Protein AF-0000000078403295 (afdb_homodimer)

Solvent-accessible surface area (backbone atoms only — not comparable to full-atom values): 26834 Å² total; per-residue (Å²): 134,80,77,74,78,78,75,82,49,78,35,58,46,46,57,64,69,58,49,62,59,52,50,34,56,75,55,90,71,89,70,39,40,31,40,36,36,38,28,72,83,64,79,53,44,60,36,21,29,46,53,52,99,84,43,49,20,70,55,54,50,60,72,67,59,75,88,63,92,61,57,33,44,36,38,38,41,23,25,40,36,65,45,35,67,52,29,50,51,50,46,52,48,48,69,74,36,77,48,48,34,40,39,37,29,19,43,32,70,43,63,67,81,38,68,60,26,34,51,22,54,38,53,43,55,67,37,89,52,35,46,77,47,59,43,30,45,58,49,53,38,48,46,55,71,68,29,35,70,69,80,71,69,85,72,70,83,82,69,69,90,64,71,68,75,72,74,83,62,87,69,64,85,65,76,79,66,64,67,60,51,48,37,63,48,35,27,50,51,24,40,34,50,46,24,41,66,70,71,46,72,73,35,61,46,78,46,74,53,90,97,44,60,41,34,42,32,42,39,66,79,50,68,70,58,44,67,68,41,68,54,55,58,31,79,43,86,131,135,81,77,74,76,76,75,82,50,79,35,57,46,46,55,65,69,56,47,61,60,51,50,34,57,75,55,90,70,89,70,39,41,31,40,36,37,38,27,72,85,62,80,52,43,60,35,20,28,46,53,52,98,83,43,48,21,70,55,53,48,61,73,68,59,74,88,64,91,63,58,34,44,36,40,37,42,22,26,41,35,65,46,35,67,51,28,51,53,51,47,51,52,48,70,74,36,77,50,48,34,40,38,37,29,19,42,33,70,42,62,68,80,37,69,59,28,32,49,23,55,38,55,43,54,68,37,88,51,33,46,76,43,59,43,29,46,58,49,52,36,48,46,54,70,68,31,34,69,69,79,71,69,84,73,68,84,84,68,71,89,63,68,70,76,72,74,83,62,86,69,65,86,66,78,80,66,64,66,60,51,45,37,65,47,35,28,51,51,24,40,35,48,46,23,40,66,68,70,45,73,72,34,61,47,78,45,73,51,92,98,44,60,40,33,41,32,42,39,65,78,49,67,70,57,45,68,66,40,66,52,55,59,31,77,42,86,131

Nearest PDB structures (foldseek):
  5jj4-assembly3_B  TM=8.427E-01  e=8.245E-15  Escherichia coli O157:H7
  8cx1-assembly1_F  TM=7.764E-01  e=7.277E-15  Homo sapiens
  5w1c-assembly1_A  TM=8.415E-01  e=2.719E-13  Escherichia coli O157:H7
  5w0r-assembly2_A  TM=7.797E-01  e=1.066E-13  Escherichia coli O157:H7
  5hx4-assembly2_B  TM=7.877E-01  e=4.770E-13  Homo sapiens

InterPro domains:
  IPR002125 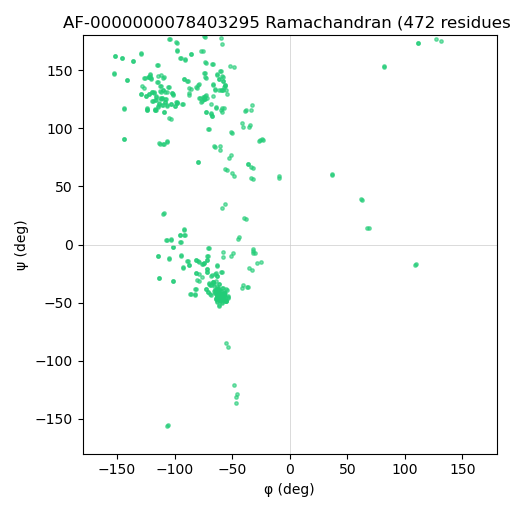Cytidine and deoxycytidylate deaminase domain [PS51747] (17-124)
  IPR016192 APOBEC/CMP deaminase, zinc-binding [PS00903] (56-90)
  IPR016193 Cytidine deaminase-like [SSF53927] (42-93)
  IPR041547 C->U-editing enzyme APOBEC-1 [PF18774] (22-149)
  IPR050610 APOBEC Cytidine Deaminase [PTHR13857] (12-154)

Organism: Alligator mississippiensis (NCBI:txid8496)

Secondary structure (DSSP, 8-state):
--------SSBSSB-HHHHHHHT-TTS--S--EEEEEEESSSSPEEEEEE--SSS-HHHHHHHH--PPSS-EEEEEEEEE---HHHHHHHHHHHHH-TTEEEEEEEEE-TTTT-HHHHHHHHHHHHSTTEEEEEPPHHHHHHHHHHHB------------S------S---TT------GGGHHHHHHHHHHHHHHHTTPPP-EEEE--TTSPPEEEE----HHHHHH-----TT---/--------SSBSSB-HHHHHHHT-TTS--S--EEEEEEESSSSPEEEEEE--SSS-HHHHHHHH--PPSS-EEEEEEEEE---HHHHHHHHHHHHH-TTEEEEEEEEE-TTTT-HHHHHHHHHHHHSTTEEEEE--HHHHHHHHHHHB---S--------S------S---TT------GGGHHHHHHHHHHHHHHHTTPPP-EEEE--TTSPPEEEE----HHHHHH-----TT---

Sequence (476 aa):
MGEHWQYAGSGEYIPQDQFEENFDPSVLLSETHLLSELTWGGRPYKHWYENTEHCHAEIHFLENFSSKNGSCIITWYLSWSPCAECSARIADFMKENTNVKLNIHVARLYLHDDKHTRQGLRYLMKMKRVTIQIMTIPDYKYCWNTFLEDDGEDESDDYGGYAGVHEDEDESDDDDYLPTHFAPWIMLYSLELSCILQDFAPCLKIIQGNHMSPTFQLHVQDQEQKRLLEPANPWGADMGEHWQYAGSGEYIPQDQFEENFDPSVLLSETHLLSELTWGGRPYKHWYENTEHCHAEIHFLENFSSKNGSCIITWYLSWSPCAECSARIADFMKENTNVKLNIHVARLYLHDDKHTRQGLRYLMKMKRVTIQIMTIPDYKYCWNTFLEDDGEDESDDYGGYAGVHEDEDESDDDDYLPTHFAPWIMLYSLELSCILQDFAPCLKIIQGNHMSPTFQLHVQDQEQKRLLEPANPWGAD

Foldseek 3Di:
DPDDLVQPAPFQADAPVCLVPLLQLQFDDDKKKKWKWKDQPDATFIGIHIDDPVGGRLVSDLVSDDDDPHAMEMEIEMSEDDFLVSLVVVVVSCVVPVSYAYEYEYSYYDPLQDPSRLVSLLVQCVDPRYYYAYAAQVNSLCCCVRRHDPPPPPPDDPDDSRPPPPDPPDPPPSPPDGPPVSQVSSQQRQQSNQCSNVVHHGQWDWDDDDVDRIDIGGHDDDPVVVVVGDGDGSNDDD/DPDPLVQPAPFQADAPVCLVPLLQLQFDDDKKKKWKWKDQPDATFIGIHIDDPVGGRLVSPLVSDDDDPHAMEMEIEMSEDDFLVSLVVVVVSCVVPVRYAYEYEYSYYDPLQDPSRLVSLLVQCVDPRYYYAYAAQVNSLCCCVRRHDDPPPPPDDPDDSRPPPPDPPDPPPSPPDGPPVSQVSSQQRQQSNQCSNVVHHGQWDWDDDDVDRIDIGGHDDDPVVVVVGDGDGSNDDD

pLDDT: mean 82.79, std 20.68, range [21.83, 98.44]

Structure (mmCIF, N/CA/C/O backbone):
data_AF-0000000078403295-model_v1
#
loop_
_entity.id
_entity.type
_entity.pdbx_description
1 polymer 'C->U-editing enzyme APOBEC-1'
#
loop_
_atom_site.group_PDB
_atom_site.id
_atom_site.type_symbol
_atom_site.label_atom_id
_atom_site.label_alt_id
_atom_site.label_comp_id
_atom_site.label_asym_id
_atom_site.label_entity_id
_atom_site.label_seq_id
_atom_site.pdbx_PDB_ins_code
_atom_site.Cartn_x
_atom_site.Cartn_y
_atom_site.Cartn_z
_atom_site.occupancy
_atom_site.B_iso_or_equiv
_atom_site.auth_seq_id
_atom_site.auth_comp_id
_atom_site.auth_asym_id
_atom_site.auth_atom_id
_atom_site.pdbx_PDB_model_num
ATOM 1 N N . MET A 1 1 ? -10.875 -37.438 -35.969 1 21.83 1 MET A N 1
ATOM 2 C CA . MET A 1 1 ? -10.812 -38.062 -34.656 1 21.83 1 MET A CA 1
ATOM 3 C C . MET A 1 1 ? -10.383 -37.031 -33.594 1 21.83 1 MET A C 1
ATOM 5 O O . MET A 1 1 ? -9.219 -36.625 -33.594 1 21.83 1 MET A O 1
ATOM 9 N N . GLY A 1 2 ? -11.047 -35.938 -33.438 1 25.58 2 GLY A N 1
ATOM 10 C CA . GLY A 1 2 ? -10.891 -34.688 -32.719 1 25.58 2 GLY A CA 1
ATOM 11 C C . GLY A 1 2 ? -10.648 -34.844 -31.234 1 25.58 2 GLY A C 1
ATOM 12 O O . GLY A 1 2 ? -11.531 -35.281 -30.5 1 25.58 2 GLY A O 1
ATOM 13 N N . GLU A 1 3 ? -9.484 -35.469 -30.828 1 29.03 3 GLU A N 1
ATOM 14 C CA . GLU A 1 3 ? -9.086 -36.031 -29.547 1 29.03 3 GLU A CA 1
ATOM 15 C C . GLU A 1 3 ? -9.539 -35.156 -28.375 1 29.03 3 GLU A C 1
ATOM 17 O O . GLU A 1 3 ? -9.492 -33.938 -28.453 1 29.03 3 GLU A O 1
ATOM 22 N N . HIS A 1 4 ? -10.625 -35.531 -27.688 1 28.77 4 HIS A N 1
ATOM 23 C CA . HIS A 1 4 ? -11.234 -35.156 -26.422 1 28.77 4 HIS A CA 1
ATOM 24 C C . HIS A 1 4 ? -10.172 -34.844 -25.359 1 28.77 4 HIS A C 1
ATOM 26 O O . HIS A 1 4 ? -9.391 -35.719 -25 1 28.77 4 HIS A O 1
ATOM 32 N N . TRP A 1 5 ? -9.391 -33.812 -25.391 1 35.28 5 TRP A N 1
ATOM 33 C CA . TRP A 1 5 ? -8.625 -33.344 -24.234 1 35.28 5 TRP A CA 1
ATOM 34 C C . TRP A 1 5 ? -9.383 -33.594 -22.938 1 35.28 5 TRP A C 1
ATOM 36 O O . TRP A 1 5 ? -10.461 -33.031 -22.719 1 35.28 5 TRP A O 1
ATOM 46 N N . GLN A 1 6 ? -9.82 -34.875 -22.547 1 35.12 6 GLN A N 1
ATOM 47 C CA . GLN A 1 6 ? -10.281 -35.25 -21.234 1 35.12 6 GLN A CA 1
ATOM 48 C C . GLN A 1 6 ? -9.672 -34.375 -20.141 1 35.12 6 GLN A C 1
ATOM 50 O O . GLN A 1 6 ? -8.445 -34.25 -20.062 1 35.12 6 GLN A O 1
ATOM 55 N N . TYR A 1 7 ? -10.234 -33.219 -19.734 1 41.84 7 TYR A N 1
ATOM 56 C CA . TYR A 1 7 ? -10.055 -32.062 -18.891 1 41.84 7 TYR A CA 1
ATOM 57 C C . TYR A 1 7 ? -9.672 -32.438 -17.469 1 41.84 7 TYR A C 1
ATOM 59 O O . TYR A 1 7 ? -10.508 -32.938 -16.703 1 41.84 7 TYR A O 1
ATOM 67 N N . ALA A 1 8 ? -8.539 -33.094 -17.266 1 44.28 8 ALA A N 1
ATOM 68 C CA . ALA A 1 8 ? -7.953 -33.469 -15.984 1 44.28 8 ALA A CA 1
ATOM 69 C C . ALA A 1 8 ? -7.898 -32.312 -15.016 1 44.28 8 ALA A C 1
ATOM 71 O O . ALA A 1 8 ? -7.309 -32.406 -13.938 1 44.28 8 ALA A O 1
ATOM 72 N N . GLY A 1 9 ? -8.203 -31.094 -15.336 1 54.25 9 GLY A N 1
ATOM 73 C CA . GLY A 1 9 ? -8.234 -30.062 -14.312 1 54.25 9 GLY A CA 1
ATOM 74 C C . GLY A 1 9 ? -9.477 -30.125 -13.445 1 54.25 9 GLY A C 1
ATOM 75 O O . GLY A 1 9 ? -10.211 -31.125 -13.469 1 54.25 9 GLY A O 1
ATOM 76 N N . SER A 1 10 ? -9.531 -29.406 -12.273 1 61.94 10 SER A N 1
ATOM 77 C CA . SER A 1 10 ? -10.688 -29.312 -11.391 1 61.94 10 SER A CA 1
ATOM 78 C C . SER A 1 10 ? -11.906 -28.766 -12.133 1 61.94 10 SER A C 1
ATOM 80 O O . SER A 1 10 ? -13.031 -28.875 -11.648 1 61.94 10 SER A O 1
ATOM 82 N N . GLY A 1 11 ? -11.742 -28.344 -13.352 1 68.19 11 GLY A N 1
ATOM 83 C CA . GLY A 1 11 ? -12.805 -27.781 -14.164 1 68.19 11 GLY A CA 1
ATOM 84 C C . GLY A 1 11 ? -12.453 -26.422 -14.758 1 68.19 11 GLY A C 1
ATOM 85 O O . GLY A 1 11 ? -11.328 -25.938 -14.586 1 68.19 11 GLY A O 1
ATOM 86 N N . GLU A 1 12 ? -13.266 -25.859 -15.523 1 73.12 12 GLU A N 1
ATOM 87 C CA . GLU A 1 12 ? -13.062 -24.594 -16.203 1 73.12 12 GLU A CA 1
ATOM 88 C C . GLU A 1 12 ? -13.297 -23.422 -15.258 1 73.12 12 GLU A C 1
ATOM 90 O O . GLU A 1 12 ? -12.672 -22.359 -15.398 1 73.12 12 GLU A O 1
ATOM 95 N N . TYR A 1 13 ? -14.102 -23.781 -14.305 1 84.88 13 TYR A N 1
ATOM 96 C CA . TYR A 1 13 ? -14.547 -22.672 -13.461 1 84.88 13 TYR A CA 1
ATOM 97 C C . TYR A 1 13 ? -14.312 -22.984 -11.984 1 84.88 13 TYR A C 1
ATOM 99 O O . TYR A 1 13 ? -14.578 -24.094 -11.531 1 84.88 13 TYR A O 1
ATOM 107 N N . ILE A 1 14 ? -13.828 -22.047 -11.312 1 89 14 ILE A N 1
ATOM 108 C CA . ILE A 1 14 ? -13.656 -22.156 -9.867 1 89 14 ILE A CA 1
ATOM 109 C C . ILE A 1 14 ? -14.938 -21.719 -9.164 1 89 14 ILE A C 1
ATOM 111 O O . ILE A 1 14 ? -15.562 -20.719 -9.555 1 89 14 ILE A O 1
ATOM 115 N N . PRO A 1 15 ? -15.367 -22.484 -8.188 1 88.44 15 PRO A N 1
ATOM 116 C CA . PRO A 1 15 ? -16.5 -22 -7.391 1 88.44 15 PRO A CA 1
ATOM 117 C C . PRO A 1 15 ? -16.219 -20.656 -6.723 1 88.44 15 PRO A C 1
ATOM 119 O O . PRO A 1 15 ? -15.094 -20.391 -6.305 1 88.44 15 PRO A O 1
ATOM 122 N N . GLN A 1 16 ? -17.281 -19.891 -6.648 1 90 16 GLN A N 1
ATOM 123 C CA . GLN A 1 16 ? -17.172 -18.531 -6.133 1 90 16 GLN A CA 1
ATOM 124 C C . GLN A 1 16 ? -16.562 -18.516 -4.727 1 90 16 GLN A C 1
ATOM 126 O O . GLN A 1 16 ? -15.695 -17.703 -4.426 1 90 16 GLN A O 1
ATOM 131 N N . ASP A 1 17 ? -17.047 -19.328 -3.85 1 89.38 17 ASP A N 1
ATOM 132 C CA . ASP A 1 17 ? -16.578 -19.359 -2.469 1 89.38 17 ASP A CA 1
ATOM 133 C C . ASP A 1 17 ? -15.102 -19.719 -2.398 1 89.38 17 ASP A C 1
ATOM 135 O O . ASP A 1 17 ? -14.359 -19.188 -1.575 1 89.38 17 ASP A O 1
ATOM 139 N N . GLN A 1 18 ? -14.703 -20.656 -3.266 1 89.31 18 GLN A N 1
ATOM 140 C CA . GLN A 1 18 ? -13.305 -21.047 -3.309 1 89.31 18 GLN A CA 1
ATOM 141 C C . GLN A 1 18 ? -12.422 -19.891 -3.768 1 89.31 18 GLN A C 1
ATOM 143 O O . GLN A 1 18 ? -11.336 -19.688 -3.227 1 89.31 18 GLN A O 1
ATOM 148 N N . PHE A 1 19 ? -12.898 -19.188 -4.746 1 94.06 19 PHE A N 1
ATOM 149 C CA . PHE A 1 19 ? -12.141 -18.047 -5.223 1 94.06 19 PHE A CA 1
ATOM 150 C C . PHE A 1 19 ? -12 -16.984 -4.129 1 94.06 19 PHE A C 1
ATOM 152 O O . PHE A 1 19 ? -10.891 -16.531 -3.834 1 94.06 19 PHE A O 1
ATOM 159 N N . GLU A 1 20 ? -13.031 -16.641 -3.514 1 90.25 20 GLU A N 1
ATOM 160 C CA . GLU A 1 20 ? -13.062 -15.594 -2.5 1 90.25 20 GLU A CA 1
ATOM 161 C C . GLU A 1 20 ? -12.188 -15.961 -1.304 1 90.25 20 GLU A C 1
ATOM 163 O O . GLU A 1 20 ? -11.516 -15.094 -0.734 1 90.25 20 GLU A O 1
ATOM 168 N N . GLU A 1 21 ? -12.188 -17.125 -1.001 1 89.62 21 GLU A N 1
ATOM 169 C CA . GLU A 1 21 ? -11.438 -17.562 0.18 1 89.62 21 GLU A CA 1
ATOM 170 C C . GLU A 1 21 ? -9.961 -17.75 -0.14 1 89.62 21 GLU A C 1
ATOM 172 O O . GLU A 1 21 ? -9.094 -17.266 0.595 1 89.62 21 GLU A O 1
ATOM 177 N N . ASN A 1 22 ? -9.672 -18.344 -1.243 1 92.44 22 ASN A N 1
ATOM 178 C CA . ASN A 1 22 ? -8.312 -18.797 -1.511 1 92.44 22 ASN A CA 1
ATOM 179 C C . ASN A 1 22 ? -7.477 -17.688 -2.15 1 92.44 22 ASN A C 1
ATOM 181 O O . ASN A 1 22 ? -6.246 -17.734 -2.121 1 92.44 22 ASN A O 1
ATOM 185 N N . PHE A 1 23 ? -8.086 -16.703 -2.668 1 95.94 23 PHE A N 1
ATOM 186 C CA . PHE A 1 23 ? -7.301 -15.672 -3.346 1 95.94 23 PHE A CA 1
ATOM 187 C C . PHE A 1 23 ? -7.258 -14.398 -2.52 1 95.94 23 PHE A C 1
ATOM 189 O O . PHE A 1 23 ? -6.699 -13.383 -2.957 1 95.94 23 PHE A O 1
ATOM 196 N N . ASP A 1 24 ? -7.84 -14.445 -1.322 1 93.19 24 ASP A N 1
ATOM 197 C CA . ASP A 1 24 ? -7.672 -13.352 -0.375 1 93.19 24 ASP A CA 1
ATOM 198 C C . ASP A 1 24 ? -6.238 -13.281 0.14 1 93.19 24 ASP A C 1
ATOM 200 O O . ASP A 1 24 ? -5.789 -14.164 0.866 1 93.19 24 ASP A O 1
ATOM 204 N N . PRO A 1 25 ? -5.535 -12.219 -0.234 1 94.56 25 PRO A N 1
ATOM 205 C CA . PRO A 1 25 ? -4.117 -12.164 0.118 1 94.56 25 PRO A CA 1
ATOM 206 C C . PRO A 1 25 ? -3.887 -11.938 1.611 1 94.56 25 PRO A C 1
ATOM 208 O O . PRO A 1 25 ? -2.762 -12.078 2.096 1 94.56 25 PRO A O 1
ATOM 211 N N . SER A 1 26 ? -4.867 -11.633 2.381 1 91.38 26 SER A N 1
ATOM 212 C CA . SER A 1 26 ? -4.723 -11.344 3.807 1 91.38 26 SER A CA 1
ATOM 213 C C . SER A 1 26 ? -4.844 -12.617 4.637 1 91.38 26 SER A C 1
ATOM 215 O O . SER A 1 26 ? -4.555 -12.609 5.836 1 91.38 26 SER A O 1
ATOM 217 N N . VAL A 1 27 ? -5.32 -13.648 4.012 1 89.56 27 VAL A N 1
ATOM 218 C CA . VAL A 1 27 ? -5.52 -14.906 4.723 1 89.56 27 VAL A CA 1
ATOM 219 C C . VAL A 1 27 ? -4.504 -15.945 4.242 1 89.56 27 VAL A C 1
ATOM 221 O O . VAL A 1 27 ? -4.176 -15.992 3.053 1 89.56 27 VAL A O 1
ATOM 224 N N . LEU A 1 28 ? -4.074 -16.734 5.184 1 89.62 28 LEU A N 1
ATOM 225 C CA . LEU A 1 28 ? -3.061 -17.719 4.852 1 89.62 28 LEU A CA 1
ATOM 226 C C . LEU A 1 28 ? -3.666 -19.125 4.809 1 89.62 28 LEU A C 1
ATOM 228 O O . LEU A 1 28 ? -3.59 -19.875 5.789 1 89.62 28 LEU A O 1
ATOM 232 N N . LEU A 1 29 ? -4.133 -19.469 3.678 1 86.06 29 LEU A N 1
ATOM 233 C CA . LEU A 1 29 ? -4.672 -20.812 3.52 1 86.06 29 LEU A CA 1
ATOM 234 C C . LEU A 1 29 ? -3.619 -21.75 2.949 1 86.06 29 LEU A C 1
ATOM 236 O O . LEU A 1 29 ? -2.686 -21.312 2.273 1 86.06 29 LEU A O 1
ATOM 240 N N . SER A 1 30 ? -3.773 -23.016 3.092 1 82.5 30 SER A N 1
ATOM 241 C CA . SER A 1 30 ? -2.713 -23.969 2.775 1 82.5 30 SER A CA 1
ATOM 242 C C . SER A 1 30 ? -2.828 -24.469 1.339 1 82.5 30 SER A C 1
ATOM 244 O O . SER A 1 30 ? -1.84 -24.906 0.748 1 82.5 30 SER A O 1
ATOM 246 N N . GLU A 1 31 ? -3.912 -24.344 0.772 1 87.19 31 GLU A N 1
ATOM 247 C CA . GLU A 1 31 ? -4.102 -24.922 -0.553 1 87.19 31 GLU A CA 1
ATOM 248 C C . GLU A 1 31 ? -3.77 -23.922 -1.651 1 87.19 31 GLU A C 1
ATOM 250 O O . GLU A 1 31 ? -4.066 -22.734 -1.521 1 87.19 31 GLU A O 1
ATOM 255 N N . THR A 1 32 ? -3.168 -24.469 -2.695 1 93.06 32 THR A N 1
ATOM 256 C CA . THR A 1 32 ? -2.879 -23.641 -3.854 1 93.06 32 THR A CA 1
ATOM 257 C C . THR A 1 32 ? -3.9 -23.875 -4.961 1 93.06 32 THR A C 1
ATOM 259 O O . THR A 1 32 ? -4.219 -25.016 -5.281 1 93.06 32 THR A O 1
ATOM 262 N N . HIS A 1 33 ? -4.43 -22.844 -5.434 1 94.75 33 HIS A N 1
ATOM 263 C CA . HIS A 1 33 ? -5.309 -22.844 -6.598 1 94.75 33 HIS A CA 1
ATOM 264 C C . HIS A 1 33 ? -4.66 -22.141 -7.781 1 94.75 33 HIS A C 1
ATOM 266 O O . HIS A 1 33 ? -4.023 -21.094 -7.613 1 94.75 33 HIS A O 1
ATOM 272 N N . LEU A 1 34 ? -4.789 -22.734 -8.953 1 97 34 LEU A N 1
ATOM 273 C CA . LEU A 1 34 ? -4.211 -22.172 -10.172 1 97 34 LEU A CA 1
ATOM 274 C C . LEU A 1 34 ? -5.281 -21.984 -11.234 1 97 34 LEU A C 1
ATOM 276 O O . LEU A 1 34 ? -5.973 -22.922 -11.609 1 97 34 LEU A O 1
ATOM 280 N N . LEU A 1 35 ? -5.484 -20.734 -11.609 1 97 35 LEU A N 1
ATOM 281 C CA . LEU A 1 35 ? -6.305 -20.391 -12.773 1 97 35 LEU A CA 1
ATOM 282 C C . LEU A 1 35 ? -5.43 -20.125 -13.992 1 97 35 LEU A C 1
ATOM 284 O O . LEU A 1 35 ? -4.562 -19.25 -13.969 1 97 35 LEU A O 1
ATOM 288 N N . SER A 1 36 ? -5.66 -20.875 -15.047 1 96.12 36 SER A N 1
ATOM 289 C CA . SER A 1 36 ? -4.773 -20.766 -16.203 1 96.12 36 SER A CA 1
ATOM 290 C C . SER A 1 36 ? -5.539 -20.344 -17.453 1 96.12 36 SER A C 1
ATOM 292 O O . SER A 1 36 ? -6.699 -20.734 -17.641 1 96.12 36 SER A O 1
ATOM 294 N N . GLU A 1 37 ? -4.867 -19.547 -18.203 1 94.62 37 GLU A N 1
ATOM 295 C CA . GLU A 1 37 ? -5.305 -19.188 -19.547 1 94.62 37 GLU A CA 1
ATOM 296 C C . GLU A 1 37 ? -4.223 -19.5 -20.578 1 94.62 37 GLU A C 1
ATOM 298 O O . GLU A 1 37 ? -3.076 -19.078 -20.438 1 94.62 37 GLU A O 1
ATOM 303 N N . LEU A 1 38 ? -4.637 -20.281 -21.672 1 93.06 38 LEU A N 1
ATOM 304 C CA . LEU A 1 38 ? -3.74 -20.625 -22.766 1 93.06 38 LEU A CA 1
ATOM 305 C C . LEU A 1 38 ? -4.266 -20.078 -24.078 1 93.06 38 LEU A C 1
ATOM 307 O O . LEU A 1 38 ? -5.453 -20.203 -24.391 1 93.06 38 LEU A O 1
ATOM 311 N N . THR A 1 39 ? -3.344 -19.422 -24.797 1 92.31 39 THR A N 1
ATOM 312 C CA . THR A 1 39 ? -3.789 -18.938 -26.094 1 92.31 39 THR A CA 1
ATOM 313 C C . THR A 1 39 ? -2.688 -19.109 -27.141 1 92.31 39 THR A C 1
ATOM 315 O O . THR A 1 39 ? -1.508 -18.922 -26.844 1 92.31 39 THR A O 1
ATOM 318 N N . TRP A 1 40 ? -3.031 -19.484 -28.406 1 88.81 40 TRP A N 1
ATOM 319 C CA . TRP A 1 40 ? -2.18 -19.562 -29.594 1 88.81 40 TRP A CA 1
ATOM 320 C C . TRP A 1 40 ? -2.559 -18.469 -30.594 1 88.81 40 TRP A C 1
ATOM 322 O O . TRP A 1 40 ? -2.322 -18.625 -31.797 1 88.81 40 TRP A O 1
ATOM 332 N N . GLY A 1 41 ? -3.109 -17.391 -30.062 1 85.12 41 GLY A N 1
ATOM 333 C CA . GLY A 1 41 ? -3.547 -16.297 -30.906 1 85.12 41 GLY A CA 1
ATOM 334 C C . GLY A 1 41 ? -5.059 -16.172 -30.984 1 85.12 41 GLY A C 1
ATOM 335 O O . GLY A 1 41 ? -5.578 -15.141 -31.406 1 85.12 41 GLY A O 1
ATOM 336 N N . GLY A 1 42 ? -5.859 -17.141 -30.625 1 84.19 42 GLY A N 1
ATOM 337 C CA . GLY A 1 42 ? -7.312 -17.125 -30.609 1 84.19 42 GLY A CA 1
ATOM 338 C C . GLY A 1 42 ? -7.895 -17.016 -29.203 1 84.19 42 GLY A C 1
ATOM 339 O O . GLY A 1 42 ? -7.305 -16.375 -28.328 1 84.19 42 GLY A O 1
ATOM 340 N N . ARG A 1 43 ? -9.016 -17.453 -29.078 1 85.06 43 ARG A N 1
ATOM 341 C CA . ARG A 1 43 ? -9.695 -17.453 -27.781 1 85.06 43 ARG A CA 1
ATOM 342 C C . ARG A 1 43 ? -8.922 -18.297 -26.766 1 85.06 43 ARG A C 1
ATOM 344 O O . ARG A 1 43 ? -8.516 -19.422 -27.062 1 85.06 43 ARG A O 1
ATOM 351 N N . PRO A 1 44 ? -8.773 -17.75 -25.688 1 89.44 44 PRO A N 1
ATOM 352 C CA . PRO A 1 44 ? -7.984 -18.469 -24.688 1 89.44 44 PRO A CA 1
ATOM 353 C C . PRO A 1 44 ? -8.734 -19.672 -24.109 1 89.44 44 PRO A C 1
ATOM 355 O O . PRO A 1 44 ? -9.961 -19.641 -23.984 1 89.44 44 PRO A O 1
ATOM 358 N N . TYR A 1 45 ? -7.977 -20.719 -23.859 1 88.38 45 TYR A N 1
ATOM 359 C CA . TYR A 1 45 ? -8.453 -21.859 -23.078 1 88.38 45 TYR A CA 1
ATOM 360 C C . TYR A 1 45 ? -8.227 -21.641 -21.594 1 88.38 45 TYR A C 1
ATOM 362 O O . TYR A 1 45 ? -7.141 -21.234 -21.172 1 88.38 45 TYR A O 1
ATOM 370 N N . LYS A 1 46 ? -9.266 -21.859 -20.828 1 91.56 46 LYS A N 1
ATOM 371 C CA . LYS A 1 46 ? -9.188 -21.609 -19.391 1 91.56 46 LYS A CA 1
ATOM 372 C C . LYS A 1 46 ? -9.312 -22.906 -18.594 1 91.56 46 LYS A C 1
ATOM 374 O O . LYS A 1 46 ? -10.047 -23.812 -19 1 91.56 46 LYS A O 1
ATOM 379 N N . HIS A 1 47 ? -8.609 -22.938 -17.516 1 91.44 47 HIS A N 1
ATOM 380 C CA . HIS A 1 47 ? -8.68 -24.125 -16.656 1 91.44 47 HIS A CA 1
ATOM 381 C C . HIS A 1 47 ? -8.383 -23.75 -15.203 1 91.44 47 HIS A C 1
ATOM 383 O O . HIS A 1 47 ? -7.645 -22.797 -14.938 1 91.44 47 HIS A O 1
ATOM 389 N N . TRP A 1 48 ? -8.992 -24.438 -14.352 1 93.25 48 TRP A N 1
ATOM 390 C CA . TRP A 1 48 ? -8.773 -24.328 -12.914 1 93.25 48 TRP A CA 1
ATOM 391 C C . TRP A 1 48 ? -8.133 -25.609 -12.367 1 93.25 48 TRP A C 1
ATOM 393 O O . TRP A 1 48 ? -8.602 -26.703 -12.656 1 93.25 48 TRP A O 1
ATOM 403 N N . TYR A 1 49 ? -6.98 -25.469 -11.664 1 92.44 49 TYR A N 1
ATOM 404 C CA . TYR A 1 49 ? -6.273 -26.578 -11.031 1 92.44 49 TYR A CA 1
ATOM 405 C C . TYR A 1 49 ? -6.141 -26.344 -9.531 1 92.44 49 TYR A C 1
ATOM 407 O O . TYR A 1 49 ? -6.051 -25.203 -9.07 1 92.44 49 TYR A O 1
ATOM 415 N N . GLU A 1 50 ? -6.172 -27.344 -8.758 1 91.38 50 GLU A N 1
ATOM 416 C CA . GLU A 1 50 ? -5.887 -27.328 -7.328 1 91.38 50 GLU A CA 1
ATOM 417 C C . GLU A 1 50 ? -4.875 -28.406 -6.957 1 91.38 50 GLU A C 1
ATOM 419 O O . GLU A 1 50 ? -4.582 -29.297 -7.762 1 91.38 50 GLU A O 1
ATOM 424 N N . ASN A 1 51 ? -4.316 -28.25 -5.781 1 88.75 51 ASN A N 1
ATOM 425 C CA . ASN A 1 51 ? -3.441 -29.312 -5.293 1 88.75 51 ASN A CA 1
ATOM 426 C C . ASN A 1 51 ? -4.156 -30.656 -5.25 1 88.75 51 ASN A C 1
ATOM 428 O O . ASN A 1 51 ? -5.336 -30.719 -4.902 1 88.75 51 ASN A O 1
ATOM 432 N N . THR A 1 52 ? -3.463 -31.578 -5.684 1 83.06 52 THR A N 1
ATOM 433 C CA . THR A 1 52 ? -3.943 -32.938 -5.512 1 83.06 52 THR A CA 1
ATOM 434 C C . THR A 1 52 ? -3.162 -33.656 -4.41 1 83.06 52 THR A C 1
ATOM 436 O O . THR A 1 52 ? -2.295 -33.062 -3.77 1 83.06 52 THR A O 1
ATOM 439 N N . GLU A 1 53 ? -3.57 -34.812 -4.172 1 82.25 53 GLU A N 1
ATOM 440 C CA . GLU A 1 53 ? -2.854 -35.625 -3.178 1 82.25 53 GLU A CA 1
ATOM 441 C C . GLU A 1 53 ? -1.418 -35.906 -3.621 1 82.25 53 GLU A C 1
ATOM 443 O O . GLU A 1 53 ? -0.534 -36.094 -2.787 1 82.25 53 GLU A O 1
ATOM 448 N N . HIS A 1 54 ? -1.184 -35.719 -4.898 1 82.75 54 HIS A N 1
ATOM 449 C CA . HIS A 1 54 ? 0.085 -36.219 -5.422 1 82.75 54 HIS A CA 1
ATOM 450 C C . HIS A 1 54 ? 0.982 -35.062 -5.875 1 82.75 54 HIS A C 1
ATOM 452 O O . HIS A 1 54 ? 2.203 -35.219 -5.949 1 82.75 54 HIS A O 1
ATOM 458 N N . CYS A 1 55 ? 0.323 -34.031 -6.266 1 89.19 55 CYS A N 1
ATOM 459 C CA . CYS A 1 55 ? 1.193 -33 -6.797 1 89.19 55 CYS A CA 1
ATOM 460 C C . CYS A 1 55 ? 0.574 -31.625 -6.605 1 89.19 55 CYS A C 1
ATOM 462 O O . CYS A 1 55 ? -0.631 -31.5 -6.371 1 89.19 55 CYS A O 1
ATOM 464 N N . HIS A 1 56 ? 1.388 -30.609 -6.699 1 93.88 56 HIS A N 1
ATOM 465 C CA . HIS A 1 56 ? 0.949 -29.234 -6.617 1 93.88 56 HIS A CA 1
ATOM 466 C C . HIS A 1 56 ? 0.214 -28.812 -7.887 1 93.88 56 HIS A C 1
ATOM 468 O O . HIS A 1 56 ? 0.389 -29.422 -8.945 1 93.88 56 HIS A O 1
ATOM 474 N N . ALA A 1 57 ? -0.61 -27.812 -7.766 1 94.25 57 ALA A N 1
ATOM 475 C CA . ALA A 1 57 ? -1.442 -27.328 -8.867 1 94.25 57 ALA A CA 1
ATOM 476 C C . ALA A 1 57 ? -0.593 -26.984 -10.086 1 94.25 57 ALA A C 1
ATOM 478 O O . ALA A 1 57 ? -0.994 -27.25 -11.227 1 94.25 57 ALA A O 1
ATOM 479 N N . GLU A 1 58 ? 0.605 -26.391 -9.867 1 95.75 58 GLU A N 1
ATOM 480 C CA . GLU A 1 58 ? 1.507 -26.016 -10.953 1 95.75 58 GLU A CA 1
ATOM 481 C C . GLU A 1 58 ? 1.933 -27.234 -11.758 1 95.75 58 GLU A C 1
ATOM 483 O O . GLU A 1 58 ? 1.886 -27.219 -12.992 1 95.75 58 GLU A O 1
ATOM 488 N N . ILE A 1 59 ? 2.275 -28.297 -11.039 1 94.56 59 ILE A N 1
ATOM 489 C CA . ILE A 1 59 ? 2.754 -29.531 -11.68 1 94.56 59 ILE A CA 1
ATOM 490 C C . ILE A 1 59 ? 1.598 -30.219 -12.391 1 94.56 59 ILE A C 1
ATOM 492 O O . ILE A 1 59 ? 1.774 -30.781 -13.477 1 94.56 59 ILE A O 1
ATOM 496 N N . HIS A 1 60 ? 0.494 -30.172 -11.672 1 92.56 60 HIS A N 1
ATOM 497 C CA . HIS A 1 60 ? -0.701 -30.734 -12.297 1 92.56 60 HIS A CA 1
ATOM 498 C C . HIS A 1 60 ? -0.947 -30.109 -13.672 1 92.56 60 HIS A C 1
ATOM 500 O O . HIS A 1 60 ? -1.254 -30.812 -14.633 1 92.56 60 HIS A O 1
ATOM 506 N N . PHE A 1 61 ? -0.846 -28.875 -13.836 1 93.69 61 PHE A N 1
ATOM 507 C CA . PHE A 1 61 ? -0.989 -28.172 -15.117 1 93.69 61 PHE A CA 1
ATOM 508 C C . PHE A 1 61 ? 0.078 -28.641 -16.094 1 93.69 61 PHE A C 1
ATOM 510 O O . PHE A 1 61 ? -0.231 -28.969 -17.25 1 93.69 61 PHE A O 1
ATOM 517 N N . LEU A 1 62 ? 1.31 -28.594 -15.703 1 94 62 LEU A N 1
ATOM 518 C CA . LEU A 1 62 ? 2.428 -28.891 -16.594 1 94 62 LEU A CA 1
ATOM 519 C C . LEU A 1 62 ? 2.303 -30.297 -17.172 1 94 62 LEU A C 1
ATOM 521 O O . LEU A 1 62 ? 2.619 -30.516 -18.344 1 94 62 LEU A O 1
ATOM 525 N N . GLU A 1 63 ? 1.832 -31.172 -16.359 1 88.88 63 GLU A N 1
ATOM 526 C CA . GLU A 1 63 ? 1.715 -32.562 -16.781 1 88.88 63 GLU A CA 1
ATOM 527 C C . GLU A 1 63 ? 0.582 -32.75 -17.797 1 88.88 63 GLU A C 1
ATOM 529 O O . GLU A 1 63 ? 0.571 -33.688 -18.562 1 88.88 63 GLU A O 1
ATOM 534 N N . ASN A 1 64 ? -0.314 -31.828 -17.797 1 87.31 64 ASN A N 1
ATOM 535 C CA . ASN A 1 64 ? -1.459 -31.922 -18.688 1 87.31 64 ASN A CA 1
ATOM 536 C C . ASN A 1 64 ? -1.313 -30.984 -19.891 1 87.31 64 ASN A C 1
ATOM 538 O O . ASN A 1 64 ? -2.207 -30.922 -20.734 1 87.31 64 ASN A O 1
ATOM 542 N N . PHE A 1 65 ? -0.25 -30.359 -19.969 1 88.44 65 PHE A N 1
ATOM 543 C CA . PHE A 1 65 ? -0.01 -29.438 -21.062 1 88.44 65 PHE A CA 1
ATOM 544 C C . PHE A 1 65 ? 0.397 -30.188 -22.328 1 88.44 65 PHE A C 1
ATOM 546 O O . PHE A 1 65 ? 1.224 -31.109 -22.266 1 88.44 65 PHE A O 1
ATOM 553 N N . SER A 1 66 ? -0.255 -29.969 -23.375 1 80.75 66 SER A N 1
ATOM 554 C CA . SER A 1 66 ? 0.118 -30.484 -24.672 1 80.75 66 SER A CA 1
ATOM 555 C C . SER A 1 66 ? 0.451 -29.359 -25.641 1 80.75 66 SER A C 1
ATOM 557 O O . SER A 1 66 ? -0.378 -28.469 -25.891 1 80.75 66 SER A O 1
ATOM 559 N N . SER A 1 67 ? 1.66 -29.359 -26.031 1 74.25 67 SER A N 1
ATOM 560 C CA . SER A 1 67 ? 2.139 -28.312 -26.922 1 74.25 67 SER A CA 1
ATOM 561 C C . SER A 1 67 ? 1.595 -28.469 -28.328 1 74.25 67 SER A C 1
ATOM 563 O O . SER A 1 67 ? 1.461 -29.594 -28.828 1 74.25 67 SER A O 1
ATOM 565 N N . LYS A 1 68 ? 1.005 -27.5 -28.844 1 75.38 68 LYS A N 1
ATOM 566 C CA . LYS A 1 68 ? 0.662 -27.406 -30.25 1 75.38 68 LYS A CA 1
ATOM 567 C C . LYS A 1 68 ? 1.689 -26.578 -31.016 1 75.38 68 LYS A C 1
ATOM 569 O O . LYS A 1 68 ? 2.551 -25.938 -30.406 1 75.38 68 LYS A O 1
ATOM 574 N N . ASN A 1 69 ? 1.616 -26.672 -32.281 1 77.62 69 ASN A N 1
ATOM 575 C CA . ASN A 1 69 ? 2.494 -25.875 -33.125 1 77.62 69 ASN A CA 1
ATOM 576 C C . ASN A 1 69 ? 2.209 -24.375 -32.969 1 77.62 69 ASN A C 1
ATOM 578 O O . ASN A 1 69 ? 1.059 -23.984 -32.75 1 77.62 69 ASN A O 1
ATOM 582 N N . GLY A 1 70 ? 3.301 -23.641 -32.812 1 87.25 70 GLY A N 1
ATOM 583 C CA . GLY A 1 70 ? 3.16 -22.203 -32.781 1 87.25 70 GLY A CA 1
ATOM 584 C C . GLY A 1 70 ? 3.453 -21.609 -31.406 1 87.25 70 GLY A C 1
ATOM 585 O O . GLY A 1 70 ? 3.639 -22.344 -30.438 1 87.25 70 GLY A O 1
ATOM 586 N N . SER A 1 71 ? 3.455 -20.375 -31.422 1 92.56 71 SER A N 1
ATOM 587 C CA . SER A 1 71 ? 3.729 -19.625 -30.203 1 92.56 71 SER A CA 1
ATOM 588 C C . SER A 1 71 ? 2.533 -19.672 -29.25 1 92.56 71 SER A C 1
ATOM 590 O O . SER A 1 71 ? 1.391 -19.484 -29.672 1 92.56 71 SER A O 1
ATOM 592 N N . CYS A 1 72 ? 2.756 -20.062 -28.047 1 95 72 CYS A N 1
ATOM 593 C CA . CYS A 1 72 ? 1.719 -20.188 -27.031 1 95 72 CYS A CA 1
ATOM 594 C C . CYS A 1 72 ? 1.989 -19.25 -25.844 1 95 72 CYS A C 1
ATOM 596 O O . CYS A 1 72 ? 3.123 -19.156 -25.375 1 95 72 CYS A O 1
ATOM 598 N N . ILE A 1 73 ? 0.974 -18.516 -25.453 1 96.5 73 ILE A N 1
ATOM 599 C CA . ILE A 1 73 ? 1.067 -17.672 -24.266 1 96.5 73 ILE A CA 1
ATOM 600 C C . ILE A 1 73 ? 0.224 -18.281 -23.141 1 96.5 73 ILE A C 1
ATOM 602 O O . ILE A 1 73 ? -0.967 -18.547 -23.328 1 96.5 73 ILE A O 1
ATOM 606 N N . ILE A 1 74 ? 0.869 -18.484 -22.047 1 96.81 74 ILE A N 1
ATOM 607 C CA . ILE A 1 74 ? 0.203 -19.016 -20.859 1 96.81 74 ILE A CA 1
ATOM 608 C C . ILE A 1 74 ? 0.168 -17.938 -19.781 1 96.81 74 ILE A C 1
ATOM 610 O O . ILE A 1 74 ? 1.182 -17.297 -19.5 1 96.81 74 ILE A O 1
ATOM 614 N N . THR A 1 75 ? -0.949 -17.688 -19.156 1 97.75 75 THR A N 1
ATOM 615 C CA . THR A 1 75 ? -1.086 -16.828 -17.984 1 97.75 75 THR A CA 1
ATOM 616 C C . THR A 1 75 ? -1.628 -17.609 -16.797 1 97.75 75 THR A C 1
ATOM 618 O O . THR A 1 75 ? -2.668 -18.266 -16.891 1 97.75 75 THR A O 1
ATOM 621 N N . TRP A 1 76 ? -0.891 -17.578 -15.727 1 98.19 76 TRP A N 1
ATOM 622 C CA . TRP A 1 76 ? -1.276 -18.234 -14.484 1 98.19 76 TRP A CA 1
ATOM 623 C C . TRP A 1 76 ? -1.679 -17.203 -13.43 1 98.19 76 TRP A C 1
ATOM 625 O O . TRP A 1 76 ? -0.972 -16.219 -13.211 1 98.19 76 TRP A O 1
ATOM 635 N N . TYR A 1 77 ? -2.779 -17.422 -12.828 1 98.12 77 TYR A N 1
ATOM 636 C CA . TYR A 1 77 ? -3.141 -16.797 -11.562 1 98.12 77 TYR A CA 1
ATOM 637 C C . TYR A 1 77 ? -3.113 -17.812 -10.43 1 98.12 77 TYR A C 1
ATOM 639 O O . TYR A 1 77 ? -3.945 -18.719 -10.375 1 98.12 77 TYR A O 1
ATOM 647 N N . LEU A 1 78 ? -2.197 -17.594 -9.539 1 98.12 78 LEU A N 1
ATOM 648 C CA . LEU A 1 78 ? -1.959 -18.562 -8.469 1 98.12 78 LEU A CA 1
ATOM 649 C C . LEU A 1 78 ? -2.301 -17.953 -7.109 1 98.12 78 LEU A C 1
ATOM 651 O O . LEU A 1 78 ? -1.996 -16.781 -6.855 1 98.12 78 LEU A O 1
ATOM 655 N N . SER A 1 79 ? -2.92 -18.75 -6.234 1 97.38 79 SER A N 1
ATOM 656 C CA . SER A 1 79 ? -3.154 -18.281 -4.875 1 97.38 79 SER A CA 1
ATOM 657 C C . SER A 1 79 ? -1.85 -18.188 -4.094 1 97.38 79 SER A C 1
ATOM 659 O O . SER A 1 79 ? -1.719 -17.344 -3.195 1 97.38 79 SER A O 1
ATOM 661 N N . TRP A 1 80 ? -0.908 -19.078 -4.367 1 97.19 80 TRP A N 1
ATOM 662 C CA . TRP A 1 80 ? 0.434 -19.062 -3.793 1 97.19 80 TRP A CA 1
ATOM 663 C C . TRP A 1 80 ? 1.494 -19.109 -4.887 1 97.19 80 TRP A C 1
ATOM 665 O O . TRP A 1 80 ? 1.309 -19.75 -5.922 1 97.19 80 TRP A O 1
ATOM 675 N N . SER A 1 81 ? 2.6 -18.375 -4.633 1 98.06 81 SER A N 1
ATOM 676 C CA . SER A 1 81 ? 3.717 -18.484 -5.566 1 98.06 81 SER A CA 1
ATOM 677 C C . SER A 1 81 ? 4.336 -19.875 -5.527 1 98.06 81 SER A C 1
ATOM 679 O O . SER A 1 81 ? 4.172 -20.609 -4.551 1 98.06 81 SER A O 1
ATOM 681 N N . PRO A 1 82 ? 4.969 -20.266 -6.59 1 97.75 82 PRO A N 1
ATOM 682 C CA . PRO A 1 82 ? 5.57 -21.609 -6.648 1 97.75 82 PRO A CA 1
ATOM 683 C C . PRO A 1 82 ? 6.641 -21.812 -5.582 1 97.75 82 PRO A C 1
ATOM 685 O O . PRO A 1 82 ? 7.383 -20.891 -5.25 1 97.75 82 PRO A O 1
ATOM 688 N N . CYS A 1 83 ? 6.695 -23.016 -5.031 1 96.88 83 CYS A N 1
ATOM 689 C CA . CYS A 1 83 ? 7.785 -23.391 -4.141 1 96.88 83 CYS A CA 1
ATOM 690 C C . CYS A 1 83 ? 9.07 -23.641 -4.926 1 96.88 83 CYS A C 1
ATOM 692 O O . CYS A 1 83 ? 9.094 -23.5 -6.148 1 96.88 83 CYS A O 1
ATOM 694 N N . ALA A 1 84 ? 10.133 -23.984 -4.215 1 97.5 84 ALA A N 1
ATOM 695 C CA . ALA A 1 84 ? 11.43 -24.172 -4.859 1 97.5 84 ALA A CA 1
ATOM 696 C C . ALA A 1 84 ? 11.375 -25.297 -5.883 1 97.5 84 ALA A C 1
ATOM 698 O O . ALA A 1 84 ? 11.898 -25.172 -6.992 1 97.5 84 ALA A O 1
ATOM 699 N N . GLU A 1 85 ? 10.766 -26.359 -5.516 1 96.69 85 GLU A N 1
ATOM 700 C CA . GLU A 1 85 ? 10.656 -27.516 -6.395 1 96.69 85 GLU A CA 1
ATOM 701 C C . GLU A 1 85 ? 9.844 -27.203 -7.641 1 96.69 85 GLU A C 1
ATOM 703 O O . GLU A 1 85 ? 10.227 -27.547 -8.758 1 96.69 85 GLU A O 1
ATOM 708 N N . CYS A 1 86 ? 8.719 -26.578 -7.469 1 97.75 86 CYS A N 1
ATOM 709 C CA . CYS A 1 86 ? 7.875 -26.203 -8.602 1 97.75 86 CYS A CA 1
ATOM 710 C C . CYS A 1 86 ? 8.594 -25.219 -9.516 1 97.75 86 CYS A C 1
ATOM 712 O O . CYS A 1 86 ? 8.469 -25.297 -10.742 1 97.75 86 CYS A O 1
ATOM 714 N N . SER A 1 87 ? 9.305 -24.281 -8.922 1 98.12 87 SER A N 1
ATOM 715 C CA . SER A 1 87 ? 10.078 -23.344 -9.734 1 98.12 87 SER A CA 1
ATOM 716 C C . SER A 1 87 ? 11.055 -24.078 -10.641 1 98.12 87 SER A C 1
ATOM 718 O O . SER A 1 87 ? 11.195 -23.75 -11.82 1 98.12 87 SER A O 1
ATOM 720 N N . ALA A 1 88 ? 11.68 -25.078 -10.117 1 97.94 88 ALA A N 1
ATOM 721 C CA . ALA A 1 88 ? 12.617 -25.859 -10.906 1 97.94 88 ALA A CA 1
ATOM 722 C C . ALA A 1 88 ? 11.898 -26.578 -12.047 1 97.94 88 ALA A C 1
ATOM 724 O O . ALA A 1 88 ? 12.391 -26.609 -13.18 1 97.94 88 ALA A O 1
ATOM 725 N N . ARG A 1 89 ? 10.797 -27.188 -11.727 1 97.62 89 ARG A N 1
ATOM 726 C CA . ARG A 1 89 ? 10.023 -27.906 -12.727 1 97.62 89 ARG A CA 1
ATOM 727 C C . ARG A 1 89 ? 9.508 -26.969 -13.812 1 97.62 89 ARG A C 1
ATOM 729 O O . ARG A 1 89 ? 9.461 -27.344 -14.984 1 97.62 89 ARG A O 1
ATOM 736 N N . ILE A 1 90 ? 9.055 -25.781 -13.438 1 98.25 90 ILE A N 1
ATOM 737 C CA . ILE A 1 90 ? 8.594 -24.781 -14.398 1 98.25 90 ILE A CA 1
ATOM 738 C C . ILE A 1 90 ? 9.742 -24.391 -15.328 1 98.25 90 ILE A C 1
ATOM 740 O O . ILE A 1 90 ? 9.562 -24.297 -16.547 1 98.25 90 ILE A O 1
ATOM 744 N N . ALA A 1 91 ? 10.914 -24.234 -14.719 1 98.06 91 ALA A N 1
ATOM 745 C CA . ALA A 1 91 ? 12.086 -23.875 -15.523 1 98.06 91 ALA A CA 1
ATOM 746 C C . ALA A 1 91 ? 12.375 -24.953 -16.562 1 98.06 91 ALA A C 1
ATOM 748 O O . ALA A 1 91 ? 12.633 -24.656 -17.734 1 98.06 91 ALA A O 1
ATOM 749 N N . ASP A 1 92 ? 12.352 -26.172 -16.125 1 97.38 92 ASP A N 1
ATOM 750 C CA . ASP A 1 92 ? 12.562 -27.297 -17.031 1 97.38 92 ASP A CA 1
ATOM 751 C C . ASP A 1 92 ? 11.531 -27.297 -18.156 1 97.38 92 ASP A C 1
ATOM 753 O O . ASP A 1 92 ? 11.867 -27.484 -19.328 1 97.38 92 ASP A O 1
ATOM 757 N N . PHE A 1 93 ? 10.391 -27.141 -17.797 1 96.94 93 PHE A N 1
ATOM 758 C CA . PHE A 1 93 ? 9.305 -27.062 -18.766 1 96.94 93 PHE A CA 1
ATOM 759 C C . PHE A 1 93 ? 9.57 -25.969 -19.797 1 96.94 93 PHE A C 1
ATOM 761 O O . PHE A 1 93 ? 9.391 -26.203 -21 1 96.94 93 PHE A O 1
ATOM 768 N N . MET A 1 94 ? 9.945 -24.781 -19.375 1 96.62 94 MET A N 1
ATOM 769 C CA . MET A 1 94 ? 10.188 -23.656 -20.266 1 96.62 94 MET A CA 1
ATOM 770 C C . MET A 1 94 ? 11.367 -23.938 -21.188 1 96.62 94 MET A C 1
ATOM 772 O O . MET A 1 94 ? 11.375 -23.5 -22.344 1 96.62 94 MET A O 1
ATOM 776 N N . LYS A 1 95 ? 12.352 -24.703 -20.734 1 95.75 95 LYS A N 1
ATOM 777 C CA . LYS A 1 95 ? 13.484 -25.078 -21.562 1 95.75 95 LYS A CA 1
ATOM 778 C C . LYS A 1 95 ? 13.055 -26.047 -22.672 1 95.75 95 LYS A C 1
ATOM 780 O O . LYS A 1 95 ? 13.562 -25.984 -23.797 1 95.75 95 LYS A O 1
ATOM 785 N N . GLU A 1 96 ? 12.141 -26.875 -22.359 1 94.44 96 GLU A N 1
ATOM 786 C CA . GLU A 1 96 ? 11.656 -27.891 -23.281 1 94.44 96 GLU A CA 1
ATOM 787 C C . GLU A 1 96 ? 10.672 -27.297 -24.297 1 94.44 96 GLU A C 1
ATOM 789 O O . GLU A 1 96 ? 10.5 -27.828 -25.391 1 94.44 96 GLU A O 1
ATOM 794 N N . ASN A 1 97 ? 9.969 -26.297 -23.859 1 94.75 97 ASN A N 1
ATOM 795 C CA . ASN A 1 97 ? 8.977 -25.641 -24.703 1 94.75 97 ASN A CA 1
ATOM 796 C C . ASN A 1 97 ? 9.383 -24.203 -25.047 1 94.75 97 ASN A C 1
ATOM 798 O O . ASN A 1 97 ? 8.844 -23.25 -24.484 1 94.75 97 ASN A O 1
ATOM 802 N N . THR A 1 98 ? 10.133 -24.031 -26.062 1 93.75 98 THR A N 1
ATOM 803 C CA . THR A 1 98 ? 10.766 -22.766 -26.391 1 93.75 98 THR A CA 1
ATOM 804 C C . THR A 1 98 ? 9.766 -21.812 -27.047 1 93.75 98 THR A C 1
ATOM 806 O O . THR A 1 98 ? 10.023 -20.609 -27.172 1 93.75 98 THR A O 1
ATOM 809 N N . ASN A 1 99 ? 8.695 -22.328 -27.469 1 94.19 99 ASN A N 1
ATOM 810 C CA . ASN A 1 99 ? 7.684 -21.516 -28.125 1 94.19 99 ASN A CA 1
ATOM 811 C C . ASN A 1 99 ? 6.66 -20.984 -27.109 1 94.19 99 ASN A C 1
ATOM 813 O O . ASN A 1 99 ? 5.66 -20.375 -27.5 1 94.19 99 ASN A O 1
ATOM 817 N N . VAL A 1 100 ? 6.871 -21.156 -25.844 1 96 100 VAL A N 1
ATOM 818 C CA . VAL A 1 100 ? 5.895 -20.828 -24.812 1 96 100 VAL A CA 1
ATOM 819 C C . VAL A 1 100 ? 6.375 -19.609 -24.016 1 96 100 VAL A C 1
ATOM 821 O O . VAL A 1 100 ? 7.555 -19.516 -23.672 1 96 100 VAL A O 1
ATOM 824 N N . LYS A 1 101 ? 5.52 -18.625 -23.781 1 97.31 101 LYS A N 1
ATOM 825 C CA . LYS A 1 101 ? 5.68 -17.547 -22.812 1 97.31 101 LYS A CA 1
ATOM 826 C C . LYS A 1 101 ? 4.781 -17.766 -21.594 1 97.31 101 LYS A C 1
ATOM 828 O O . LYS A 1 101 ? 3.611 -18.125 -21.734 1 97.31 101 LYS A O 1
ATOM 833 N N . LEU A 1 102 ? 5.328 -17.562 -20.406 1 98.06 102 LEU A N 1
ATOM 834 C CA . LEU A 1 102 ? 4.586 -17.828 -19.172 1 98.06 102 LEU A CA 1
ATOM 835 C C . LEU A 1 102 ? 4.531 -16.578 -18.297 1 98.06 102 LEU A C 1
ATOM 837 O O . LEU A 1 102 ? 5.57 -16.062 -17.875 1 98.06 102 LEU A O 1
ATOM 841 N N . ASN A 1 103 ? 3.361 -16.062 -18.094 1 98.19 103 ASN A N 1
ATOM 842 C CA . ASN A 1 103 ? 3.107 -14.961 -17.172 1 98.19 103 ASN A CA 1
ATOM 843 C C . ASN A 1 103 ? 2.463 -15.445 -15.875 1 98.19 103 ASN A C 1
ATOM 845 O O . ASN A 1 103 ? 1.34 -15.953 -15.891 1 98.19 103 ASN A O 1
ATOM 849 N N . ILE A 1 104 ? 3.121 -15.18 -14.781 1 98.44 104 ILE A N 1
ATOM 850 C CA . ILE A 1 104 ? 2.65 -15.695 -13.5 1 98.44 104 ILE A CA 1
ATOM 851 C C . ILE A 1 104 ? 2.209 -14.531 -12.609 1 98.44 104 ILE A C 1
ATOM 853 O O . ILE A 1 104 ? 2.994 -13.625 -12.328 1 98.44 104 ILE A O 1
ATOM 857 N N . HIS A 1 105 ? 0.98 -14.555 -12.203 1 98.12 105 HIS A N 1
ATOM 858 C CA . HIS A 1 105 ? 0.419 -13.648 -11.211 1 98.12 105 HIS A CA 1
ATOM 859 C C . HIS A 1 105 ? 0.079 -14.383 -9.922 1 98.12 105 HIS A C 1
ATOM 861 O O . HIS A 1 105 ? -0.696 -15.344 -9.938 1 98.12 105 HIS A O 1
ATOM 867 N N . VAL A 1 106 ? 0.624 -13.883 -8.805 1 98.19 106 VAL A N 1
ATOM 868 C CA . VAL A 1 106 ? 0.418 -14.633 -7.566 1 98.19 106 VAL A CA 1
ATOM 869 C C . VAL A 1 106 ? -0.279 -13.75 -6.535 1 98.19 106 VAL A C 1
ATOM 871 O O . VAL A 1 106 ? -0.004 -12.547 -6.453 1 98.19 106 VAL A O 1
ATOM 874 N N . ALA A 1 107 ? -1.15 -14.344 -5.734 1 97.62 107 ALA A N 1
ATOM 875 C CA . ALA A 1 107 ? -1.847 -13.625 -4.672 1 97.62 107 ALA A CA 1
ATOM 876 C C . ALA A 1 107 ? -0.967 -13.5 -3.43 1 97.62 107 ALA A C 1
ATOM 878 O O . ALA A 1 107 ? -0.982 -12.469 -2.756 1 97.62 107 ALA A O 1
ATOM 879 N N . ARG A 1 108 ? -0.21 -14.586 -3.16 1 96.88 108 ARG A N 1
ATOM 880 C CA . ARG A 1 108 ? 0.659 -14.664 -1.99 1 96.88 108 ARG A CA 1
ATOM 881 C C . ARG A 1 108 ? 2.016 -15.258 -2.357 1 96.88 108 ARG A C 1
ATOM 883 O O . ARG A 1 108 ? 2.143 -15.953 -3.371 1 96.88 108 ARG A O 1
ATOM 890 N N . LEU A 1 109 ? 2.926 -14.922 -1.498 1 97.5 109 LEU A N 1
ATOM 891 C CA . LEU A 1 109 ? 4.25 -15.508 -1.667 1 97.5 109 LEU A CA 1
ATOM 892 C C . LEU A 1 109 ? 4.445 -16.688 -0.722 1 97.5 109 LEU A C 1
ATOM 894 O O . LEU A 1 109 ? 4.324 -16.547 0.496 1 97.5 109 LEU A O 1
ATOM 898 N N . TYR A 1 110 ? 4.672 -17.844 -1.263 1 97 110 TYR A N 1
ATOM 899 C CA . TYR A 1 110 ? 4.902 -19.062 -0.489 1 97 110 TYR A CA 1
ATOM 900 C C . TYR A 1 110 ? 6.285 -19.047 0.154 1 97 110 TYR A C 1
ATOM 902 O O . TYR A 1 110 ? 7.293 -18.844 -0.528 1 97 110 TYR A O 1
ATOM 910 N N . LEU A 1 111 ? 6.355 -19.281 1.456 1 95.69 111 LEU A N 1
ATOM 911 C CA . LEU A 1 111 ? 7.605 -19.312 2.207 1 95.69 111 LEU A CA 1
ATOM 912 C C . LEU A 1 111 ? 8.578 -18.266 1.693 1 95.69 111 LEU A C 1
ATOM 914 O O . LEU A 1 111 ? 9.727 -18.578 1.357 1 95.69 111 LEU A O 1
ATOM 918 N N . HIS A 1 112 ? 8.211 -17 1.744 1 95.12 112 HIS A N 1
ATOM 919 C CA . HIS A 1 112 ? 8.891 -15.883 1.085 1 95.12 112 HIS A CA 1
ATOM 920 C C . HIS A 1 112 ? 10.211 -15.562 1.774 1 95.12 112 HIS A C 1
ATOM 922 O O . HIS A 1 112 ? 11.055 -14.867 1.208 1 95.12 112 HIS A O 1
ATOM 928 N N . ASP A 1 113 ? 10.469 -16.078 2.982 1 94.5 113 ASP A N 1
ATOM 929 C CA . ASP A 1 113 ? 11.719 -15.812 3.68 1 94.5 113 ASP A CA 1
ATOM 930 C C . ASP A 1 113 ? 12.688 -16.984 3.561 1 94.5 113 ASP A C 1
ATOM 932 O O . ASP A 1 113 ? 13.82 -16.922 4.035 1 94.5 113 ASP A O 1
ATOM 936 N N . ASP A 1 114 ? 12.273 -18.016 2.932 1 96.62 114 ASP A N 1
ATOM 937 C CA . ASP A 1 114 ? 13.109 -19.203 2.768 1 96.62 114 ASP A CA 1
ATOM 938 C C . ASP A 1 114 ? 14.094 -19.031 1.613 1 96.62 114 ASP A C 1
ATOM 940 O O . ASP A 1 114 ? 13.703 -18.641 0.51 1 96.62 114 ASP A O 1
ATOM 944 N N . LYS A 1 115 ? 15.289 -19.406 1.865 1 96.81 115 LYS A N 1
ATOM 945 C CA . LYS A 1 115 ? 16.359 -19.172 0.909 1 96.81 115 LYS A CA 1
ATOM 946 C C . LYS A 1 115 ? 16.125 -19.922 -0.397 1 96.81 115 LYS A C 1
ATOM 948 O O . LYS A 1 115 ? 16.328 -19.375 -1.482 1 96.81 115 LYS A O 1
ATOM 953 N N . HIS A 1 116 ? 15.734 -21.109 -0.328 1 97.38 116 HIS A N 1
ATOM 954 C CA . HIS A 1 116 ? 15.547 -21.938 -1.516 1 97.38 116 HIS A CA 1
ATOM 955 C C . HIS A 1 116 ? 14.367 -21.453 -2.348 1 97.38 116 HIS A C 1
ATOM 957 O O . HIS A 1 116 ? 14.438 -21.422 -3.58 1 97.38 116 HIS A O 1
ATOM 963 N N . THR A 1 117 ? 13.305 -21.125 -1.675 1 97.62 117 THR A N 1
ATOM 964 C CA . THR A 1 117 ? 12.133 -20.609 -2.367 1 97.62 117 THR A CA 1
ATOM 965 C C . THR A 1 117 ? 12.461 -19.297 -3.076 1 97.62 117 THR A C 1
ATOM 967 O O . THR A 1 117 ? 12.094 -19.094 -4.234 1 97.62 117 THR A O 1
ATOM 970 N N . ARG A 1 118 ? 13.172 -18.453 -2.42 1 97.94 118 ARG A N 1
ATOM 971 C CA . ARG A 1 118 ? 13.586 -17.172 -2.994 1 97.94 118 ARG A CA 1
ATOM 972 C C . ARG A 1 118 ? 14.453 -17.391 -4.227 1 97.94 118 ARG A C 1
ATOM 974 O O . ARG A 1 118 ? 14.25 -16.734 -5.254 1 97.94 118 ARG A O 1
ATOM 981 N N . GLN A 1 119 ? 15.383 -18.266 -4.109 1 97.69 119 GLN A N 1
ATOM 982 C CA . GLN A 1 119 ? 16.281 -18.562 -5.227 1 97.69 119 GLN A CA 1
ATOM 983 C C . GLN A 1 119 ? 15.508 -19.109 -6.422 1 97.69 119 GLN A C 1
ATOM 985 O O . GLN A 1 119 ? 15.812 -18.797 -7.57 1 97.69 119 GLN A O 1
ATOM 990 N N . GLY A 1 120 ? 14.578 -19.984 -6.141 1 98.12 120 GLY A N 1
ATOM 991 C CA . GLY A 1 120 ? 13.742 -20.531 -7.199 1 98.12 120 GLY A CA 1
ATOM 992 C C . GLY A 1 120 ? 13.008 -19.469 -7.988 1 98.12 120 GLY A C 1
ATOM 993 O O . GLY A 1 120 ? 13 -19.5 -9.219 1 98.12 120 GLY A O 1
ATOM 994 N N . LEU A 1 121 ? 12.398 -18.547 -7.301 1 98 121 LEU A N 1
ATOM 995 C CA . LEU A 1 121 ? 11.672 -17.453 -7.949 1 98 121 LEU A CA 1
ATOM 996 C C . LEU A 1 121 ? 12.625 -16.578 -8.758 1 98 121 LEU A C 1
ATOM 998 O O . LEU A 1 121 ? 12.297 -16.172 -9.875 1 98 121 LEU A O 1
ATOM 1002 N N . ARG A 1 122 ? 13.797 -16.297 -8.227 1 97.06 122 ARG A N 1
ATOM 1003 C CA . ARG A 1 122 ? 14.789 -15.508 -8.938 1 97.06 122 ARG A CA 1
ATOM 1004 C C . ARG A 1 122 ? 15.234 -16.203 -10.227 1 97.06 122 ARG A C 1
ATOM 1006 O O . ARG A 1 122 ? 15.414 -15.555 -11.258 1 97.06 122 ARG A O 1
ATOM 1013 N N . TYR A 1 123 ? 15.414 -17.469 -10.055 1 97.12 123 TYR A N 1
ATOM 1014 C CA . TYR A 1 123 ? 15.836 -18.25 -11.211 1 97.12 123 TYR A CA 1
ATOM 1015 C C . TYR A 1 123 ? 14.805 -18.172 -12.328 1 97.12 123 TYR A C 1
ATOM 1017 O O . TYR A 1 123 ? 15.156 -17.984 -13.5 1 97.12 123 TYR A O 1
ATOM 1025 N N . LEU A 1 124 ? 13.539 -18.281 -12.023 1 97.38 124 LEU A N 1
ATOM 1026 C CA . LEU A 1 124 ? 12.461 -18.188 -13.008 1 97.38 124 LEU A CA 1
ATOM 1027 C C . LEU A 1 124 ? 12.484 -16.828 -13.695 1 97.38 124 LEU A C 1
ATOM 1029 O O . LEU A 1 124 ? 12.305 -16.734 -14.914 1 97.38 124 LEU A O 1
ATOM 1033 N N . MET A 1 125 ? 12.742 -15.852 -12.922 1 94.88 125 MET A N 1
ATOM 1034 C CA . MET A 1 125 ? 12.672 -14.5 -13.453 1 94.88 125 MET A CA 1
ATOM 1035 C C . MET A 1 125 ? 13.867 -14.203 -14.352 1 94.88 125 MET A C 1
ATOM 1037 O O . MET A 1 125 ? 13.859 -13.219 -15.102 1 94.88 125 MET A O 1
ATOM 1041 N N . LYS A 1 126 ? 14.859 -14.953 -14.289 1 94.75 126 LYS A N 1
ATOM 1042 C CA . LYS A 1 126 ? 15.992 -14.805 -15.195 1 94.75 126 LYS A CA 1
ATOM 1043 C C . LYS A 1 126 ? 15.625 -15.266 -16.609 1 94.75 126 LYS A C 1
ATOM 1045 O O . LYS A 1 126 ? 16.297 -14.914 -17.578 1 94.75 126 LYS A O 1
ATOM 1050 N N . MET A 1 127 ? 14.672 -16.078 -16.672 1 95.94 127 MET A N 1
ATOM 1051 C CA . MET A 1 127 ? 14.203 -16.516 -17.984 1 95.94 127 MET A CA 1
ATOM 1052 C C . MET A 1 127 ? 13.398 -15.414 -18.672 1 95.94 127 MET A C 1
ATOM 1054 O O . MET A 1 127 ? 12.406 -14.93 -18.125 1 95.94 127 MET A O 1
ATOM 1058 N N . LYS A 1 128 ? 13.75 -15.023 -19.844 1 95.25 128 LYS A N 1
ATOM 1059 C CA . LYS A 1 128 ? 13.156 -13.883 -20.547 1 95.25 128 LYS A CA 1
ATOM 1060 C C . LYS A 1 128 ? 11.672 -14.125 -20.828 1 95.25 128 LYS A C 1
ATOM 1062 O O . LYS A 1 128 ? 10.883 -13.18 -20.875 1 95.25 128 LYS A O 1
ATOM 1067 N N . ARG A 1 129 ? 11.266 -15.359 -20.953 1 97.25 129 ARG A N 1
ATOM 1068 C CA . ARG A 1 129 ? 9.906 -15.688 -21.359 1 97.25 129 ARG A CA 1
ATOM 1069 C C . ARG A 1 129 ? 9.016 -15.945 -20.141 1 97.25 129 ARG A C 1
ATOM 1071 O O . ARG A 1 129 ? 7.867 -16.375 -20.297 1 97.25 129 ARG A O 1
ATOM 1078 N N . VAL A 1 130 ? 9.539 -15.68 -18.938 1 98.19 130 VAL A N 1
ATOM 1079 C CA . VAL A 1 130 ? 8.766 -15.883 -17.719 1 98.19 130 VAL A CA 1
ATOM 1080 C C . VAL A 1 130 ? 8.672 -14.57 -16.938 1 98.19 130 VAL A C 1
ATOM 1082 O O . VAL A 1 130 ? 9.664 -13.867 -16.766 1 98.19 130 VAL A O 1
ATOM 1085 N N . THR A 1 131 ? 7.516 -14.211 -16.578 1 97.44 131 THR A N 1
ATOM 1086 C CA . THR A 1 131 ? 7.309 -13.07 -15.688 1 97.44 131 THR A CA 1
ATOM 1087 C C . THR A 1 131 ? 6.547 -13.484 -14.438 1 97.44 131 THR A C 1
ATOM 1089 O O . THR A 1 131 ? 5.707 -14.391 -14.484 1 97.44 131 THR A O 1
ATOM 1092 N N . ILE A 1 132 ? 6.898 -12.883 -13.336 1 97.44 132 ILE A N 1
ATOM 1093 C CA . ILE A 1 132 ? 6.199 -13.094 -12.07 1 97.44 132 ILE A CA 1
ATOM 1094 C C . ILE A 1 132 ? 5.82 -11.75 -11.453 1 97.44 132 ILE A C 1
ATOM 1096 O O . ILE A 1 132 ? 6.656 -10.844 -11.359 1 97.44 132 ILE A O 1
ATOM 1100 N N . GLN A 1 133 ? 4.598 -11.656 -11.102 1 96.19 133 GLN A N 1
ATOM 1101 C CA . GLN A 1 133 ? 4.121 -10.445 -10.445 1 96.19 133 GLN A CA 1
ATOM 1102 C C . GLN A 1 133 ? 3.039 -10.758 -9.422 1 96.19 133 GLN A C 1
ATOM 1104 O O . GLN A 1 133 ? 2.459 -11.844 -9.438 1 96.19 133 GLN A O 1
ATOM 1109 N N . ILE A 1 134 ? 2.84 -9.812 -8.523 1 97.25 134 ILE A N 1
ATOM 1110 C CA . ILE A 1 134 ? 1.735 -9.93 -7.578 1 97.25 134 ILE A CA 1
ATOM 1111 C C . ILE A 1 134 ? 0.427 -9.531 -8.258 1 97.25 134 ILE A C 1
ATOM 1113 O O . ILE A 1 134 ? 0.384 -8.562 -9.016 1 97.25 134 ILE A O 1
ATOM 1117 N N . MET A 1 135 ? -0.625 -10.258 -8.008 1 97.38 135 MET A N 1
ATOM 1118 C CA . MET A 1 135 ? -1.938 -9.906 -8.547 1 97.38 135 MET A CA 1
ATOM 1119 C C . MET A 1 135 ? -2.361 -8.516 -8.086 1 97.38 135 MET A C 1
ATOM 1121 O O . MET A 1 135 ? -2.24 -8.188 -6.906 1 97.38 135 MET A O 1
ATOM 1125 N N . THR A 1 136 ? -2.805 -7.754 -8.984 1 95.62 136 THR A N 1
ATOM 1126 C CA . THR A 1 136 ? -3.355 -6.438 -8.688 1 95.62 136 THR A CA 1
ATOM 1127 C C . THR A 1 136 ? -4.879 -6.488 -8.625 1 95.62 136 THR A C 1
ATOM 1129 O O . THR A 1 136 ? -5.484 -7.516 -8.938 1 95.62 136 THR A O 1
ATOM 1132 N N . ILE A 1 137 ? -5.5 -5.383 -8.234 1 93.81 137 ILE A N 1
ATOM 1133 C CA . ILE A 1 137 ? -6.953 -5.32 -8.102 1 93.81 137 ILE A CA 1
ATOM 1134 C C . ILE A 1 137 ? -7.609 -5.625 -9.453 1 93.81 137 ILE A C 1
ATOM 1136 O O . ILE A 1 137 ? -8.539 -6.43 -9.531 1 93.81 137 ILE A O 1
ATOM 1140 N N . PRO A 1 138 ? -7.086 -5.074 -10.539 1 94.56 138 PRO A N 1
ATOM 1141 C CA . PRO A 1 138 ? -7.668 -5.445 -11.836 1 94.56 138 PRO A CA 1
ATOM 1142 C C . PRO A 1 138 ? -7.539 -6.938 -12.133 1 94.56 138 PRO A C 1
ATOM 1144 O O . PRO A 1 138 ? -8.406 -7.516 -12.789 1 94.56 138 PRO A O 1
ATOM 1147 N N . ASP A 1 139 ? -6.465 -7.547 -11.695 1 96.5 139 ASP A N 1
ATOM 1148 C CA . ASP A 1 139 ? -6.32 -8.984 -11.883 1 96.5 139 ASP A CA 1
ATOM 1149 C C . ASP A 1 139 ? -7.441 -9.75 -11.18 1 96.5 139 ASP A C 1
ATOM 1151 O O . ASP A 1 139 ? -8.008 -10.688 -11.75 1 96.5 139 ASP A O 1
ATOM 1155 N N . TYR A 1 140 ? -7.73 -9.359 -9.938 1 96.12 140 TYR A N 1
ATOM 1156 C CA . TYR A 1 140 ? -8.797 -10.016 -9.188 1 96.12 140 TYR A CA 1
ATOM 1157 C C . TYR A 1 140 ? -10.141 -9.859 -9.898 1 96.12 140 TYR A C 1
ATOM 1159 O O . TYR A 1 140 ? -10.914 -10.82 -9.992 1 96.12 140 TYR A O 1
ATOM 1167 N N . LYS A 1 141 ? -10.383 -8.688 -10.32 1 94.56 141 LYS A N 1
ATOM 1168 C CA . LYS A 1 141 ? -11.617 -8.438 -11.062 1 94.56 141 LYS A CA 1
ATOM 1169 C C . LYS A 1 141 ? -11.672 -9.281 -12.328 1 94.56 141 LYS A C 1
ATOM 1171 O O . LYS A 1 141 ? -12.711 -9.867 -12.641 1 94.56 141 LYS A O 1
ATOM 1176 N N . TYR A 1 142 ? -10.633 -9.305 -13.086 1 95 142 TYR A N 1
ATOM 1177 C CA . TYR A 1 142 ? -10.562 -10.102 -14.305 1 95 142 TYR A CA 1
ATOM 1178 C C . TYR A 1 142 ? -10.852 -11.57 -14.008 1 95 142 TYR A C 1
ATOM 1180 O O . TYR A 1 142 ? -11.664 -12.195 -14.695 1 95 142 TYR A O 1
ATOM 1188 N N . CYS A 1 143 ? -10.18 -12.094 -12.984 1 95.69 143 CYS A N 1
ATOM 1189 C CA . CYS A 1 143 ? -10.359 -13.5 -12.633 1 95.69 143 CYS A CA 1
ATOM 1190 C C . CYS A 1 143 ? -11.805 -13.773 -12.219 1 95.69 143 CYS A C 1
ATOM 1192 O O . CYS A 1 143 ? -12.375 -14.797 -12.594 1 95.69 143 CYS A O 1
ATOM 1194 N N . TRP A 1 144 ? -12.344 -12.844 -11.43 1 93.75 144 TRP A N 1
ATOM 1195 C CA . TRP A 1 144 ? -13.734 -12.953 -11.008 1 93.75 144 TRP A CA 1
ATOM 1196 C C . TRP A 1 144 ? -14.664 -13.055 -12.211 1 93.75 144 TRP A C 1
ATOM 1198 O O . TRP A 1 144 ? -15.547 -13.914 -12.25 1 93.75 144 TRP A O 1
ATOM 1208 N N . ASN A 1 145 ? -14.445 -12.305 -13.234 1 91.75 145 ASN A N 1
ATOM 1209 C CA . ASN A 1 145 ? -15.312 -12.234 -14.406 1 91.75 145 ASN A CA 1
ATOM 1210 C C . ASN A 1 145 ? -15.039 -13.391 -15.375 1 91.75 145 ASN A C 1
ATOM 1212 O O . ASN A 1 145 ? -15.922 -13.781 -16.141 1 91.75 145 ASN A O 1
ATOM 1216 N N . THR A 1 146 ? -13.852 -13.914 -15.297 1 91.88 146 THR A N 1
ATOM 1217 C CA . THR A 1 146 ? -13.414 -14.844 -16.344 1 91.88 146 THR A CA 1
ATOM 1218 C C . THR A 1 146 ? -13.523 -16.281 -15.852 1 91.88 146 THR A C 1
ATOM 1220 O O . THR A 1 146 ? -13.859 -17.188 -16.625 1 91.88 146 THR A O 1
ATOM 1223 N N . PHE A 1 147 ? -13.352 -16.531 -14.555 1 94 147 PHE A N 1
ATOM 1224 C CA . PHE A 1 147 ? -13.172 -17.906 -14.125 1 94 147 PHE A CA 1
ATOM 1225 C C . PHE A 1 147 ? -14.336 -18.375 -13.258 1 94 147 PHE A C 1
ATOM 1227 O O . PHE A 1 147 ? -14.398 -19.531 -12.852 1 94 147 PHE A O 1
ATOM 1234 N N . LEU A 1 148 ? -15.156 -17.438 -12.898 1 89.19 148 LEU A N 1
ATOM 1235 C CA . LEU A 1 148 ? -16.328 -17.844 -12.141 1 89.19 148 LEU A CA 1
ATOM 1236 C C . LEU A 1 148 ? -17.484 -18.188 -13.07 1 89.19 148 LEU A C 1
ATOM 1238 O O . LEU A 1 148 ? -17.594 -17.625 -14.164 1 89.19 148 LEU A O 1
ATOM 1242 N N . GLU A 1 149 ? -18.234 -19.25 -12.711 1 76.75 149 GLU A N 1
ATOM 1243 C CA . GLU A 1 149 ? -19.375 -19.672 -13.523 1 76.75 149 GLU A CA 1
ATOM 1244 C C . GLU A 1 149 ? -20.453 -18.594 -13.539 1 76.75 149 GLU A C 1
ATOM 1246 O O . GLU A 1 149 ? -20.672 -17.891 -12.547 1 76.75 149 GLU A O 1
ATOM 1251 N N . ASP A 1 150 ? -20.844 -17.984 -14.664 1 61.06 150 ASP A N 1
ATOM 1252 C CA . ASP A 1 150 ? -21.969 -17.062 -14.812 1 61.06 150 ASP A CA 1
ATOM 1253 C C . ASP A 1 150 ? -23.234 -17.672 -14.234 1 61.06 150 ASP A C 1
ATOM 1255 O O . ASP A 1 150 ? -23.562 -18.828 -14.5 1 61.06 150 ASP A O 1
ATOM 1259 N N . ASP A 1 151 ? -23.562 -17.312 -12.953 1 50.91 151 ASP A N 1
ATOM 1260 C CA . ASP A 1 151 ? -24.891 -17.781 -12.531 1 50.91 151 ASP A CA 1
ATOM 1261 C C . ASP A 1 151 ? -25.891 -17.703 -13.688 1 50.91 151 ASP A C 1
ATOM 1263 O O . ASP A 1 151 ? -27.062 -18.016 -13.516 1 50.91 151 ASP A O 1
ATOM 1267 N N . GLY A 1 152 ? -25.875 -16.672 -14.617 1 44.66 152 GLY A N 1
ATOM 1268 C CA . GLY A 1 152 ? -27.031 -16.766 -15.5 1 44.66 152 GLY A CA 1
ATOM 1269 C C . GLY A 1 152 ? -27.156 -18.109 -16.172 1 44.66 152 GLY A C 1
ATOM 1270 O O . GLY A 1 152 ? -26.172 -18.812 -16.359 1 44.66 152 GLY A O 1
ATOM 1271 N N . GLU A 1 153 ? -28.422 -18.703 -16.062 1 36.97 153 GLU A N 1
ATOM 1272 C CA . GLU A 1 153 ? -29.094 -19.953 -16.422 1 36.97 153 GLU A CA 1
ATOM 1273 C C . GLU A 1 153 ? -28.656 -20.422 -17.812 1 36.97 153 GLU A C 1
ATOM 1275 O O . GLU A 1 153 ? -29.234 -21.375 -18.359 1 36.97 153 GLU A O 1
ATOM 1280 N N . ASP A 1 154 ? -28.375 -19.5 -18.828 1 37.59 154 ASP A N 1
ATOM 1281 C CA . ASP A 1 154 ? -28.719 -20.297 -20.016 1 37.59 154 ASP A CA 1
ATOM 1282 C C . ASP A 1 154 ? -27.859 -21.547 -20.094 1 37.59 154 ASP A C 1
ATOM 1284 O O . ASP A 1 154 ? -26.641 -21.469 -20.234 1 37.59 154 ASP A O 1
ATOM 1288 N N . GLU A 1 155 ? -28.266 -22.594 -19.406 1 34.91 155 GLU A N 1
ATOM 1289 C CA . GLU A 1 155 ? -27.906 -24 -19.5 1 34.91 155 GLU A CA 1
ATOM 1290 C C . GLU A 1 155 ? -27.594 -24.406 -20.938 1 34.91 155 GLU A C 1
ATOM 1292 O O . GLU A 1 155 ? -27.562 -25.594 -21.266 1 34.91 155 GLU A O 1
ATOM 1297 N N . SER A 1 156 ? -28.156 -23.562 -22.031 1 34.25 156 SER A N 1
ATOM 1298 C CA . SER A 1 156 ? -28.266 -24.5 -23.156 1 34.25 156 SER A CA 1
ATOM 1299 C C . SER A 1 156 ? -26.984 -25.312 -23.312 1 34.25 156 SER A C 1
ATOM 1301 O O . SER A 1 156 ? -27.031 -26.547 -23.312 1 34.25 156 SER A O 1
ATOM 1303 N N . ASP A 1 157 ? -26.578 -25.422 -24.75 1 33.81 157 ASP A N 1
ATOM 1304 C CA . ASP A 1 157 ? -26.031 -26.562 -25.5 1 33.81 157 ASP A CA 1
ATOM 1305 C C . ASP A 1 157 ? -24.625 -26.922 -24.984 1 33.81 157 ASP A C 1
ATOM 1307 O O . ASP A 1 157 ? -23.859 -26.031 -24.594 1 33.81 157 ASP A O 1
ATOM 1311 N N . ASP A 1 158 ? -24.359 -28.156 -24.641 1 32.62 158 ASP A N 1
ATOM 1312 C CA . ASP A 1 158 ? -23.375 -29.188 -24.312 1 32.62 158 ASP A CA 1
ATOM 1313 C C . ASP A 1 158 ? -22.047 -28.922 -25.016 1 32.62 158 ASP A C 1
ATOM 1315 O O . ASP A 1 158 ? -21.234 -29.828 -25.156 1 32.62 158 ASP A O 1
ATOM 1319 N N . TYR A 1 159 ? -22.125 -27.969 -26.109 1 30.7 159 TYR A N 1
ATOM 1320 C CA . TYR A 1 159 ? -20.984 -28.234 -26.969 1 30.7 159 TYR A CA 1
ATOM 1321 C C . TYR A 1 159 ? -19.672 -28.078 -26.203 1 30.7 159 TYR A C 1
ATOM 1323 O O . TYR A 1 159 ? -19.641 -27.391 -25.172 1 30.7 159 TYR A O 1
ATOM 1331 N N . GLY A 1 160 ? -18.562 -28.438 -26.828 1 32.44 160 GLY A N 1
ATOM 1332 C CA . GLY A 1 160 ? -17.141 -28.594 -26.516 1 32.44 160 GLY A CA 1
ATOM 1333 C C . GLY A 1 160 ? -16.547 -27.406 -25.781 1 32.44 160 GLY A C 1
ATOM 1334 O O . GLY A 1 160 ? -17.156 -26.344 -25.734 1 32.44 160 GLY A O 1
ATOM 1335 N N . GLY A 1 161 ? -15.5 -27.641 -24.984 1 35.56 161 GLY A N 1
ATOM 1336 C CA . GLY A 1 161 ? -14.594 -26.922 -24.109 1 35.56 161 GLY A CA 1
ATOM 1337 C C . GLY A 1 161 ? -14.359 -25.484 -24.531 1 35.56 161 GLY A C 1
ATOM 1338 O O . GLY A 1 161 ? -13.359 -24.875 -24.141 1 35.56 161 GLY A O 1
ATOM 1339 N N . TYR A 1 162 ? -14.891 -25.078 -25.766 1 34.94 162 TYR A N 1
ATOM 1340 C CA . TYR A 1 162 ? -14.508 -23.734 -26.172 1 34.94 162 TYR A CA 1
ATOM 1341 C C . TYR A 1 162 ? -15.172 -22.688 -25.297 1 34.94 162 TYR A C 1
ATOM 1343 O O . TYR A 1 162 ? -16.375 -22.781 -25 1 34.94 162 TYR A O 1
ATOM 1351 N N . ALA A 1 163 ? -14.539 -22.203 -24.406 1 38.5 163 ALA A N 1
ATOM 1352 C CA . ALA A 1 163 ? -15.016 -21 -23.719 1 38.5 163 ALA A CA 1
ATOM 1353 C C . ALA A 1 163 ? -15.812 -20.094 -24.656 1 38.5 163 ALA A C 1
ATOM 1355 O O . ALA A 1 163 ? -15.258 -19.531 -25.609 1 38.5 163 ALA A O 1
ATOM 1356 N N . GLY A 1 164 ? -17 -20.391 -25.219 1 29.77 164 GLY A N 1
ATOM 1357 C CA . GLY A 1 164 ? -17.875 -19.422 -25.875 1 29.77 164 GLY A CA 1
ATOM 1358 C C . GLY A 1 164 ? -17.828 -18.047 -25.234 1 29.77 164 GLY A C 1
ATOM 1359 O O . GLY A 1 164 ? -17.781 -17.938 -24.016 1 29.77 164 GLY A O 1
ATOM 1360 N N . VAL A 1 165 ? -17.344 -17.188 -26.094 1 34.78 165 VAL A N 1
ATOM 1361 C CA . VAL A 1 165 ? -17.359 -15.773 -25.766 1 34.78 165 VAL A CA 1
ATOM 1362 C C . VAL A 1 165 ? -18.766 -15.359 -25.328 1 34.78 165 VAL A C 1
ATOM 1364 O O . VAL A 1 165 ? -19.719 -15.484 -26.078 1 34.78 165 VAL A O 1
ATOM 1367 N N . HIS A 1 166 ? -19.234 -15.648 -24.141 1 32.59 166 HIS A N 1
ATOM 1368 C CA . HIS A 1 166 ? -20.422 -14.906 -23.75 1 32.59 166 HIS A CA 1
ATOM 1369 C C . HIS A 1 166 ? -20.375 -13.477 -24.281 1 32.59 166 HIS A C 1
ATOM 1371 O O . HIS A 1 166 ? -19.344 -12.82 -24.219 1 32.59 166 HIS A O 1
ATOM 1377 N N . GLU A 1 167 ? -21.062 -13.195 -25.328 1 31.89 167 GLU A N 1
ATOM 1378 C CA . GLU A 1 167 ? -21.312 -11.812 -25.719 1 31.89 167 GLU A CA 1
ATOM 1379 C C . GLU A 1 167 ? -21.547 -10.922 -24.5 1 31.89 167 GLU A C 1
ATOM 1381 O O . GLU A 1 167 ? -22.25 -11.312 -23.578 1 31.89 167 GLU A O 1
ATOM 1386 N N . ASP A 1 168 ? -20.625 -9.992 -24.344 1 36 168 ASP A N 1
ATOM 1387 C CA . ASP A 1 168 ? -20.578 -8.914 -23.359 1 36 168 ASP A CA 1
ATOM 1388 C C . ASP A 1 168 ? -21.938 -8.227 -23.219 1 36 168 ASP A C 1
ATOM 1390 O O . ASP A 1 168 ? -22 -7.055 -22.859 1 36 168 ASP A O 1
ATOM 1394 N N . GLU A 1 169 ? -23.031 -8.789 -23.906 1 33.12 169 GLU A N 1
ATOM 1395 C CA . GLU A 1 169 ? -24.156 -7.859 -23.953 1 33.12 169 GLU A CA 1
ATOM 1396 C C . GLU A 1 169 ? -24.516 -7.371 -22.562 1 33.12 169 GLU A C 1
ATOM 1398 O O . GLU A 1 169 ? -24.734 -6.176 -22.344 1 33.12 169 GLU A O 1
ATOM 1403 N N . ASP A 1 170 ? -25.438 -8.211 -21.922 1 35.69 170 ASP A N 1
ATOM 1404 C CA . ASP A 1 170 ? -26.25 -7.547 -20.906 1 35.69 170 ASP A CA 1
ATOM 1405 C C . ASP A 1 170 ? -25.391 -7.074 -19.734 1 35.69 170 ASP A C 1
ATOM 1407 O O . ASP A 1 170 ? -24.766 -7.883 -19.062 1 35.69 170 ASP A O 1
ATOM 1411 N N . GLU A 1 171 ? -24.797 -5.949 -19.797 1 37.03 171 GLU A N 1
ATOM 1412 C CA . GLU A 1 171 ? -24.234 -5 -18.844 1 37.03 171 GLU A CA 1
ATOM 1413 C C . GLU A 1 171 ? -25.016 -5.027 -17.531 1 37.03 171 GLU A C 1
ATOM 1415 O O . GLU A 1 171 ? -25 -4.055 -16.766 1 37.03 171 GLU A O 1
ATOM 1420 N N . SER A 1 172 ? -26.109 -5.766 -17.453 1 35.94 172 SER A N 1
ATOM 1421 C CA . SER A 1 172 ? -26.938 -5.559 -16.266 1 35.94 172 SER A CA 1
ATOM 1422 C C . SER A 1 172 ? -26.094 -5.578 -14.992 1 35.94 172 SER A C 1
ATOM 1424 O O . SER A 1 172 ? -26.062 -4.594 -14.25 1 35.94 172 SER A O 1
ATOM 1426 N N . ASP A 1 173 ? -26.531 -6.656 -14.008 1 37.59 173 ASP A N 1
ATOM 1427 C CA . ASP A 1 173 ? -26.031 -6.66 -12.641 1 37.59 173 ASP A CA 1
ATOM 1428 C C . ASP A 1 173 ? -24.5 -6.75 -12.617 1 37.59 173 ASP A C 1
ATOM 1430 O O . ASP A 1 173 ? -23.938 -7.848 -12.641 1 37.59 173 ASP A O 1
ATOM 1434 N N . ASP A 1 174 ? -23.688 -6.27 -13.516 1 43.72 174 ASP A N 1
ATOM 1435 C CA . ASP A 1 174 ? -22.25 -6.047 -13.461 1 43.72 174 ASP A CA 1
ATOM 1436 C C . ASP A 1 174 ? -21.719 -6.254 -12.039 1 43.72 174 ASP A C 1
ATOM 1438 O O . ASP A 1 174 ? -21.891 -5.395 -11.18 1 43.72 174 ASP A O 1
ATOM 1442 N N . ASP A 1 175 ? -21.875 -7.316 -11.43 1 52.47 175 ASP A N 1
ATOM 1443 C CA . ASP A 1 175 ? -21.297 -7.738 -10.156 1 52.47 175 ASP A CA 1
ATOM 1444 C C . ASP A 1 175 ? -20 -6.992 -9.859 1 52.47 175 ASP A C 1
ATOM 1446 O O . ASP A 1 175 ? -19.078 -6.996 -10.672 1 52.47 175 ASP A O 1
ATOM 1450 N N . ASP A 1 176 ? -20.078 -5.84 -9.164 1 71.94 176 ASP A N 1
ATOM 1451 C CA . ASP A 1 176 ? -19.328 -4.777 -8.492 1 71.94 176 ASP A CA 1
ATOM 1452 C C . ASP A 1 176 ? -18.141 -5.344 -7.727 1 71.94 176 ASP A C 1
ATOM 1454 O O . ASP A 1 176 ? -17.688 -4.742 -6.754 1 71.94 176 ASP A O 1
ATOM 1458 N N . TYR A 1 177 ? -17.75 -6.562 -8.219 1 85.44 177 TYR A N 1
ATOM 1459 C CA . TYR A 1 177 ? -16.625 -7.066 -7.434 1 85.44 177 TYR A CA 1
ATOM 1460 C C . TYR A 1 177 ? -15.383 -6.211 -7.645 1 85.44 177 TYR A C 1
ATOM 1462 O O . TYR A 1 177 ? -14.844 -6.148 -8.75 1 85.44 177 TYR A O 1
ATOM 1470 N N . LEU A 1 178 ? -15 -5.531 -6.742 1 87 178 LEU A N 1
ATOM 1471 C CA . LEU A 1 178 ? -13.789 -4.727 -6.684 1 87 178 LEU A CA 1
ATOM 1472 C C . LEU A 1 178 ? -13.188 -4.742 -5.277 1 87 178 LEU A C 1
ATOM 1474 O O . LEU A 1 178 ? -13.555 -3.918 -4.438 1 87 178 LEU A O 1
ATOM 1478 N N . PRO A 1 179 ? -12.289 -5.742 -5.109 1 90.5 179 PRO A N 1
ATOM 1479 C CA . PRO A 1 179 ? -11.758 -5.887 -3.752 1 90.5 179 PRO A CA 1
ATOM 1480 C C . PRO A 1 179 ? -10.656 -4.879 -3.438 1 90.5 179 PRO A C 1
ATOM 1482 O O . PRO A 1 179 ? -9.516 -5.27 -3.182 1 90.5 179 PRO A O 1
ATOM 1485 N N . THR A 1 180 ? -11.055 -3.666 -3.299 1 88.69 180 THR A N 1
ATOM 1486 C CA . THR A 1 180 ? -10.109 -2.574 -3.064 1 88.69 180 THR A CA 1
ATOM 1487 C C . THR A 1 180 ? -9.406 -2.744 -1.72 1 88.69 180 THR A C 1
ATOM 1489 O O . THR A 1 180 ? -8.281 -2.277 -1.538 1 88.69 180 THR A O 1
ATOM 1492 N N . HIS A 1 181 ? -10.07 -3.451 -0.819 1 89.44 181 HIS A N 1
ATOM 1493 C CA . HIS A 1 181 ? -9.5 -3.635 0.513 1 89.44 181 HIS A CA 1
ATOM 1494 C C . HIS A 1 181 ? -8.289 -4.559 0.474 1 89.44 181 HIS A C 1
ATOM 1496 O O . HIS A 1 181 ? -7.547 -4.656 1.455 1 89.44 181 HIS A O 1
ATOM 1502 N N . PHE A 1 182 ? -7.934 -5.133 -0.698 1 92.81 182 PHE A N 1
ATOM 1503 C CA . PHE A 1 182 ? -6.762 -5.984 -0.856 1 92.81 182 PHE A CA 1
ATOM 1504 C C . PHE A 1 182 ? -5.504 -5.148 -1.028 1 92.81 182 PHE A C 1
ATOM 1506 O O . PHE A 1 182 ? -4.387 -5.66 -0.9 1 92.81 182 PHE A O 1
ATOM 1513 N N . ALA A 1 183 ? -5.637 -3.934 -1.267 1 92.88 183 ALA A N 1
ATOM 1514 C CA . ALA A 1 183 ? -4.562 -3.068 -1.747 1 92.88 183 ALA A CA 1
ATOM 1515 C C . ALA A 1 183 ? -3.373 -3.092 -0.793 1 92.88 183 ALA A C 1
ATOM 1517 O O . ALA A 1 183 ? -2.227 -3.24 -1.225 1 92.88 183 ALA A O 1
ATOM 1518 N N . PRO A 1 184 ? -3.623 -3.023 0.484 1 92.81 184 PRO A N 1
ATOM 1519 C CA . PRO A 1 184 ? -2.465 -3.004 1.38 1 92.81 184 PRO A CA 1
ATOM 1520 C C . PRO A 1 184 ? -1.64 -4.285 1.305 1 92.81 184 PRO A C 1
ATOM 1522 O O . PRO A 1 184 ? -0.407 -4.234 1.301 1 92.81 184 PRO A O 1
ATOM 1525 N N . TRP A 1 185 ? -2.277 -5.383 1.212 1 94.5 185 TRP A N 1
ATOM 1526 C CA . TRP A 1 185 ? -1.563 -6.656 1.164 1 94.5 185 TRP A CA 1
ATOM 1527 C C . TRP A 1 185 ? -0.881 -6.844 -0.187 1 94.5 185 TRP A C 1
ATOM 1529 O O . TRP A 1 185 ? 0.229 -7.379 -0.26 1 94.5 185 TRP A O 1
ATOM 1539 N N . ILE A 1 186 ? -1.555 -6.426 -1.194 1 95.25 186 ILE A N 1
ATOM 1540 C CA . ILE A 1 186 ? -0.94 -6.465 -2.518 1 95.25 186 ILE A CA 1
ATOM 1541 C C . ILE A 1 186 ? 0.366 -5.676 -2.5 1 95.25 186 ILE A C 1
ATOM 1543 O O . ILE A 1 186 ? 1.384 -6.137 -3.023 1 95.25 186 ILE A O 1
ATOM 1547 N N . MET A 1 187 ? 0.309 -4.555 -1.908 1 93.38 187 MET A N 1
ATOM 1548 C CA . MET A 1 187 ? 1.486 -3.695 -1.828 1 93.38 187 MET A CA 1
ATOM 1549 C C . MET A 1 187 ? 2.602 -4.371 -1.038 1 93.38 187 MET A C 1
ATOM 1551 O O . MET A 1 187 ? 3.76 -4.363 -1.46 1 93.38 187 MET A O 1
ATOM 1555 N N . LEU A 1 188 ? 2.271 -4.922 0.053 1 94.06 188 LEU A N 1
ATOM 1556 C CA . LEU A 1 188 ? 3.268 -5.566 0.901 1 94.06 188 LEU A CA 1
ATOM 1557 C C . LEU A 1 188 ? 3.92 -6.742 0.179 1 94.06 188 LEU A C 1
ATOM 1559 O O . LEU A 1 188 ? 5.145 -6.883 0.193 1 94.06 188 LEU A O 1
ATOM 1563 N N . TYR A 1 189 ? 3.107 -7.547 -0.438 1 96.06 189 TYR A N 1
ATOM 1564 C CA . TYR A 1 189 ? 3.65 -8.68 -1.18 1 96.06 189 TYR A CA 1
ATOM 1565 C C . TYR A 1 189 ? 4.5 -8.203 -2.354 1 96.06 189 TYR A C 1
ATOM 1567 O O . TYR A 1 189 ? 5.512 -8.828 -2.684 1 96.06 189 TYR A O 1
ATOM 1575 N N . SER A 1 190 ? 4.047 -7.16 -3.023 1 94.38 190 SER A N 1
ATOM 1576 C CA . SER A 1 190 ? 4.812 -6.609 -4.137 1 94.38 190 SER A CA 1
ATOM 1577 C C . SER A 1 190 ? 6.195 -6.152 -3.684 1 94.38 190 SER A C 1
ATOM 1579 O O . SER A 1 190 ? 7.188 -6.371 -4.383 1 94.38 190 SER A O 1
ATOM 1581 N N . LEU A 1 191 ? 6.219 -5.523 -2.561 1 93.06 191 LEU A N 1
ATOM 1582 C CA . LEU A 1 191 ? 7.496 -5.082 -2.008 1 93.06 191 LEU A CA 1
ATOM 1583 C C . LEU A 1 191 ? 8.398 -6.273 -1.712 1 93.06 191 LEU A C 1
ATOM 1585 O O . LEU A 1 191 ? 9.586 -6.258 -2.047 1 93.06 191 LEU A O 1
ATOM 1589 N N . GLU A 1 192 ? 7.871 -7.246 -1.109 1 95.12 192 GLU A N 1
ATOM 1590 C CA . GLU A 1 192 ? 8.656 -8.43 -0.784 1 95.12 192 GLU A CA 1
ATOM 1591 C C . GLU A 1 192 ? 9.156 -9.125 -2.047 1 95.12 192 GLU A C 1
ATOM 1593 O O . GLU A 1 192 ? 10.289 -9.602 -2.096 1 95.12 192 GLU A O 1
ATOM 1598 N N . LEU A 1 193 ? 8.258 -9.234 -3 1 95.69 193 LEU A N 1
ATOM 1599 C CA . LEU A 1 193 ? 8.703 -9.828 -4.258 1 95.69 193 LEU A CA 1
ATOM 1600 C C . LEU A 1 193 ? 9.867 -9.047 -4.848 1 95.69 193 LEU A C 1
ATOM 1602 O O . LEU A 1 193 ? 10.828 -9.641 -5.352 1 95.69 193 LEU A O 1
ATOM 1606 N N . SER A 1 194 ? 9.781 -7.734 -4.832 1 92.56 194 SER A N 1
ATOM 1607 C CA . SER A 1 194 ? 10.883 -6.902 -5.301 1 92.56 194 SER A CA 1
ATOM 1608 C C . SER A 1 194 ? 12.172 -7.207 -4.539 1 92.56 194 SER A C 1
ATOM 1610 O O . SER A 1 194 ? 13.25 -7.277 -5.137 1 92.56 194 SER A O 1
ATOM 1612 N N . CYS A 1 195 ? 12.055 -7.352 -3.291 1 93.19 195 CYS A N 1
ATOM 1613 C CA . CYS A 1 195 ? 13.211 -7.715 -2.48 1 93.19 195 CYS A CA 1
ATOM 1614 C C . CYS A 1 195 ? 13.812 -9.039 -2.945 1 93.19 195 CYS A C 1
ATOM 1616 O O . CYS A 1 195 ? 15.031 -9.164 -3.061 1 93.19 195 CYS A O 1
ATOM 1618 N N . ILE A 1 196 ? 12.922 -10 -3.15 1 94.94 196 ILE A N 1
ATOM 1619 C CA . ILE A 1 196 ? 13.367 -11.32 -3.59 1 94.94 196 ILE A CA 1
ATOM 1620 C C . ILE A 1 196 ? 14.117 -11.195 -4.914 1 94.94 196 ILE A C 1
ATOM 1622 O O . ILE A 1 196 ? 15.227 -11.711 -5.055 1 94.94 196 ILE A O 1
ATOM 1626 N N . LEU A 1 197 ? 13.531 -10.523 -5.824 1 93 197 LEU A N 1
ATOM 1627 C CA . LEU A 1 197 ? 14.07 -10.461 -7.176 1 93 197 LEU A CA 1
ATOM 1628 C C . LEU A 1 197 ? 15.383 -9.68 -7.199 1 93 197 LEU A C 1
ATOM 1630 O O . LEU A 1 197 ? 16.234 -9.93 -8.047 1 93 197 LEU A O 1
ATOM 1634 N N . GLN A 1 198 ? 15.602 -8.773 -6.305 1 91.62 198 GLN A N 1
ATOM 1635 C CA . GLN A 1 198 ? 16.828 -7.992 -6.23 1 91.62 198 GLN A CA 1
ATOM 1636 C C . GLN A 1 198 ? 17.828 -8.617 -5.258 1 91.62 198 GLN A C 1
ATOM 1638 O O . GLN A 1 198 ? 18.891 -8.047 -5.004 1 91.62 198 GLN A O 1
ATOM 1643 N N . ASP A 1 199 ? 17.469 -9.719 -4.699 1 93 199 ASP A N 1
ATOM 1644 C CA . ASP A 1 199 ? 18.312 -10.453 -3.756 1 93 199 ASP A CA 1
ATOM 1645 C C . ASP A 1 199 ? 18.594 -9.617 -2.508 1 93 199 ASP A C 1
ATOM 1647 O O . ASP A 1 199 ? 19.734 -9.555 -2.047 1 93 199 ASP A O 1
ATOM 1651 N N . PHE A 1 200 ? 17.594 -8.875 -2.057 1 92.62 200 PHE A N 1
ATOM 1652 C CA . PHE A 1 200 ? 17.641 -8.148 -0.797 1 92.62 200 PHE A CA 1
ATOM 1653 C C . PHE A 1 200 ? 17.109 -9 0.348 1 92.62 200 PHE A C 1
ATOM 1655 O O . PHE A 1 200 ? 16.438 -10.008 0.119 1 92.62 200 PHE A O 1
ATOM 1662 N N . ALA A 1 201 ? 17.5 -8.633 1.585 1 92.56 201 ALA A N 1
ATOM 1663 C CA . ALA A 1 201 ? 16.906 -9.273 2.756 1 92.56 201 ALA A CA 1
ATOM 1664 C C . ALA A 1 201 ? 15.398 -9.055 2.789 1 92.56 201 ALA A C 1
ATOM 1666 O O . ALA A 1 201 ? 14.891 -8.078 2.227 1 92.56 201 ALA A O 1
ATOM 1667 N N . PRO A 1 202 ? 14.68 -10.016 3.359 1 93.12 202 PRO A N 1
ATOM 1668 C CA . PRO A 1 202 ? 13.227 -9.852 3.455 1 93.12 202 PRO A CA 1
ATOM 1669 C C . PRO A 1 202 ? 12.828 -8.562 4.172 1 93.12 202 PRO A C 1
ATOM 1671 O O . PRO A 1 202 ? 13.469 -8.172 5.148 1 93.12 202 PRO A O 1
ATOM 1674 N N . CYS A 1 203 ? 11.867 -7.91 3.645 1 93 203 CYS A N 1
ATOM 1675 C CA . CYS A 1 203 ? 11.336 -6.711 4.281 1 93 203 CYS A CA 1
ATOM 1676 C C . CYS A 1 203 ? 9.992 -6.992 4.949 1 93 203 CYS A C 1
ATOM 1678 O O . CYS A 1 203 ? 9.477 -6.16 5.691 1 93 203 CYS A O 1
ATOM 1680 N N . LEU A 1 204 ? 9.445 -8.141 4.633 1 94.31 204 LEU A N 1
ATOM 1681 C CA . LEU A 1 204 ? 8.133 -8.523 5.141 1 94.31 204 LEU A CA 1
ATOM 1682 C C . LEU A 1 204 ? 8.234 -9.75 6.043 1 94.31 204 LEU A C 1
ATOM 1684 O O . LEU A 1 204 ? 8.914 -10.719 5.703 1 94.31 204 LEU A O 1
ATOM 1688 N N . LYS A 1 205 ? 7.707 -9.648 7.23 1 94.5 205 LYS A N 1
ATOM 1689 C CA . LYS A 1 205 ? 7.543 -10.781 8.141 1 94.5 205 LYS A CA 1
ATOM 1690 C C . LYS A 1 205 ? 6.066 -11.047 8.422 1 94.5 205 LYS A C 1
ATOM 1692 O O . LYS A 1 205 ? 5.328 -10.133 8.797 1 94.5 205 LYS A O 1
ATOM 1697 N N . ILE A 1 206 ? 5.637 -12.242 8.172 1 93.94 206 ILE A N 1
ATOM 1698 C CA . ILE A 1 206 ? 4.246 -12.617 8.406 1 93.94 206 ILE A CA 1
ATOM 1699 C C . ILE A 1 206 ? 4.164 -13.555 9.609 1 93.94 206 ILE A C 1
ATOM 1701 O O . ILE A 1 206 ? 4.824 -14.594 9.641 1 93.94 206 ILE A O 1
ATOM 1705 N N . ILE A 1 207 ? 3.412 -13.18 10.57 1 90.69 207 ILE A N 1
ATOM 1706 C CA . ILE A 1 207 ? 3.26 -13.961 11.789 1 90.69 207 ILE A CA 1
ATOM 1707 C C . ILE A 1 207 ? 1.824 -14.469 11.906 1 90.69 207 ILE A C 1
ATOM 1709 O O . ILE A 1 207 ? 0.877 -13.68 11.867 1 90.69 207 ILE A O 1
ATOM 1713 N N . GLN A 1 208 ? 1.723 -15.742 11.922 1 84.19 208 GLN A N 1
ATOM 1714 C CA . GLN A 1 208 ? 0.411 -16.359 12.102 1 84.19 208 GLN A CA 1
ATOM 1715 C C . GLN A 1 208 ? 0.254 -16.922 13.516 1 84.19 208 GLN A C 1
ATOM 1717 O O . GLN A 1 208 ? 1.051 -17.75 13.953 1 84.19 208 GLN A O 1
ATOM 1722 N N . GLY A 1 209 ? -0.599 -16.219 14.289 1 73.69 209 GLY A N 1
ATOM 1723 C CA . GLY A 1 209 ? -0.905 -16.75 15.602 1 73.69 209 GLY A CA 1
ATOM 1724 C C . GLY A 1 209 ? -2.047 -17.75 15.586 1 73.69 209 GLY A C 1
ATOM 1725 O O . GLY A 1 209 ? -2.75 -17.875 14.578 1 73.69 209 GLY A O 1
ATOM 1726 N N . ASN A 1 210 ? -2.158 -18.516 16.672 1 70.75 210 ASN A N 1
ATOM 1727 C CA . ASN A 1 210 ? -3.229 -19.484 16.812 1 70.75 210 ASN A CA 1
ATOM 1728 C C . ASN A 1 210 ? -4.605 -18.828 16.75 1 70.75 210 ASN A C 1
ATOM 1730 O O . ASN A 1 210 ? -4.953 -18.031 17.609 1 70.75 210 ASN A O 1
ATOM 1734 N N . HIS A 1 211 ? -5.387 -19.156 15.727 1 65.75 211 HIS A N 1
ATOM 1735 C CA . HIS A 1 211 ? -6.785 -18.781 15.531 1 65.75 211 HIS A CA 1
ATOM 1736 C C . HIS A 1 211 ? -6.93 -17.281 15.297 1 65.75 211 HIS A C 1
ATOM 1738 O O . HIS A 1 211 ? -7.965 -16.688 15.617 1 65.75 211 HIS A O 1
ATOM 1744 N N . MET A 1 212 ? -5.75 -16.688 15.023 1 71.94 212 MET A N 1
ATOM 1745 C CA . MET A 1 212 ? -5.852 -15.25 14.797 1 71.94 212 MET A CA 1
ATOM 1746 C C . MET A 1 212 ? -5.488 -14.906 13.352 1 71.94 212 MET A C 1
ATOM 1748 O O . MET A 1 212 ? -4.902 -15.719 12.641 1 71.94 212 MET A O 1
ATOM 1752 N N . SER A 1 213 ? -6.047 -13.789 12.93 1 83.25 213 SER A N 1
ATOM 1753 C CA . SER A 1 213 ? -5.645 -13.227 11.641 1 83.25 213 SER A CA 1
ATOM 1754 C C . SER A 1 213 ? -4.148 -12.938 11.609 1 83.25 213 SER A C 1
ATOM 1756 O O . SER A 1 213 ? -3.557 -12.586 12.633 1 83.25 213 SER A O 1
ATOM 1758 N N . PRO A 1 214 ? -3.578 -13.203 10.508 1 90.25 214 PRO A N 1
ATOM 1759 C CA . PRO A 1 214 ? -2.131 -13 10.398 1 90.25 214 PRO A CA 1
ATOM 1760 C C . PRO A 1 214 ? -1.727 -11.539 10.578 1 90.25 214 PRO A C 1
ATOM 1762 O O . PRO A 1 214 ? -2.51 -10.633 10.273 1 90.25 214 PRO A O 1
ATOM 1765 N N . THR A 1 215 ? -0.564 -11.359 11.172 1 92.06 215 THR A N 1
ATOM 1766 C CA . THR A 1 215 ? 0.044 -10.039 11.289 1 92.06 215 THR A CA 1
ATOM 1767 C C . THR A 1 215 ? 1.161 -9.867 10.266 1 92.06 215 THR A C 1
ATOM 1769 O O . THR A 1 215 ? 2.01 -10.75 10.109 1 92.06 215 THR A O 1
ATOM 1772 N N . PHE A 1 216 ? 1.116 -8.766 9.555 1 94.19 216 PHE A N 1
ATOM 1773 C CA . PHE A 1 216 ? 2.127 -8.445 8.555 1 94.19 216 PHE A CA 1
ATOM 1774 C C . PHE A 1 216 ? 3.041 -7.328 9.047 1 94.19 216 PHE A C 1
ATOM 1776 O O . PHE A 1 216 ? 2.584 -6.219 9.32 1 94.19 216 PHE A O 1
ATOM 1783 N N . GLN A 1 217 ? 4.285 -7.633 9.125 1 93.88 217 GLN A N 1
ATOM 1784 C CA . GLN A 1 217 ? 5.254 -6.672 9.648 1 93.88 217 GLN A CA 1
ATOM 1785 C C . GLN A 1 217 ? 6.188 -6.184 8.539 1 93.88 217 GLN A C 1
ATOM 1787 O O . GLN A 1 217 ? 6.852 -6.984 7.883 1 93.88 217 GLN A O 1
ATOM 1792 N N . LEU A 1 218 ? 6.164 -4.918 8.312 1 93.38 218 LEU A N 1
ATOM 1793 C CA . LEU A 1 218 ? 7.066 -4.285 7.359 1 93.38 218 LEU A CA 1
ATOM 1794 C C . LEU A 1 218 ? 8.266 -3.666 8.07 1 93.38 218 LEU A C 1
ATOM 1796 O O . LEU A 1 218 ? 8.102 -2.859 8.984 1 93.38 218 LEU A O 1
ATOM 1800 N N . HIS A 1 219 ? 9.414 -4.105 7.676 1 90.19 219 HIS A N 1
ATOM 1801 C CA . HIS A 1 219 ? 10.648 -3.568 8.242 1 90.19 219 HIS A CA 1
ATOM 1802 C C . HIS A 1 219 ? 11.742 -3.477 7.184 1 90.19 219 HIS A C 1
ATOM 1804 O O . HIS A 1 219 ? 12.133 -4.488 6.602 1 90.19 219 HIS A O 1
ATOM 1810 N N . VAL A 1 220 ? 12.117 -2.227 6.965 1 85 220 VAL A N 1
ATOM 1811 C CA . VAL A 1 220 ? 13.227 -2.014 6.035 1 85 220 VAL A CA 1
ATOM 1812 C C . VAL A 1 220 ? 14.398 -1.369 6.77 1 85 220 VAL A C 1
ATOM 1814 O O . VAL A 1 220 ? 14.305 -0.227 7.227 1 85 220 VAL A O 1
ATOM 1817 N N . GLN A 1 221 ? 15.492 -2.031 6.855 1 78.25 221 GLN A N 1
ATOM 1818 C CA . GLN A 1 221 ? 16.625 -1.556 7.648 1 78.25 221 GLN A CA 1
ATOM 1819 C C . GLN A 1 221 ? 17.516 -0.628 6.832 1 78.25 221 GLN A C 1
ATOM 1821 O O . GLN A 1 221 ? 17.922 0.435 7.309 1 78.25 221 GLN A O 1
ATOM 1826 N N . ASP A 1 222 ? 17.75 -1.004 5.613 1 80.38 222 ASP A N 1
ATOM 1827 C CA . ASP A 1 222 ? 18.703 -0.281 4.777 1 80.38 222 ASP A CA 1
ATOM 1828 C C . ASP A 1 222 ? 18 0.797 3.955 1 80.38 222 ASP A C 1
ATOM 1830 O O . ASP A 1 222 ? 17.156 0.489 3.098 1 80.38 222 ASP A O 1
ATOM 1834 N N . GLN A 1 223 ? 18.438 1.98 4.172 1 76.5 223 GLN A N 1
ATOM 1835 C CA . GLN A 1 223 ? 17.828 3.104 3.473 1 76.5 223 GLN A CA 1
ATOM 1836 C C . GLN A 1 223 ? 18.078 3.027 1.972 1 76.5 223 GLN A C 1
ATOM 1838 O O . GLN A 1 223 ? 17.234 3.422 1.17 1 76.5 223 GLN A O 1
ATOM 1843 N N . GLU A 1 224 ? 19.203 2.561 1.646 1 77.06 224 GLU A N 1
ATOM 1844 C CA . GLU A 1 224 ? 19.516 2.424 0.228 1 77.06 224 GLU A CA 1
ATOM 1845 C C . GLU A 1 224 ? 18.609 1.402 -0.444 1 77.06 224 GLU A C 1
ATOM 1847 O O . GLU A 1 224 ? 18.125 1.627 -1.558 1 77.06 224 GLU A O 1
ATOM 1852 N N . GLN A 1 225 ? 18.391 0.38 0.307 1 79.88 225 GLN A N 1
ATOM 1853 C CA . GLN A 1 225 ? 17.5 -0.643 -0.218 1 79.88 225 GLN A CA 1
ATOM 1854 C C . GLN A 1 225 ? 16.062 -0.11 -0.347 1 79.88 225 GLN A C 1
ATOM 1856 O O . GLN A 1 225 ? 15.375 -0.414 -1.318 1 79.88 225 GLN A O 1
ATOM 1861 N N . LYS A 1 226 ? 15.758 0.741 0.541 1 82.12 226 LYS A N 1
ATOM 1862 C CA . LYS A 1 226 ? 14.414 1.315 0.553 1 82.12 226 LYS A CA 1
ATOM 1863 C C . LYS A 1 226 ? 14.148 2.121 -0.715 1 82.12 226 LYS A C 1
ATOM 1865 O O . LYS A 1 226 ? 13.07 2.029 -1.303 1 82.12 226 LYS A O 1
ATOM 1870 N N . ARG A 1 227 ? 15.094 2.799 -1.169 1 81.5 227 ARG A N 1
ATOM 1871 C CA . ARG A 1 227 ? 14.953 3.672 -2.328 1 81.5 227 ARG A CA 1
ATOM 1872 C C . ARG A 1 227 ? 14.914 2.865 -3.621 1 81.5 227 ARG A C 1
ATOM 1874 O O . ARG A 1 227 ? 14.438 3.352 -4.648 1 81.5 227 ARG A O 1
ATOM 1881 N N . LEU A 1 228 ? 15.352 1.664 -3.469 1 77.44 228 LEU A N 1
ATOM 1882 C CA . LEU A 1 228 ? 15.414 0.812 -4.652 1 77.44 228 LEU A CA 1
ATOM 1883 C C . LEU A 1 228 ? 14.148 -0.039 -4.77 1 77.44 228 LEU A C 1
ATOM 1885 O O . LEU A 1 228 ? 13.906 -0.652 -5.812 1 77.44 228 LEU A O 1
ATOM 1889 N N . LEU A 1 229 ? 13.391 0.037 -3.67 1 80.38 229 LEU A N 1
ATOM 1890 C CA . LEU A 1 229 ? 12.164 -0.747 -3.711 1 80.38 229 LEU A CA 1
ATOM 1891 C C . LEU A 1 229 ? 11.109 -0.064 -4.578 1 80.38 229 LEU A C 1
ATOM 1893 O O . LEU A 1 229 ? 10.914 1.148 -4.48 1 80.38 229 LEU A O 1
ATOM 1897 N N . GLU A 1 230 ? 10.602 -0.774 -5.609 1 76.19 230 GLU A N 1
ATOM 1898 C CA . GLU A 1 230 ? 9.547 -0.293 -6.5 1 76.19 230 GLU A CA 1
ATOM 1899 C C . GLU A 1 230 ? 8.242 -1.052 -6.27 1 76.19 230 GLU A C 1
ATOM 1901 O O . GLU A 1 230 ? 7.98 -2.059 -6.93 1 76.19 230 GLU A O 1
ATOM 1906 N N . PRO A 1 231 ? 7.535 -0.503 -5.301 1 78.75 231 PRO A N 1
ATOM 1907 C CA . PRO A 1 231 ? 6.25 -1.178 -5.102 1 78.75 231 PRO A CA 1
ATOM 1908 C C . PRO A 1 231 ? 5.301 -1 -6.289 1 78.75 231 PRO A C 1
ATOM 1910 O O . PRO A 1 231 ? 5.316 0.046 -6.941 1 78.75 231 PRO A O 1
ATOM 1913 N N . ALA A 1 232 ? 4.664 -2.057 -6.633 1 81.44 232 ALA A N 1
ATOM 1914 C CA . ALA A 1 232 ? 3.678 -1.971 -7.707 1 81.44 232 ALA A CA 1
ATOM 1915 C C . A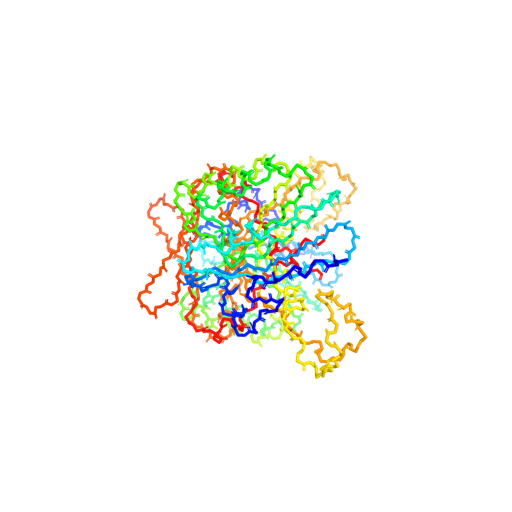LA A 1 232 ? 2.41 -1.27 -7.227 1 81.44 232 ALA A C 1
ATOM 1917 O O . ALA A 1 232 ? 2.076 -1.317 -6.039 1 81.44 232 ALA A O 1
ATOM 1918 N N . ASN A 1 233 ? 1.797 -0.579 -8.125 1 85.81 233 ASN A N 1
ATOM 1919 C CA . ASN A 1 233 ? 0.495 0.02 -7.848 1 85.81 233 ASN A CA 1
ATOM 1920 C C . ASN A 1 233 ? -0.607 -1.034 -7.797 1 85.81 233 ASN A C 1
ATOM 1922 O O . ASN A 1 233 ? -0.914 -1.667 -8.805 1 85.81 233 ASN A O 1
ATOM 1926 N N . PRO A 1 234 ? -1.194 -1.223 -6.629 1 89.88 234 PRO A N 1
ATOM 1927 C CA . PRO A 1 234 ? -2.244 -2.24 -6.523 1 89.88 234 PRO A CA 1
ATOM 1928 C C . PRO A 1 234 ? -3.414 -1.979 -7.469 1 89.88 234 PRO A C 1
ATOM 1930 O O . PRO A 1 234 ? -4.176 -2.896 -7.781 1 89.88 234 PRO A O 1
ATOM 1933 N N . TRP A 1 235 ? -3.588 -0.751 -7.859 1 84.94 235 TRP A N 1
ATOM 1934 C CA . TRP A 1 235 ? -4.715 -0.398 -8.711 1 84.94 235 TRP A CA 1
ATOM 1935 C C . TRP A 1 235 ? -4.332 -0.483 -10.188 1 84.94 235 TRP A C 1
ATOM 1937 O O . TRP A 1 235 ? -5.137 -0.166 -11.062 1 84.94 235 TRP A O 1
ATOM 1947 N N . GLY A 1 236 ? -3.301 -1.032 -10.469 1 72.44 236 GLY A N 1
ATOM 1948 C CA . GLY A 1 236 ? -2.861 -1.231 -11.836 1 72.44 236 GLY A CA 1
ATOM 1949 C C . GLY A 1 236 ? -2.182 -0.011 -12.43 1 72.44 236 GLY A C 1
ATOM 1950 O O . GLY A 1 236 ? -2.258 1.083 -11.867 1 72.44 236 GLY A O 1
ATOM 1951 N N . ALA A 1 237 ? -1.278 -0.234 -13.414 1 57.38 237 ALA A N 1
ATOM 1952 C CA . ALA A 1 237 ? -0.545 0.824 -14.102 1 57.38 237 ALA A CA 1
ATOM 1953 C C . ALA A 1 237 ? -1.502 1.801 -14.781 1 57.38 237 ALA A C 1
ATOM 1955 O O . ALA A 1 237 ? -2.586 1.412 -15.227 1 57.38 237 ALA A O 1
ATOM 1956 N N . ASP A 1 238 ? -1.558 3.271 -14.367 1 44 238 ASP A N 1
ATOM 1957 C CA . ASP A 1 238 ? -2.225 4.203 -15.273 1 44 238 ASP A CA 1
ATOM 1958 C C . ASP A 1 238 ? -1.709 4.051 -16.703 1 44 238 ASP A C 1
ATOM 1960 O O . ASP A 1 238 ? -0.545 3.701 -16.906 1 44 238 ASP A O 1
ATOM 1964 N N . MET B 1 1 ? 0.613 52.781 4.621 1 22.86 1 MET B N 1
ATOM 1965 C CA . MET B 1 1 ? 1.339 52.156 5.727 1 22.86 1 MET B CA 1
ATOM 1966 C C . MET B 1 1 ? 1.196 50.656 5.691 1 22.86 1 MET B C 1
ATOM 1968 O O . MET B 1 1 ? 0.146 50.094 6.047 1 22.86 1 MET B O 1
ATOM 1972 N N . GLY B 1 2 ? 1.472 49.969 4.641 1 26.25 2 GLY B N 1
ATOM 1973 C CA . GLY B 1 2 ? 1.327 48.625 4.113 1 26.25 2 GLY B CA 1
ATOM 1974 C C . GLY B 1 2 ? 1.948 47.562 5.008 1 26.25 2 GLY B C 1
ATOM 1975 O O . GLY B 1 2 ? 3.17 47.531 5.172 1 26.25 2 GLY B O 1
ATOM 1976 N N . GLU B 1 3 ? 1.39 47.375 6.262 1 28.56 3 GLU B N 1
ATOM 1977 C CA . GLU B 1 3 ? 1.882 46.719 7.465 1 28.56 3 GLU B CA 1
ATOM 1978 C C . GLU B 1 3 ? 2.611 45.406 7.117 1 28.56 3 GLU B C 1
ATOM 1980 O O . GLU B 1 3 ? 2.221 44.719 6.188 1 28.56 3 GLU B O 1
ATOM 1985 N N . HIS B 1 4 ? 3.943 45.375 7.168 1 28.48 4 HIS B N 1
ATOM 1986 C CA . HIS B 1 4 ? 4.977 44.344 7.168 1 28.48 4 HIS B CA 1
ATOM 1987 C C . HIS B 1 4 ? 4.527 43.125 7.941 1 28.48 4 HIS B C 1
ATOM 1989 O O . HIS B 1 4 ? 4.27 43.188 9.148 1 28.48 4 HIS B O 1
ATOM 1995 N N . TRP B 1 5 ? 3.588 42.312 7.562 1 34.81 5 TRP B N 1
ATOM 1996 C CA . TRP B 1 5 ? 3.42 40.969 8.109 1 34.81 5 TRP B CA 1
ATOM 1997 C C . TRP B 1 5 ? 4.766 40.375 8.492 1 34.81 5 TRP B C 1
ATOM 1999 O O . TRP B 1 5 ? 5.617 40.125 7.637 1 34.81 5 TRP B O 1
ATOM 2009 N N . GLN B 1 6 ? 5.645 41 9.383 1 35.03 6 GLN B N 1
ATOM 2010 C CA . GLN B 1 6 ? 6.801 40.406 10.031 1 35.03 6 GLN B CA 1
ATOM 2011 C C . GLN B 1 6 ? 6.633 38.875 10.148 1 35.03 6 GLN B C 1
ATOM 2013 O O . GLN B 1 6 ? 5.625 38.406 10.68 1 35.03 6 GLN B O 1
ATOM 2018 N N . TYR B 1 7 ? 7.055 38.031 9.203 1 41.84 7 TYR B N 1
ATOM 2019 C CA . TYR B 1 7 ? 7.098 36.625 8.781 1 41.84 7 TYR B CA 1
ATOM 2020 C C . TYR B 1 7 ? 7.547 35.719 9.93 1 41.84 7 TYR B C 1
ATOM 2022 O O . TYR B 1 7 ? 8.734 35.656 10.25 1 41.84 7 TYR B O 1
ATOM 2030 N N . ALA B 1 8 ? 6.863 35.688 11.039 1 44.78 8 ALA B N 1
ATOM 2031 C CA . ALA B 1 8 ? 7.105 34.844 12.203 1 44.78 8 ALA B CA 1
ATOM 2032 C C . ALA B 1 8 ? 7.25 33.375 11.789 1 44.78 8 ALA B C 1
ATOM 2034 O O . ALA B 1 8 ? 7.324 32.5 12.648 1 44.78 8 ALA B O 1
ATOM 2035 N N . GLY B 1 9 ? 6.984 33 10.617 1 55.06 9 GLY B N 1
ATOM 2036 C CA . GLY B 1 9 ? 7.273 31.594 10.312 1 55.06 9 GLY B CA 1
ATOM 2037 C C . GLY B 1 9 ? 8.758 31.312 10.125 1 55.06 9 GLY B C 1
ATOM 2038 O O . GLY B 1 9 ? 9.594 32.156 10.477 1 55.06 9 GLY B O 1
ATOM 2039 N N . SER B 1 10 ? 9.211 30.031 10.109 1 62.31 10 SER B N 1
ATOM 2040 C CA . SER B 1 10 ? 10.594 29.625 9.867 1 62.31 10 SER B CA 1
ATOM 2041 C C . SER B 1 10 ? 11.086 30.125 8.516 1 62.31 10 SER B C 1
ATOM 2043 O O . SER B 1 10 ? 12.297 30.188 8.273 1 62.31 10 SER B O 1
ATOM 2045 N N . GLY B 1 11 ? 10.195 30.641 7.684 1 68.25 11 GLY B N 1
ATOM 2046 C CA . GLY B 1 11 ? 10.516 31.125 6.352 1 68.25 11 GLY B CA 1
ATOM 2047 C C . GLY B 1 11 ? 9.586 30.594 5.281 1 68.25 11 GLY B C 1
ATOM 2048 O O . GLY B 1 11 ? 8.633 29.859 5.582 1 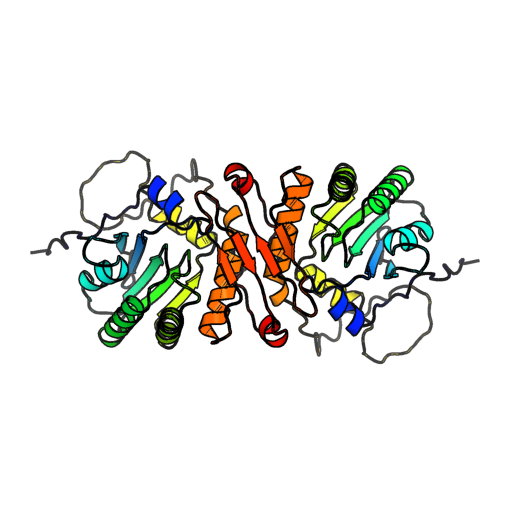68.25 11 GLY B O 1
ATOM 2049 N N . GLU B 1 12 ? 9.695 31 4.113 1 73.25 12 GLU B N 1
ATOM 2050 C CA . GLU B 1 12 ? 8.875 30.625 2.975 1 73.25 12 GLU B CA 1
ATOM 2051 C C . GLU B 1 12 ? 9.25 29.234 2.457 1 73.25 12 GLU B C 1
ATOM 2053 O O . GLU B 1 12 ? 8.398 28.5 1.963 1 73.25 12 GLU B O 1
ATOM 2058 N N . TYR B 1 13 ? 10.492 28.984 2.723 1 84.56 13 TYR B N 1
ATOM 2059 C CA . TYR B 1 13 ? 11.008 27.766 2.104 1 84.56 13 TYR B CA 1
ATOM 2060 C C . TYR B 1 13 ? 11.648 26.859 3.145 1 84.56 13 TYR B C 1
ATOM 2062 O O . TYR B 1 13 ? 12.391 27.328 4.012 1 84.56 13 TYR B O 1
ATOM 2070 N N . ILE B 1 14 ? 11.344 25.656 3.061 1 88.94 14 ILE B N 1
ATOM 2071 C CA . ILE B 1 14 ? 11.977 24.641 3.904 1 88.94 14 ILE B CA 1
ATOM 2072 C C . ILE B 1 14 ? 13.281 24.172 3.262 1 88.94 14 ILE B C 1
ATOM 2074 O O . ILE B 1 14 ? 13.344 23.969 2.049 1 88.94 14 ILE B O 1
ATOM 2078 N N . PRO B 1 15 ? 14.336 24.094 4.047 1 88.06 15 PRO B N 1
ATOM 2079 C CA . PRO B 1 15 ? 15.555 23.5 3.498 1 88.06 15 PRO B CA 1
ATOM 2080 C C . PRO B 1 15 ? 15.336 22.062 2.99 1 88.06 15 PRO B C 1
ATOM 2082 O O . PRO B 1 15 ? 14.555 21.312 3.578 1 88.06 15 PRO B O 1
ATOM 2085 N N . GLN B 1 16 ? 16.031 21.781 1.929 1 89.81 16 GLN B N 1
ATOM 2086 C CA . GLN B 1 16 ? 15.875 20.5 1.256 1 89.81 16 GLN B CA 1
ATOM 2087 C C . GLN B 1 16 ? 16.109 19.328 2.221 1 89.81 16 GLN B C 1
ATOM 2089 O O . GLN B 1 16 ? 15.336 18.359 2.23 1 89.81 16 GLN B O 1
ATOM 2094 N N . ASP B 1 17 ? 17.156 19.344 2.971 1 89.19 17 ASP B N 1
ATOM 2095 C CA . ASP B 1 17 ? 17.484 18.266 3.891 1 89.19 17 ASP B CA 1
ATOM 2096 C C . ASP B 1 17 ? 16.406 18.078 4.949 1 89.19 17 ASP B C 1
ATOM 2098 O O . ASP B 1 17 ? 16.094 16.953 5.336 1 89.19 17 ASP B O 1
ATOM 2102 N N . GLN B 1 18 ? 15.867 19.219 5.406 1 89.06 18 GLN B N 1
ATOM 2103 C CA . GLN B 1 18 ? 14.789 19.156 6.395 1 89.06 18 GLN B CA 1
ATOM 2104 C C . GLN B 1 18 ? 13.539 18.5 5.805 1 89.06 18 GLN B C 1
ATOM 2106 O O . GLN B 1 18 ? 12.883 17.703 6.473 1 89.06 18 GLN B O 1
ATOM 2111 N N . PHE B 1 19 ? 13.258 18.859 4.598 1 94.06 19 PHE B N 1
ATOM 2112 C CA . PHE B 1 19 ? 12.102 18.25 3.947 1 94.06 19 PHE B CA 1
ATOM 2113 C C . PHE B 1 19 ? 12.289 16.75 3.781 1 94.06 19 PHE B C 1
ATOM 2115 O O . PHE B 1 19 ? 11.422 15.969 4.168 1 94.06 19 PHE B O 1
ATOM 2122 N N . GLU B 1 20 ? 13.359 16.344 3.285 1 90.06 20 GLU B N 1
ATOM 2123 C CA . GLU B 1 20 ? 13.648 14.945 2.996 1 90.06 20 GLU B CA 1
ATOM 2124 C C . GLU B 1 20 ? 13.633 14.109 4.273 1 90.06 20 GLU B C 1
ATOM 2126 O O . GLU B 1 20 ? 13.164 12.969 4.27 1 90.06 20 GLU B O 1
ATOM 2131 N N . GLU B 1 21 ? 14.086 14.656 5.254 1 89.56 21 GLU B N 1
ATOM 2132 C CA . GLU B 1 21 ? 14.188 13.906 6.504 1 89.56 21 GLU B CA 1
ATOM 2133 C C . GLU B 1 21 ? 12.859 13.891 7.254 1 89.56 21 GLU B C 1
ATOM 2135 O O . GLU B 1 21 ? 12.406 12.836 7.699 1 89.56 21 GLU B O 1
ATOM 2140 N N . ASN B 1 22 ? 12.211 14.992 7.297 1 92.38 22 ASN B N 1
ATOM 2141 C CA . ASN B 1 22 ? 11.07 15.133 8.195 1 92.38 22 ASN B CA 1
ATOM 2142 C C . ASN B 1 22 ? 9.781 14.664 7.531 1 92.38 22 ASN B C 1
ATOM 2144 O O . ASN B 1 22 ? 8.797 14.367 8.219 1 92.38 22 ASN B O 1
ATOM 2148 N N . PHE B 1 23 ? 9.758 14.547 6.273 1 96 23 PHE B N 1
ATOM 2149 C CA . PHE B 1 23 ? 8.516 14.164 5.617 1 96 23 PHE B CA 1
ATOM 2150 C C . PHE B 1 23 ? 8.586 12.727 5.117 1 96 23 PHE B C 1
ATOM 2152 O O . PHE B 1 23 ? 7.648 12.242 4.477 1 96 23 PHE B O 1
ATOM 2159 N N . ASP B 1 24 ? 9.688 12.055 5.418 1 93.19 24 ASP B N 1
ATOM 2160 C CA . ASP B 1 24 ? 9.766 10.617 5.164 1 93.19 24 ASP B CA 1
ATOM 2161 C C . ASP B 1 24 ? 8.836 9.844 6.098 1 93.19 24 ASP B C 1
ATOM 2163 O O . ASP B 1 24 ? 9.07 9.789 7.305 1 93.19 24 ASP B O 1
ATOM 2167 N N . PRO B 1 25 ? 7.812 9.234 5.527 1 94.62 25 PRO B N 1
ATOM 2168 C CA . PRO B 1 25 ? 6.812 8.594 6.383 1 94.62 25 PRO B CA 1
ATOM 2169 C C . PRO B 1 25 ? 7.34 7.32 7.043 1 94.62 25 PRO B C 1
ATOM 2171 O O . PRO B 1 25 ? 6.699 6.785 7.957 1 94.62 25 PRO B O 1
ATOM 2174 N N . SER B 1 26 ? 8.461 6.82 6.684 1 91.44 26 SER B N 1
ATOM 2175 C CA . SER B 1 26 ? 9.008 5.582 7.23 1 91.44 26 SER B CA 1
ATOM 2176 C C . SER B 1 26 ? 9.844 5.852 8.477 1 91.44 26 SER B C 1
ATOM 2178 O O . SER B 1 26 ? 10.219 4.918 9.188 1 91.44 26 SER B O 1
ATOM 2180 N N . VAL B 1 27 ? 10.18 7.082 8.68 1 89.62 27 VAL B N 1
ATOM 2181 C CA . VAL B 1 27 ? 11.016 7.445 9.812 1 89.62 27 VAL B CA 1
ATOM 2182 C C . VAL B 1 27 ? 10.195 8.203 10.844 1 89.62 27 VAL B C 1
ATOM 2184 O O . VAL B 1 27 ? 9.32 9 10.492 1 89.62 27 VAL B O 1
ATOM 2187 N N . LEU B 1 28 ? 10.523 7.945 12.07 1 89.81 28 LEU B N 1
ATOM 2188 C CA . LEU B 1 28 ? 9.773 8.578 13.148 1 89.81 28 LEU B CA 1
ATOM 2189 C C . LEU B 1 28 ? 10.594 9.672 13.82 1 89.81 28 LEU B C 1
ATOM 2191 O O . LEU B 1 28 ? 11.227 9.438 14.852 1 89.81 28 LEU B O 1
ATOM 2195 N N . LEU B 1 29 ? 10.484 10.82 13.281 1 86.06 29 LEU B N 1
ATOM 2196 C CA . LEU B 1 29 ? 11.18 11.953 13.891 1 86.06 29 LEU B CA 1
ATOM 2197 C C . LEU B 1 29 ? 10.258 12.711 14.836 1 86.06 29 LEU B C 1
ATOM 2199 O O . LEU B 1 29 ? 9.039 12.664 14.688 1 86.06 29 LEU B O 1
ATOM 2203 N N . SER B 1 30 ? 10.773 13.477 15.719 1 82.56 30 SER B N 1
ATOM 2204 C CA . SER B 1 30 ? 9.984 14.055 16.797 1 82.56 30 SER B CA 1
ATOM 2205 C C . SER B 1 30 ? 9.453 15.438 16.406 1 82.56 30 SER B C 1
ATOM 2207 O O . SER B 1 30 ? 8.445 15.891 16.953 1 82.56 30 SER B O 1
ATOM 2209 N N . GLU B 1 31 ? 10.016 16.047 15.492 1 87 31 GLU B N 1
ATOM 2210 C CA . GLU B 1 31 ? 9.633 17.422 15.188 1 87 31 GLU B CA 1
ATOM 2211 C C . GLU B 1 31 ? 8.539 17.453 14.125 1 87 31 GLU B C 1
ATOM 2213 O O . GLU B 1 31 ? 8.555 16.656 13.188 1 87 31 GLU B O 1
ATOM 2218 N N . THR B 1 32 ? 7.648 18.406 14.344 1 92.88 32 THR B N 1
ATOM 2219 C CA . THR B 1 32 ? 6.602 18.625 13.344 1 92.88 32 THR B CA 1
ATOM 2220 C C . THR B 1 32 ? 6.926 19.828 12.469 1 92.88 32 THR B C 1
ATOM 2222 O O . THR B 1 32 ? 7.301 20.891 12.969 1 92.88 32 THR B O 1
ATOM 2225 N N . HIS B 1 33 ? 6.863 19.625 11.227 1 94.56 33 HIS B N 1
ATOM 2226 C CA . HIS B 1 33 ? 6.984 20.688 10.234 1 94.56 33 HIS B CA 1
ATOM 2227 C C . HIS B 1 33 ? 5.668 20.891 9.492 1 94.56 33 HIS B C 1
ATOM 2229 O O . HIS B 1 33 ? 4.977 19.938 9.156 1 94.56 33 HIS B O 1
ATOM 2235 N N . LEU B 1 34 ? 5.312 22.156 9.305 1 97 34 LEU B N 1
ATOM 2236 C CA . LEU B 1 34 ? 4.074 22.516 8.633 1 97 34 LEU B CA 1
ATOM 2237 C C . LEU B 1 34 ? 4.352 23.422 7.434 1 97 34 LEU B C 1
ATOM 2239 O O . LEU B 1 34 ? 4.965 24.469 7.574 1 97 34 LEU B O 1
ATOM 2243 N N . LEU B 1 35 ? 4.02 22.922 6.254 1 96.94 35 LEU B N 1
ATOM 2244 C CA . LEU B 1 35 ? 4.008 23.734 5.043 1 96.94 35 LEU B CA 1
ATOM 2245 C C . LEU B 1 35 ? 2.596 24.219 4.723 1 96.94 35 LEU B C 1
ATOM 2247 O O . LEU B 1 35 ? 1.682 23.406 4.555 1 96.94 35 LEU B O 1
ATOM 2251 N N . SER B 1 36 ? 2.422 25.516 4.641 1 96.06 36 SER B N 1
ATOM 2252 C CA . SER B 1 36 ? 1.075 26.047 4.48 1 96.06 36 SER B CA 1
ATOM 2253 C C . SER B 1 36 ? 0.953 26.859 3.191 1 96.06 36 SER B C 1
ATOM 2255 O O . SER B 1 36 ? 1.9 27.531 2.783 1 96.06 36 SER B O 1
ATOM 2257 N N . GLU B 1 37 ? -0.18 26.703 2.615 1 94.62 37 GLU B N 1
ATOM 2258 C CA . GLU B 1 37 ? -0.607 27.547 1.498 1 94.62 37 GLU B CA 1
ATOM 2259 C C . GLU B 1 37 ? -1.946 28.203 1.791 1 94.62 37 GLU B C 1
ATOM 2261 O O . GLU B 1 37 ? -2.916 27.531 2.148 1 94.62 37 GLU B O 1
ATOM 2266 N N . LEU B 1 38 ? -1.974 29.594 1.624 1 92.94 38 LEU B N 1
ATOM 2267 C CA . LEU B 1 38 ? -3.186 30.375 1.815 1 92.94 38 LEU B CA 1
ATOM 2268 C C . LEU B 1 38 ? -3.572 31.109 0.53 1 92.94 38 LEU B C 1
ATOM 2270 O O . LEU B 1 38 ? -2.719 31.703 -0.132 1 92.94 38 LEU B O 1
ATOM 2274 N N . THR B 1 39 ? -4.855 30.953 0.198 1 92.25 39 THR B N 1
ATOM 2275 C CA . THR B 1 39 ? -5.281 31.688 -0.986 1 92.25 39 THR B CA 1
ATOM 2276 C C . THR B 1 39 ? -6.68 32.25 -0.791 1 92.25 39 THR B C 1
ATOM 2278 O O . THR B 1 39 ? -7.543 31.625 -0.183 1 92.25 39 THR B O 1
ATOM 2281 N N . TRP B 1 40 ? -6.949 33.5 -1.292 1 88.75 40 TRP B N 1
ATOM 2282 C CA . TRP B 1 40 ? -8.242 34.188 -1.367 1 88.75 40 TRP B CA 1
ATOM 2283 C C . TRP B 1 40 ? -8.719 34.281 -2.812 1 88.75 40 TRP B C 1
ATOM 2285 O O . TRP B 1 40 ? -9.5 35.156 -3.156 1 88.75 40 TRP B O 1
ATOM 2295 N N . GLY B 1 41 ? -8.266 33.312 -3.615 1 85.19 41 GLY B N 1
ATOM 2296 C CA . GLY B 1 41 ? -8.617 33.344 -5.027 1 85.19 41 GLY B CA 1
ATOM 2297 C C . GLY B 1 41 ? -7.457 33.688 -5.934 1 85.19 41 GLY B C 1
ATOM 2298 O O . GLY B 1 41 ? -7.508 33.438 -7.141 1 85.19 41 GLY B O 1
ATOM 2299 N N . GLY B 1 42 ? -6.359 34.25 -5.48 1 84.31 42 GLY B N 1
ATOM 2300 C CA . GLY B 1 42 ? -5.168 34.594 -6.234 1 84.31 42 GLY B CA 1
ATOM 2301 C C . GLY B 1 42 ? -3.996 33.656 -5.949 1 84.31 42 GLY B C 1
ATOM 2302 O O . GLY B 1 42 ? -4.184 32.469 -5.676 1 84.31 42 GLY B O 1
ATOM 2303 N N . ARG B 1 43 ? -2.902 34.125 -6.168 1 85.25 43 ARG B N 1
ATOM 2304 C CA . ARG B 1 43 ? -1.675 33.375 -5.898 1 85.25 43 ARG B CA 1
ATOM 2305 C C . ARG B 1 43 ? -1.574 33 -4.422 1 85.25 43 ARG B C 1
ATOM 2307 O O . ARG B 1 43 ? -1.785 33.844 -3.547 1 85.25 43 ARG B O 1
ATOM 2314 N N . PRO B 1 44 ? -1.271 31.844 -4.223 1 89.38 44 PRO B N 1
ATOM 2315 C CA . PRO B 1 44 ? -1.221 31.422 -2.822 1 89.38 44 PRO B CA 1
ATOM 2316 C C . PRO B 1 44 ? -0.013 31.969 -2.076 1 89.38 44 PRO B C 1
ATOM 2318 O O . PRO B 1 44 ? 1.051 32.156 -2.67 1 89.38 44 PRO B O 1
ATOM 2321 N N . TYR B 1 45 ? -0.248 32.281 -0.816 1 88.44 45 TYR B N 1
ATOM 2322 C CA . TYR B 1 45 ? 0.822 32.594 0.125 1 88.44 45 TYR B CA 1
ATOM 2323 C C . TYR B 1 45 ? 1.351 31.344 0.787 1 88.44 45 TYR B C 1
ATOM 2325 O O . TYR B 1 45 ? 0.573 30.5 1.254 1 88.44 45 TYR B O 1
ATOM 2333 N N . LYS B 1 46 ? 2.652 31.172 0.746 1 91.38 46 LYS B N 1
ATOM 2334 C CA . LYS B 1 46 ? 3.27 29.969 1.296 1 91.38 46 LYS B CA 1
ATOM 2335 C C . LYS B 1 46 ? 4.102 30.297 2.533 1 91.38 46 LYS B C 1
ATOM 2337 O O . LYS B 1 46 ? 4.723 31.359 2.609 1 91.38 46 LYS B O 1
ATOM 2342 N N . HIS B 1 47 ? 4.09 29.375 3.436 1 91.25 47 HIS B N 1
ATOM 2343 C CA . HIS B 1 47 ? 4.891 29.547 4.645 1 91.25 47 HIS B CA 1
ATOM 2344 C C . HIS B 1 47 ? 5.301 28.203 5.23 1 91.25 47 HIS B C 1
ATOM 2346 O O . HIS B 1 47 ? 4.582 27.219 5.074 1 91.25 47 HIS B O 1
ATOM 2352 N N . TRP B 1 48 ? 6.41 28.172 5.797 1 93 48 TRP B N 1
ATOM 2353 C CA . TRP B 1 48 ? 6.945 27.031 6.52 1 93 48 TRP B CA 1
ATOM 2354 C C . TRP B 1 48 ? 7.016 27.312 8.016 1 93 48 TRP B C 1
ATOM 2356 O O . TRP B 1 48 ? 7.516 28.359 8.43 1 93 48 TRP B O 1
ATOM 2366 N N . TYR B 1 49 ? 6.402 26.422 8.844 1 92.25 49 TYR B N 1
ATOM 2367 C CA . TYR B 1 49 ? 6.418 26.531 10.297 1 92.25 49 TYR B CA 1
ATOM 2368 C C . TYR B 1 49 ? 7.031 25.281 10.922 1 92.25 49 TYR B C 1
ATOM 2370 O O . TYR B 1 49 ? 6.898 24.172 10.383 1 92.25 49 TYR B O 1
ATOM 2378 N N . GLU B 1 50 ? 7.707 25.391 11.977 1 91.19 50 GLU B N 1
ATOM 2379 C CA . GLU B 1 50 ? 8.203 24.281 12.797 1 91.19 50 GLU B CA 1
ATOM 2380 C C . GLU B 1 50 ? 7.828 24.469 14.266 1 91.19 50 GLU B C 1
ATOM 2382 O O . GLU B 1 50 ? 7.383 25.547 14.664 1 91.19 50 GLU B O 1
ATOM 2387 N N . ASN B 1 51 ? 7.953 23.375 15 1 88.25 51 ASN B N 1
ATOM 2388 C CA . ASN B 1 51 ? 7.742 23.5 16.438 1 88.25 51 ASN B CA 1
ATOM 2389 C C . ASN B 1 51 ? 8.68 24.547 17.062 1 88.25 51 ASN B C 1
ATOM 2391 O O . ASN B 1 51 ? 9.844 24.641 16.672 1 88.25 51 ASN B O 1
ATOM 2395 N N . THR B 1 52 ? 8.094 25.281 17.859 1 82.69 52 THR B N 1
ATOM 2396 C CA . THR B 1 52 ? 8.906 26.172 18.672 1 82.69 52 THR B CA 1
ATOM 2397 C C . THR B 1 52 ? 9.016 25.641 20.094 1 82.69 52 THR B C 1
ATOM 2399 O O . THR B 1 52 ? 8.484 24.578 20.422 1 82.69 52 THR B O 1
ATOM 2402 N N . GLU B 1 53 ? 9.773 26.344 20.844 1 81.69 53 GLU B N 1
ATOM 2403 C CA . GLU B 1 53 ? 9.898 25.969 22.25 1 81.69 53 GLU B CA 1
ATOM 2404 C C . GLU B 1 53 ? 8.555 26.094 22.969 1 81.69 53 GLU B C 1
ATOM 2406 O O . GLU B 1 53 ? 8.312 25.406 23.969 1 81.69 53 GLU B O 1
ATOM 2411 N 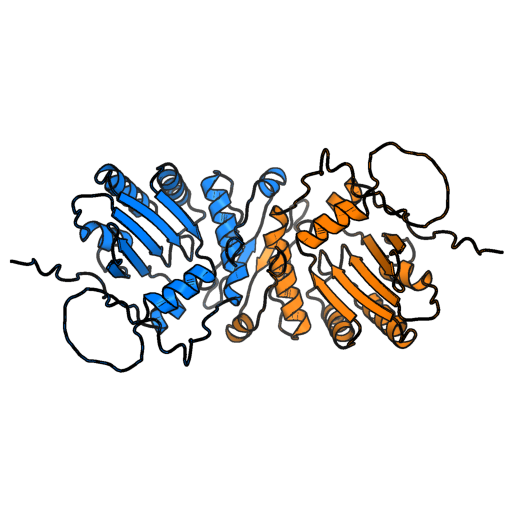N . HIS B 1 54 ? 7.66 26.828 22.375 1 82.38 54 HIS B N 1
ATOM 2412 C CA . HIS B 1 54 ? 6.477 27.188 23.125 1 82.38 54 HIS B CA 1
ATOM 2413 C C . HIS B 1 54 ? 5.223 26.547 22.562 1 82.38 54 HIS B C 1
ATOM 2415 O O . HIS B 1 54 ? 4.219 26.391 23.266 1 82.38 54 HIS B O 1
ATOM 2421 N N . CYS B 1 55 ? 5.312 26.328 21.297 1 88.94 55 CYS B N 1
ATOM 2422 C CA . CYS B 1 55 ? 4.066 25.797 20.75 1 88.94 55 CYS B CA 1
ATOM 2423 C C . CYS B 1 55 ? 4.336 24.922 19.531 1 88.94 55 CYS B C 1
ATOM 2425 O O . CYS B 1 55 ? 5.414 24.984 18.938 1 88.94 55 CYS B O 1
ATOM 2427 N N . HIS B 1 56 ? 3.367 24.125 19.188 1 93.62 56 HIS B N 1
ATOM 2428 C CA . HIS B 1 56 ? 3.428 23.281 18 1 93.62 56 HIS B CA 1
ATOM 2429 C C . HIS B 1 56 ? 3.271 24.094 16.734 1 93.62 56 HIS B C 1
ATOM 2431 O O . HIS B 1 56 ? 2.734 25.203 16.766 1 93.62 56 HIS B O 1
ATOM 2437 N N . ALA B 1 57 ? 3.766 23.562 15.656 1 94.12 57 ALA B N 1
ATOM 2438 C CA . ALA B 1 57 ? 3.76 24.25 14.367 1 94.12 57 ALA B CA 1
ATOM 2439 C C . ALA B 1 57 ? 2.35 24.688 13.977 1 94.12 57 ALA B C 1
ATOM 2441 O O . ALA B 1 57 ? 2.156 25.766 13.422 1 94.12 57 ALA B O 1
ATOM 2442 N N . GLU B 1 58 ? 1.333 23.828 14.266 1 95.69 58 GLU B N 1
ATOM 2443 C CA . GLU B 1 58 ? -0.059 24.141 13.953 1 95.69 58 GLU B CA 1
ATOM 2444 C C . GLU B 1 58 ? -0.52 25.406 14.664 1 95.69 58 GLU B C 1
ATOM 2446 O O . GLU B 1 58 ? -1.124 26.297 14.047 1 95.69 58 GLU B O 1
ATOM 2451 N N . ILE B 1 59 ? -0.171 25.5 15.938 1 94.5 59 ILE B N 1
ATOM 2452 C CA . ILE B 1 59 ? -0.59 26.641 16.766 1 94.5 59 ILE B CA 1
ATOM 2453 C C . ILE B 1 59 ? 0.164 27.891 16.328 1 94.5 59 ILE B C 1
ATOM 2455 O O . ILE B 1 59 ? -0.405 28.984 16.297 1 94.5 59 ILE B O 1
ATOM 2459 N N . HIS B 1 60 ? 1.421 27.625 16.062 1 92.38 60 HIS B N 1
ATOM 2460 C CA . HIS B 1 60 ? 2.215 28.734 15.547 1 92.38 60 HIS B CA 1
ATOM 2461 C C . HIS B 1 60 ? 1.556 29.375 14.328 1 92.38 60 HIS B C 1
ATOM 2463 O O . HIS B 1 60 ? 1.488 30.594 14.227 1 92.38 60 HIS B O 1
ATOM 2469 N N . PHE B 1 61 ? 1.083 28.656 13.414 1 93.62 61 PHE B N 1
ATOM 2470 C CA . PHE B 1 61 ? 0.369 29.156 12.242 1 93.62 61 PHE B CA 1
ATOM 2471 C C . PHE B 1 61 ? -0.901 29.891 12.648 1 93.62 61 PHE B C 1
ATOM 2473 O O . PHE B 1 61 ? -1.155 31 12.188 1 93.62 61 PHE B O 1
ATOM 2480 N N . LEU B 1 62 ? -1.711 29.266 13.445 1 93.94 62 LEU B N 1
ATOM 2481 C CA . LEU B 1 62 ? -3.012 29.812 13.812 1 93.94 62 LEU B CA 1
ATOM 2482 C C . LEU B 1 62 ? -2.861 31.172 14.477 1 93.94 62 LEU B C 1
ATOM 2484 O O . LEU B 1 62 ? -3.67 32.062 14.25 1 93.94 62 LEU B O 1
ATOM 2488 N N . GLU B 1 63 ? -1.832 31.297 15.258 1 88.69 63 GLU B N 1
ATOM 2489 C CA . GLU B 1 63 ? -1.613 32.531 15.984 1 88.69 63 GLU B CA 1
ATOM 2490 C C . GLU B 1 63 ? -1.16 33.656 15.047 1 88.69 63 GLU B C 1
ATOM 2492 O O . GLU B 1 63 ? -1.307 34.844 15.367 1 88.69 63 GLU B O 1
ATOM 2497 N N . ASN B 1 64 ? -0.648 33.281 13.938 1 87.19 64 ASN B N 1
ATOM 2498 C CA . ASN B 1 64 ? -0.15 34.281 12.992 1 87.19 64 ASN B CA 1
ATOM 2499 C C . ASN B 1 64 ? -1.121 34.469 11.836 1 87.19 64 ASN B C 1
ATOM 2501 O O . ASN B 1 64 ? -0.845 35.25 10.922 1 87.19 64 ASN B O 1
ATOM 2505 N N . PHE B 1 65 ? -2.189 33.844 11.898 1 88.31 65 PHE B N 1
ATOM 2506 C CA . PHE B 1 65 ? -3.189 33.969 10.844 1 88.31 65 PHE B CA 1
ATOM 2507 C C . PHE B 1 65 ? -3.98 35.281 11 1 88.31 65 PHE B C 1
ATOM 2509 O O . PHE B 1 65 ? -4.406 35.594 12.109 1 88.31 65 PHE B O 1
ATOM 2516 N N . SER B 1 66 ? -4.027 36.031 10 1 80.69 66 SER B N 1
ATOM 2517 C CA . SER B 1 66 ? -4.879 37.219 9.945 1 80.69 66 SER B CA 1
ATOM 2518 C C . SER B 1 66 ? -5.934 37.094 8.852 1 80.69 66 SER B C 1
ATOM 2520 O O . SER B 1 66 ? -5.602 36.906 7.676 1 80.69 66 SER B O 1
ATOM 2522 N N . SER B 1 67 ? -7.141 37.062 9.289 1 74.12 67 SER B N 1
ATOM 2523 C CA . SER B 1 67 ? -8.25 36.875 8.359 1 74.12 67 SER B CA 1
ATOM 2524 C C . SER B 1 67 ? -8.5 38.125 7.539 1 74.12 67 SER B C 1
ATOM 2526 O O . SER B 1 67 ? -8.375 39.25 8.047 1 74.12 67 SER B O 1
ATOM 2528 N N . LYS B 1 68 ? -8.492 38 6.324 1 75.06 68 LYS B N 1
ATOM 2529 C CA . LYS B 1 68 ? -8.961 39.062 5.418 1 75.06 68 LYS B CA 1
ATOM 2530 C C . LYS B 1 68 ? -10.406 38.781 4.992 1 75.06 68 LYS B C 1
ATOM 2532 O O . LYS B 1 68 ? -10.961 37.719 5.266 1 75.06 68 LYS B O 1
ATOM 2537 N N . ASN B 1 69 ? -10.977 39.781 4.414 1 77.62 69 ASN B N 1
ATOM 2538 C CA . ASN B 1 69 ? -12.328 39.625 3.891 1 77.62 69 ASN B CA 1
ATOM 2539 C C . ASN B 1 69 ? -12.383 38.625 2.748 1 77.62 69 ASN B C 1
ATOM 2541 O O . ASN B 1 69 ? -11.438 38.5 1.969 1 77.62 69 ASN B O 1
ATOM 2545 N N . GLY B 1 70 ? -13.391 37.75 2.85 1 87.44 70 GLY B N 1
ATOM 2546 C CA . GLY B 1 70 ? -13.609 36.812 1.762 1 87.44 70 GLY B CA 1
ATOM 2547 C C . GLY B 1 70 ? -13.289 35.375 2.143 1 87.44 70 GLY B C 1
ATOM 2548 O O . GLY B 1 70 ? -12.773 35.125 3.232 1 87.44 70 GLY B O 1
ATOM 2549 N N . SER B 1 71 ? -13.609 34.594 1.224 1 92.69 71 SER B N 1
ATOM 2550 C CA . SER B 1 71 ? -13.383 33.156 1.419 1 92.69 71 SER B CA 1
ATOM 2551 C C . SER B 1 71 ? -11.906 32.812 1.28 1 92.69 71 SER B C 1
ATOM 2553 O O . SER B 1 71 ? -11.242 33.281 0.354 1 92.69 71 SER B O 1
ATOM 2555 N N . CYS B 1 72 ? -11.383 32.156 2.254 1 94.94 72 CYS B N 1
ATOM 2556 C CA . CYS B 1 72 ? -9.977 31.766 2.293 1 94.94 72 CYS B CA 1
ATOM 2557 C C . CYS B 1 72 ? -9.82 30.25 2.318 1 94.94 72 CYS B C 1
ATOM 2559 O O . CYS B 1 72 ? -10.531 29.562 3.055 1 94.94 72 CYS B O 1
ATOM 2561 N N . ILE B 1 73 ? -8.969 29.734 1.442 1 96.5 73 ILE B N 1
ATOM 2562 C CA . ILE B 1 73 ? -8.633 28.312 1.458 1 96.5 73 ILE B CA 1
ATOM 2563 C C . ILE B 1 73 ? -7.219 28.125 1.987 1 96.5 73 ILE B C 1
ATOM 2565 O O . ILE B 1 73 ? -6.27 28.719 1.473 1 96.5 73 ILE B O 1
ATOM 2569 N N . ILE B 1 74 ? -7.133 27.312 2.992 1 96.81 74 ILE B N 1
ATOM 2570 C CA . ILE B 1 74 ? -5.844 26.969 3.588 1 96.81 74 ILE B CA 1
ATOM 2571 C C . ILE B 1 74 ? -5.516 25.5 3.322 1 96.81 74 ILE B C 1
ATOM 2573 O O . ILE B 1 74 ? -6.363 24.625 3.514 1 96.81 74 ILE B O 1
ATOM 2577 N N . THR B 1 75 ? -4.348 25.172 2.855 1 97.75 75 THR B N 1
ATOM 2578 C CA . THR B 1 75 ? -3.846 23.812 2.719 1 97.75 75 THR B CA 1
ATOM 2579 C C . THR B 1 75 ? -2.592 23.609 3.564 1 97.75 75 THR B C 1
ATOM 2581 O O . THR B 1 75 ? -1.63 24.375 3.451 1 97.75 75 THR B O 1
ATOM 2584 N N . TRP B 1 76 ? -2.65 22.656 4.426 1 98.12 76 TRP B N 1
ATOM 2585 C CA . TRP B 1 76 ? -1.527 22.281 5.285 1 98.12 76 TRP B CA 1
ATOM 2586 C C . TRP B 1 76 ? -0.909 20.969 4.84 1 98.12 76 TRP B C 1
ATOM 2588 O O . TRP B 1 76 ? -1.622 19.984 4.602 1 98.12 76 TRP B O 1
ATOM 2598 N N . TYR B 1 77 ? 0.343 20.953 4.715 1 98.12 77 TYR B N 1
ATOM 2599 C CA . TYR B 1 77 ? 1.138 19.734 4.68 1 98.12 77 TYR B CA 1
ATOM 2600 C C . TYR B 1 77 ? 1.953 19.578 5.957 1 98.12 77 TYR B C 1
ATOM 2602 O O . TYR B 1 77 ? 2.887 20.344 6.203 1 98.12 77 TYR B O 1
ATOM 2610 N N . LEU B 1 78 ? 1.61 18.578 6.691 1 98.06 78 LEU B N 1
ATOM 2611 C CA . LEU B 1 78 ? 2.205 18.375 8.008 1 98.06 78 LEU B CA 1
ATOM 2612 C C . LEU B 1 78 ? 3.033 17.094 8.039 1 98.06 78 LEU B C 1
ATOM 2614 O O . LEU B 1 78 ? 2.625 16.062 7.48 1 98.06 78 LEU B O 1
ATOM 2618 N N . SER B 1 79 ? 4.188 17.141 8.703 1 97.31 79 SER B N 1
ATOM 2619 C CA . SER B 1 79 ? 4.961 15.922 8.891 1 97.31 79 SER B CA 1
ATOM 2620 C C . SER B 1 79 ? 4.273 14.977 9.859 1 97.31 79 SER B C 1
ATOM 2622 O O . SER B 1 79 ? 4.418 13.758 9.758 1 97.31 79 SER B O 1
ATOM 2624 N N . TRP B 1 80 ? 3.592 15.523 10.859 1 97.12 80 TRP B N 1
ATOM 2625 C CA . TRP B 1 80 ? 2.787 14.773 11.82 1 97.12 80 TRP B CA 1
ATOM 2626 C C . TRP B 1 80 ? 1.361 15.305 11.875 1 97.12 80 TRP B C 1
ATOM 2628 O O . TRP B 1 80 ? 1.141 16.516 11.758 1 97.12 80 TRP B O 1
ATOM 2638 N N . SER B 1 81 ? 0.408 14.367 12.047 1 98.06 81 SER B N 1
ATOM 2639 C CA . SER B 1 81 ? -0.964 14.82 12.25 1 98.06 81 SER B CA 1
ATOM 2640 C C . SER B 1 81 ? -1.113 15.547 13.578 1 98.06 81 SER B C 1
ATOM 2642 O O . SER B 1 81 ? -0.296 15.375 14.484 1 98.06 81 SER B O 1
ATOM 2644 N N . PRO B 1 82 ? -2.086 16.406 13.688 1 97.75 82 PRO B N 1
ATOM 2645 C CA . PRO B 1 82 ? -2.277 17.172 14.922 1 97.75 82 PRO B CA 1
ATOM 2646 C C . PRO B 1 82 ? -2.551 16.281 16.125 1 97.75 82 PRO B C 1
ATOM 2648 O O . PRO B 1 82 ? -3.217 15.25 16 1 97.75 82 PRO B O 1
ATOM 2651 N N . CYS B 1 83 ? -2.016 16.641 17.266 1 96.81 83 CYS B N 1
ATOM 2652 C CA . CYS B 1 83 ? -2.352 15.984 18.531 1 96.81 83 CYS B CA 1
ATOM 2653 C C . CYS B 1 83 ? -3.746 16.391 19 1 96.81 83 CYS B C 1
ATOM 2655 O O . CYS B 1 83 ? -4.438 17.156 18.328 1 96.81 83 CYS B O 1
ATOM 2657 N N . ALA B 1 84 ? -4.172 15.836 20.125 1 97.5 84 ALA B N 1
ATOM 2658 C CA . ALA B 1 84 ? -5.52 16.094 20.625 1 97.5 84 ALA B CA 1
ATOM 2659 C C . ALA B 1 84 ? -5.719 17.578 20.922 1 97.5 84 ALA B C 1
ATOM 2661 O O . ALA B 1 84 ? -6.754 18.156 20.578 1 97.5 84 ALA B O 1
ATOM 2662 N N . GLU B 1 85 ? -4.766 18.172 21.547 1 96.75 85 GLU B N 1
ATOM 2663 C CA . GLU B 1 85 ? -4.852 19.578 21.891 1 96.75 85 GLU B CA 1
ATOM 2664 C C . GLU B 1 85 ? -4.898 20.453 20.656 1 96.75 85 GLU B C 1
ATOM 2666 O O . GLU B 1 85 ? -5.703 21.391 20.578 1 96.75 85 GLU B O 1
ATOM 2671 N N . CYS B 1 86 ? -4.039 20.203 19.719 1 97.75 86 CYS B N 1
ATOM 2672 C CA . CYS B 1 86 ? -4.023 20.984 18.484 1 97.75 86 CYS B CA 1
ATOM 2673 C C . CYS B 1 86 ? -5.328 20.812 17.719 1 97.75 86 CYS B C 1
ATOM 2675 O O . CYS B 1 86 ? -5.84 21.766 17.125 1 97.75 86 CYS B O 1
ATOM 2677 N N . SER B 1 87 ? -5.84 19.594 17.688 1 98.12 87 SER B N 1
ATOM 2678 C CA . SER B 1 87 ? -7.125 19.375 17.031 1 98.12 87 SER B CA 1
ATOM 2679 C C . SER B 1 87 ? -8.211 20.25 17.625 1 98.12 87 SER B C 1
ATOM 2681 O O . SER B 1 87 ? -9.023 20.844 16.906 1 98.12 87 SER B O 1
ATOM 2683 N N . ALA B 1 88 ? -8.211 20.359 18.922 1 98 88 ALA B N 1
ATOM 2684 C CA . ALA B 1 88 ? -9.188 21.203 19.594 1 98 88 ALA B CA 1
ATOM 2685 C C . ALA B 1 88 ? -9.008 22.672 19.203 1 98 88 ALA B C 1
ATOM 2687 O O . ALA B 1 88 ? -9.984 23.375 18.938 1 98 88 ALA B O 1
ATOM 2688 N N . ARG B 1 89 ? -7.789 23.125 19.203 1 97.62 89 ARG B N 1
ATOM 2689 C CA . ARG B 1 89 ? -7.492 24.5 18.844 1 97.62 89 ARG B CA 1
ATOM 2690 C C . ARG B 1 89 ? -7.859 24.797 17.406 1 97.62 89 ARG B C 1
ATOM 2692 O O . ARG B 1 89 ? -8.336 25.891 17.078 1 97.62 89 ARG B O 1
ATOM 2699 N N . ILE B 1 90 ? -7.59 23.859 16.484 1 98.25 90 ILE B N 1
ATOM 2700 C CA . ILE B 1 90 ? -7.961 24 15.086 1 98.25 90 ILE B CA 1
ATOM 2701 C C . ILE B 1 90 ? -9.477 24.125 14.961 1 98.25 90 ILE B C 1
ATOM 2703 O O . ILE B 1 90 ? -9.984 24.969 14.219 1 98.25 90 ILE B O 1
ATOM 2707 N N . ALA B 1 91 ? -10.172 23.297 15.742 1 98.06 91 ALA B N 1
ATOM 2708 C CA . ALA B 1 91 ? -11.625 23.359 15.719 1 98.06 91 ALA B CA 1
ATOM 2709 C C . ALA B 1 91 ? -12.141 24.719 16.141 1 98.06 91 ALA B C 1
ATOM 2711 O O . ALA B 1 91 ? -13.023 25.297 15.508 1 98.06 91 ALA B O 1
ATOM 2712 N N . ASP B 1 92 ? -11.578 25.234 17.188 1 97.31 92 ASP B N 1
ATOM 2713 C CA . ASP B 1 92 ? -11.953 26.562 17.672 1 97.31 92 ASP B CA 1
ATOM 2714 C C . ASP B 1 92 ? -11.688 27.609 16.609 1 97.31 92 ASP B C 1
ATOM 2716 O O . ASP B 1 92 ? -12.523 28.484 16.359 1 97.31 92 ASP B O 1
ATOM 2720 N N . PHE B 1 93 ? -10.555 27.562 16.078 1 96.94 93 PHE B N 1
ATOM 2721 C CA . PHE B 1 93 ? -10.18 28.484 15.008 1 96.94 93 PHE B CA 1
ATOM 2722 C C . PHE B 1 93 ? -11.211 28.438 13.875 1 96.94 93 PHE B C 1
ATOM 2724 O O . PHE B 1 93 ? -11.625 29.484 13.375 1 96.94 93 PHE B O 1
ATOM 2731 N N . MET B 1 94 ? -11.625 27.219 13.445 1 96.62 94 MET B N 1
ATOM 2732 C CA . MET B 1 94 ? -12.57 27.062 12.344 1 96.62 94 MET B CA 1
ATOM 2733 C C . MET B 1 94 ? -13.945 27.609 12.719 1 96.62 94 MET B C 1
ATOM 2735 O O . MET B 1 94 ? -14.656 28.141 11.859 1 96.62 94 MET B O 1
ATOM 2739 N N . LYS B 1 95 ? -14.328 27.531 13.977 1 95.69 95 LYS B N 1
ATOM 2740 C CA . LYS B 1 95 ? -15.602 28.094 14.445 1 95.69 95 LYS B CA 1
ATOM 2741 C C . LYS B 1 95 ? -15.578 29.609 14.391 1 95.69 95 LYS B C 1
ATOM 2743 O O . LYS B 1 95 ? -16.594 30.234 14.086 1 95.69 95 LYS B O 1
ATOM 2748 N N . GLU B 1 96 ? -14.461 30.172 14.648 1 94.31 96 GLU B N 1
ATOM 2749 C CA . GLU B 1 96 ? -14.305 31.609 14.688 1 94.31 96 GLU B CA 1
ATOM 2750 C C . GLU B 1 96 ? -14.164 32.188 13.281 1 94.31 96 GLU B C 1
ATOM 2752 O O . GLU B 1 96 ? -14.453 33.375 13.047 1 94.31 96 GLU B O 1
ATOM 2757 N N . ASN B 1 97 ? -13.609 31.406 12.406 1 94.69 97 ASN B N 1
ATOM 2758 C CA . ASN B 1 97 ? -13.391 31.828 11.031 1 94.69 97 ASN B CA 1
ATOM 2759 C C . ASN B 1 97 ? -14.25 31.031 10.055 1 94.69 97 ASN B C 1
ATOM 2761 O O . ASN B 1 97 ? -13.758 30.141 9.359 1 94.69 97 ASN B O 1
ATOM 2765 N N . THR B 1 98 ? -15.445 31.469 9.82 1 93.69 98 THR B N 1
ATOM 2766 C CA . THR B 1 98 ? -16.453 30.703 9.078 1 93.69 98 THR B CA 1
ATOM 2767 C C . THR B 1 98 ? -16.203 30.812 7.574 1 93.69 98 THR B C 1
ATOM 2769 O O . THR B 1 98 ? -16.781 30.047 6.789 1 93.69 98 THR B O 1
ATOM 2772 N N . ASN B 1 99 ? -15.398 31.719 7.199 1 94.19 99 ASN B N 1
ATOM 2773 C CA . ASN B 1 99 ? -15.102 31.906 5.781 1 94.19 99 ASN B CA 1
ATOM 2774 C C . ASN B 1 99 ? -13.875 31.094 5.352 1 94.19 99 ASN B C 1
ATOM 2776 O O . ASN B 1 99 ? -13.406 31.234 4.223 1 94.19 99 ASN B O 1
ATOM 2780 N N . VAL B 1 100 ? -13.352 30.25 6.191 1 95.94 100 VAL B N 1
ATOM 2781 C CA . VAL B 1 100 ? -12.102 29.547 5.938 1 95.94 100 VAL B CA 1
ATOM 2782 C C . VAL B 1 100 ? -12.383 28.062 5.695 1 95.94 100 VAL B C 1
ATOM 2784 O O . VAL B 1 100 ? -13.195 27.453 6.398 1 95.94 100 VAL B O 1
ATOM 2787 N N . LYS B 1 101 ? -11.812 27.469 4.656 1 97.31 101 LYS B N 1
ATOM 2788 C CA . LYS B 1 101 ? -11.711 26.031 4.43 1 97.31 101 LYS B CA 1
ATOM 2789 C C . LYS B 1 101 ? -10.297 25.531 4.695 1 97.31 101 LYS B C 1
ATOM 2791 O O . LYS B 1 101 ? -9.32 26.156 4.289 1 97.31 101 LYS B O 1
ATOM 2796 N N . LEU B 1 102 ? -10.164 24.406 5.395 1 98.06 102 LEU B N 1
ATOM 2797 C CA . LEU B 1 102 ? -8.859 23.891 5.777 1 98.06 102 LEU B CA 1
ATOM 2798 C C . LEU B 1 102 ? -8.664 22.469 5.277 1 98.06 102 LEU B C 1
ATOM 2800 O O . LEU B 1 102 ? -9.422 21.562 5.652 1 98.06 102 LEU B O 1
ATOM 2804 N N . ASN B 1 103 ? -7.738 22.266 4.406 1 98.19 103 ASN B N 1
ATOM 2805 C CA . ASN B 1 103 ? -7.328 20.953 3.922 1 98.19 103 ASN B CA 1
ATOM 2806 C C . ASN B 1 103 ? -6.012 20.516 4.555 1 98.19 103 ASN B C 1
ATOM 2808 O O . ASN B 1 103 ? -4.973 21.141 4.336 1 98.19 103 ASN B O 1
ATOM 2812 N N . ILE B 1 104 ? -6.043 19.406 5.223 1 98.44 104 ILE B N 1
ATOM 2813 C CA . ILE B 1 104 ? -4.871 18.938 5.953 1 98.44 104 ILE B CA 1
ATOM 2814 C C . ILE B 1 104 ? -4.336 17.656 5.316 1 98.44 104 ILE B C 1
ATOM 2816 O O . ILE B 1 104 ? -5.062 16.672 5.203 1 98.44 104 ILE B O 1
ATOM 2820 N N . HIS B 1 105 ? -3.125 17.703 4.891 1 98.12 105 HIS B N 1
ATOM 2821 C CA . HIS B 1 105 ? -2.377 16.531 4.422 1 98.12 105 HIS B CA 1
ATOM 2822 C C . HIS B 1 105 ? -1.253 16.172 5.387 1 98.12 105 HIS B C 1
ATOM 2824 O O . HIS B 1 105 ? -0.388 17 5.672 1 98.12 105 HIS B O 1
ATOM 2830 N N . VAL B 1 106 ? -1.235 14.922 5.832 1 98.19 106 VAL B N 1
ATOM 2831 C CA . VAL B 1 106 ? -0.246 14.578 6.848 1 98.19 106 VAL B CA 1
ATOM 2832 C C . VAL B 1 106 ? 0.638 13.438 6.344 1 98.19 106 VAL B C 1
ATOM 2834 O O . VAL B 1 106 ? 0.16 12.523 5.668 1 98.19 106 VAL B O 1
ATOM 2837 N N . ALA B 1 107 ? 1.903 13.469 6.699 1 97.62 107 ALA B 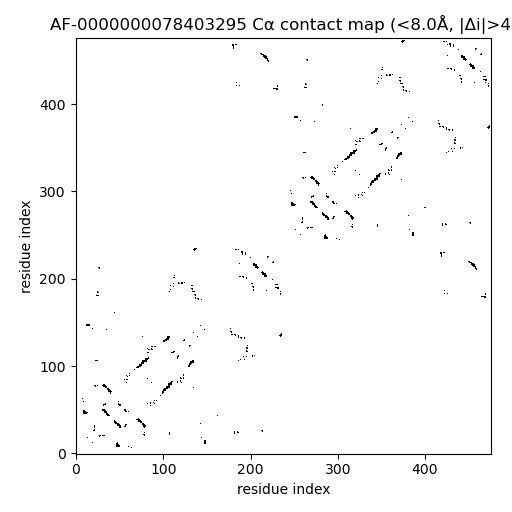N 1
ATOM 2838 C CA . ALA B 1 107 ? 2.844 12.414 6.328 1 97.62 107 ALA B CA 1
ATOM 2839 C C . ALA B 1 107 ? 2.732 11.227 7.277 1 97.62 107 ALA B C 1
ATOM 2841 O O . ALA B 1 107 ? 2.842 10.07 6.848 1 97.62 107 ALA B O 1
ATOM 2842 N N . ARG B 1 108 ? 2.518 11.547 8.578 1 96.88 108 ARG B N 1
ATOM 2843 C CA . ARG B 1 108 ? 2.43 10.547 9.633 1 96.88 108 ARG B CA 1
ATOM 2844 C C . ARG B 1 108 ? 1.274 10.852 10.586 1 96.88 108 ARG B C 1
ATOM 2846 O O . ARG B 1 108 ? 0.817 11.992 10.664 1 96.88 108 ARG B O 1
ATOM 2853 N N . LEU B 1 109 ? 0.894 9.781 11.211 1 97.5 109 LEU B N 1
ATOM 2854 C CA . LEU B 1 109 ? -0.132 9.953 12.234 1 97.5 109 LEU B CA 1
ATOM 2855 C C . LEU B 1 109 ? 0.49 10 13.625 1 97.5 109 LEU B C 1
ATOM 2857 O O . LEU B 1 109 ? 1.177 9.062 14.039 1 97.5 109 LEU B O 1
ATOM 2861 N N . TYR B 1 110 ? 0.308 11.102 14.305 1 96.94 110 TYR B N 1
ATOM 2862 C CA . TYR B 1 110 ? 0.821 11.281 15.664 1 96.94 110 TYR B CA 1
ATOM 2863 C C . TYR B 1 110 ? 0.019 10.461 16.656 1 96.94 110 TYR B C 1
ATOM 2865 O O . TYR B 1 110 ? -1.211 10.547 16.703 1 96.94 110 TYR B O 1
ATOM 2873 N N . LEU B 1 111 ? 0.69 9.672 17.484 1 95.75 111 LEU B N 1
ATOM 2874 C CA . LEU B 1 111 ? 0.062 8.844 18.516 1 95.75 111 LEU B CA 1
ATOM 2875 C C . LEU B 1 111 ? -1.264 8.273 18.016 1 95.75 111 LEU B C 1
ATOM 2877 O O . LEU B 1 111 ? -2.297 8.438 18.672 1 95.75 111 LEU B O 1
ATOM 2881 N N . HIS B 1 112 ? -1.244 7.508 16.938 1 95.19 112 HIS B N 1
ATOM 2882 C CA . HIS B 1 112 ? -2.414 7.086 16.188 1 95.19 112 HIS B CA 1
ATOM 2883 C C . HIS B 1 112 ? -3.227 6.051 16.953 1 95.19 112 HIS B C 1
ATOM 2885 O O . HIS B 1 112 ? -4.387 5.793 16.609 1 95.19 112 HIS B O 1
ATOM 2891 N N . ASP B 1 113 ? -2.686 5.465 18.031 1 94.5 113 ASP B N 1
ATOM 2892 C CA . ASP B 1 113 ? -3.426 4.477 18.812 1 94.5 113 ASP B CA 1
ATOM 2893 C C . ASP B 1 113 ? -3.988 5.086 20.094 1 94.5 113 ASP B C 1
ATOM 2895 O O . ASP B 1 113 ? -4.699 4.422 20.844 1 94.5 113 ASP B O 1
ATOM 2899 N N . ASP B 1 114 ? -3.713 6.316 20.328 1 96.69 114 ASP B N 1
ATOM 2900 C CA . ASP B 1 114 ? -4.191 7 21.516 1 96.69 114 ASP B CA 1
ATOM 2901 C C . ASP B 1 114 ? -5.637 7.457 21.359 1 96.69 114 ASP B C 1
ATOM 2903 O O . ASP B 1 114 ? -5.984 8.086 20.359 1 96.69 114 ASP B O 1
ATOM 2907 N N . LYS B 1 115 ? -6.395 7.215 22.375 1 96.81 115 LYS B N 1
ATOM 2908 C CA . LYS B 1 115 ? -7.828 7.469 22.297 1 96.81 115 LYS B CA 1
ATOM 2909 C C . LYS B 1 115 ? -8.117 8.953 22.094 1 96.81 115 LYS B C 1
ATOM 2911 O O . LYS B 1 115 ? -8.984 9.32 21.297 1 96.81 115 LYS B O 1
ATOM 2916 N N . HIS B 1 116 ? -7.473 9.773 22.781 1 97.38 116 HIS B N 1
ATOM 2917 C CA . HIS B 1 116 ? -7.727 11.211 22.719 1 97.38 116 HIS B CA 1
ATOM 2918 C C . HIS B 1 116 ? -7.312 11.781 21.375 1 97.38 116 HIS B C 1
ATOM 2920 O O . HIS B 1 116 ? -8.016 12.625 20.797 1 97.38 116 HIS B O 1
ATOM 2926 N N . THR B 1 117 ? -6.156 11.359 20.906 1 97.62 117 THR B N 1
ATOM 2927 C CA . THR B 1 117 ? -5.684 11.805 19.594 1 97.62 117 THR B CA 1
ATOM 2928 C C . THR B 1 117 ? -6.648 11.375 18.5 1 97.62 117 THR B C 1
ATOM 2930 O O . THR B 1 117 ? -6.992 12.164 17.625 1 97.62 117 THR B O 1
ATOM 2933 N N . ARG B 1 118 ? -7.094 10.18 18.578 1 97.94 118 ARG B N 1
ATOM 2934 C CA . ARG B 1 118 ? -8.047 9.648 17.609 1 97.94 118 ARG B CA 1
ATOM 2935 C C . ARG B 1 118 ? -9.344 10.453 17.625 1 97.94 118 ARG B C 1
ATOM 2937 O O . ARG B 1 118 ? -9.867 10.812 16.562 1 97.94 118 ARG B O 1
ATOM 2944 N N . GLN B 1 119 ? -9.836 10.703 18.781 1 97.69 119 GLN B N 1
ATOM 2945 C CA . GLN B 1 119 ? -11.07 11.469 18.922 1 97.69 119 GLN B CA 1
ATOM 2946 C C . GLN B 1 119 ? -10.914 12.875 18.344 1 97.69 119 GLN B C 1
ATOM 2948 O O . GLN B 1 119 ? -11.844 13.414 17.734 1 97.69 119 GLN B O 1
ATOM 2953 N N . GLY B 1 120 ? -9.789 13.484 18.625 1 98.12 120 GLY B N 1
ATOM 2954 C CA . GLY B 1 120 ? -9.516 14.805 18.094 1 98.12 120 GLY B CA 1
ATOM 2955 C C . GLY B 1 120 ? -9.586 14.859 16.578 1 98.12 120 GLY B C 1
ATOM 2956 O O . GLY B 1 120 ? -10.211 15.758 16.016 1 98.12 120 GLY B O 1
ATOM 2957 N N . LEU B 1 121 ? -8.953 13.906 15.922 1 98 121 LEU B N 1
ATOM 2958 C CA . LEU B 1 121 ? -8.969 13.844 14.461 1 98 121 LEU B CA 1
ATOM 2959 C C . LEU B 1 121 ? -10.383 13.609 13.945 1 98 121 LEU B C 1
ATOM 2961 O O . LEU B 1 121 ? -10.797 14.219 12.961 1 98 121 LEU B O 1
ATOM 2965 N N . ARG B 1 122 ? -11.141 12.758 14.602 1 97 122 ARG B N 1
ATOM 2966 C CA . ARG B 1 122 ? -12.523 12.5 14.219 1 97 122 ARG B CA 1
ATOM 2967 C C . ARG B 1 122 ? -13.375 13.758 14.336 1 97 122 ARG B C 1
ATOM 2969 O O . ARG B 1 122 ? -14.219 14.031 13.477 1 97 122 ARG B O 1
ATOM 2976 N N . TYR B 1 123 ? -13.125 14.414 15.422 1 97.12 123 TYR B N 1
ATOM 2977 C CA . TYR B 1 123 ? -13.875 15.648 15.641 1 97.12 123 TYR B CA 1
ATOM 2978 C C . TYR B 1 123 ? -13.625 16.656 14.523 1 97.12 123 TYR B C 1
ATOM 2980 O O . TYR B 1 123 ? -14.555 17.281 14.023 1 97.12 123 TYR B O 1
ATOM 2988 N N . LEU B 1 124 ? -12.391 16.828 14.102 1 97.38 124 LEU B N 1
ATOM 2989 C CA . LEU B 1 124 ? -12.039 17.734 13.016 1 97.38 124 LEU B CA 1
ATOM 2990 C C . LEU B 1 124 ? -12.75 17.344 11.727 1 97.38 124 LEU B C 1
ATOM 2992 O O . LEU B 1 124 ? -13.258 18.188 10.992 1 97.38 124 LEU B O 1
ATOM 2996 N N . MET B 1 125 ? -12.812 16.078 11.531 1 94.81 125 MET B N 1
ATOM 2997 C CA . MET B 1 125 ? -13.375 15.586 10.273 1 94.81 125 MET B CA 1
ATOM 2998 C C . MET B 1 125 ? -14.891 15.734 10.258 1 94.81 125 MET B C 1
ATOM 3000 O O . MET B 1 125 ? -15.516 15.633 9.203 1 94.81 125 MET B O 1
ATOM 3004 N N . LYS B 1 126 ? -15.484 15.93 11.344 1 94.75 126 LYS B N 1
ATOM 3005 C CA . LYS B 1 126 ? -16.922 16.203 11.391 1 94.75 126 LYS B CA 1
ATOM 3006 C C . LYS B 1 126 ? -17.234 17.594 10.867 1 94.75 126 LYS B C 1
ATOM 3008 O O . LYS B 1 126 ? -18.375 17.891 10.5 1 94.75 126 LYS B O 1
ATOM 3013 N N . MET B 1 127 ? -16.281 18.422 10.922 1 95.94 127 MET B N 1
ATOM 3014 C CA . MET B 1 127 ? -16.469 19.766 10.359 1 95.94 127 MET B CA 1
ATOM 3015 C C . MET B 1 127 ? -16.438 19.734 8.836 1 95.94 127 MET B C 1
ATOM 3017 O O . MET B 1 127 ? -15.453 19.281 8.242 1 95.94 127 MET B O 1
ATOM 3021 N N . LYS B 1 128 ? -17.422 20.219 8.18 1 95.25 128 LYS B N 1
ATOM 3022 C CA . LYS B 1 128 ? -17.578 20.125 6.727 1 95.25 128 LYS B CA 1
ATOM 3023 C C . LYS B 1 128 ? -16.453 20.859 6.004 1 95.25 128 LYS B C 1
ATOM 3025 O O . LYS B 1 128 ? -16.062 20.469 4.898 1 95.25 128 LYS B O 1
ATOM 3030 N N . ARG B 1 129 ? -15.867 21.875 6.621 1 97.25 129 ARG B N 1
ATOM 3031 C CA . ARG B 1 129 ? -14.883 22.719 5.961 1 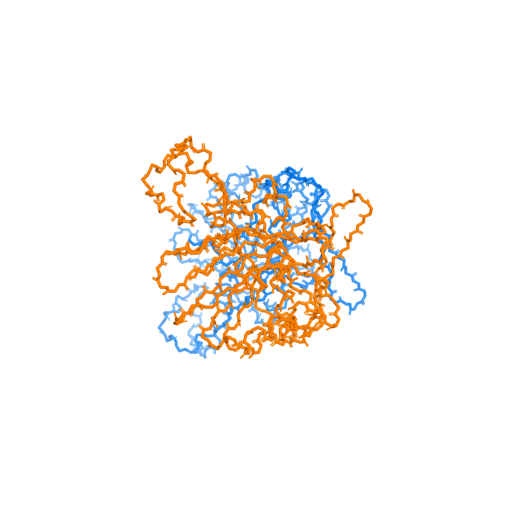97.25 129 ARG B CA 1
ATOM 3032 C C . ARG B 1 129 ? -13.469 22.234 6.258 1 97.25 129 ARG B C 1
ATOM 3034 O O . ARG B 1 129 ? -12.492 22.906 5.91 1 97.25 129 ARG B O 1
ATOM 3041 N N . VAL B 1 130 ? -13.328 21.062 6.906 1 98.19 130 VAL B N 1
ATOM 3042 C CA . VAL B 1 130 ? -12.016 20.516 7.234 1 98.19 130 VAL B CA 1
ATOM 3043 C C . VAL B 1 130 ? -11.867 19.141 6.605 1 98.19 130 VAL B C 1
ATOM 3045 O O . VAL B 1 130 ? -12.766 18.297 6.703 1 98.19 130 VAL B O 1
ATOM 3048 N N . THR B 1 131 ? -10.828 18.938 5.93 1 97.38 131 THR B N 1
ATOM 3049 C CA . THR B 1 131 ? -10.484 17.609 5.422 1 97.38 131 THR B CA 1
ATOM 3050 C C . THR B 1 131 ? -9.109 17.188 5.918 1 97.38 131 THR B C 1
ATOM 3052 O O . THR B 1 131 ? -8.219 18.016 6.105 1 97.38 131 THR B O 1
ATOM 3055 N N . ILE B 1 132 ? -8.969 15.914 6.191 1 97.38 132 ILE B N 1
ATOM 3056 C CA . ILE B 1 132 ? -7.695 15.328 6.586 1 97.38 132 ILE B CA 1
ATOM 3057 C C . ILE B 1 132 ? -7.398 14.109 5.719 1 97.38 132 ILE B C 1
ATOM 3059 O O . ILE B 1 132 ? -8.258 13.242 5.543 1 97.38 132 ILE B O 1
ATOM 3063 N N . GLN B 1 133 ? -6.238 14.094 5.188 1 96.19 133 GLN B N 1
ATOM 3064 C CA . GLN B 1 133 ? -5.809 12.961 4.379 1 96.19 133 GLN B CA 1
ATOM 3065 C C . GLN B 1 133 ? -4.312 12.703 4.543 1 96.19 133 GLN B C 1
ATOM 3067 O O . GLN B 1 133 ? -3.578 13.57 5.016 1 96.19 133 GLN B O 1
ATOM 3072 N N . ILE B 1 134 ? -3.924 11.5 4.184 1 97.19 134 ILE B N 1
ATOM 3073 C CA . ILE B 1 134 ? -2.502 11.172 4.152 1 97.19 134 ILE B CA 1
ATOM 3074 C C . ILE B 1 134 ? -1.876 11.727 2.875 1 97.19 134 ILE B C 1
ATOM 3076 O O . ILE B 1 134 ? -2.473 11.648 1.8 1 97.19 134 ILE B O 1
ATOM 3080 N N . MET B 1 135 ? -0.715 12.297 2.973 1 97.38 135 MET B N 1
ATOM 3081 C CA . MET B 1 135 ? -0.001 12.781 1.796 1 97.38 135 MET B CA 1
ATOM 3082 C C . MET B 1 135 ? 0.239 11.648 0.801 1 97.38 135 MET B C 1
ATOM 3084 O O . MET B 1 135 ? 0.663 10.562 1.185 1 97.38 135 MET B O 1
ATOM 3088 N N . THR B 1 136 ? -0.046 11.898 -0.404 1 95.62 136 THR B N 1
ATOM 3089 C CA . THR B 1 136 ? 0.232 10.961 -1.486 1 95.62 136 THR B CA 1
ATOM 3090 C C . THR B 1 136 ? 1.524 11.336 -2.205 1 95.62 136 THR B C 1
ATOM 3092 O O . THR B 1 136 ? 2.111 12.383 -1.934 1 95.62 136 THR B O 1
ATOM 3095 N N . ILE B 1 137 ? 1.953 10.5 -3.133 1 93.81 137 ILE B N 1
ATOM 3096 C CA . ILE B 1 137 ? 3.197 10.727 -3.859 1 93.81 137 ILE B CA 1
ATOM 3097 C C . ILE B 1 137 ? 3.117 12.047 -4.617 1 93.81 137 ILE B C 1
ATOM 3099 O O . ILE B 1 137 ? 4.043 12.859 -4.559 1 93.81 137 ILE B O 1
ATOM 3103 N N . PRO B 1 138 ? 1.994 12.344 -5.258 1 94.56 138 PRO B N 1
ATOM 3104 C CA . PRO B 1 138 ? 1.896 13.656 -5.902 1 94.56 138 PRO B CA 1
ATOM 3105 C C . PRO B 1 138 ? 2.008 14.812 -4.906 1 94.56 138 PRO B C 1
ATOM 3107 O O . PRO B 1 138 ? 2.529 15.875 -5.25 1 94.56 138 PRO B O 1
ATOM 3110 N N . ASP B 1 139 ? 1.508 14.617 -3.709 1 96.5 139 ASP B N 1
ATOM 3111 C CA . ASP B 1 139 ? 1.648 15.656 -2.691 1 96.5 139 ASP B CA 1
ATOM 3112 C C . ASP B 1 139 ? 3.119 15.938 -2.393 1 96.5 139 ASP B C 1
ATOM 3114 O O . ASP B 1 139 ? 3.525 17.094 -2.275 1 96.5 139 ASP B O 1
ATOM 3118 N N . TYR B 1 140 ? 3.896 14.867 -2.232 1 96.12 140 TYR B N 1
ATOM 3119 C CA . TYR B 1 140 ? 5.32 15.023 -1.957 1 96.12 140 TYR B CA 1
ATOM 3120 C C . TYR B 1 140 ? 6.02 15.766 -3.094 1 96.12 140 TYR B C 1
ATOM 3122 O O . TYR B 1 140 ? 6.844 16.656 -2.852 1 96.12 140 TYR B O 1
ATOM 3130 N N . LYS B 1 141 ? 5.703 15.375 -4.262 1 94.44 141 LYS B N 1
ATOM 3131 C CA . LYS B 1 141 ? 6.273 16.047 -5.422 1 94.44 141 LYS B CA 1
ATOM 3132 C C . LYS B 1 141 ? 5.879 17.531 -5.449 1 94.44 141 LYS B C 1
ATOM 3134 O O . LYS B 1 141 ? 6.715 18.391 -5.707 1 94.44 141 LYS B O 1
ATOM 3139 N N . TYR B 1 142 ? 4.641 17.812 -5.258 1 95 142 TYR B N 1
ATOM 3140 C CA . TYR B 1 142 ? 4.156 19.188 -5.227 1 95 142 TYR B CA 1
ATOM 3141 C C . TYR B 1 142 ? 4.91 20 -4.188 1 95 142 TYR B C 1
ATOM 3143 O O . TYR B 1 142 ? 5.379 21.109 -4.48 1 95 142 TYR B O 1
ATOM 3151 N N . CYS B 1 143 ? 5.023 19.453 -2.977 1 95.69 143 CYS B N 1
ATOM 3152 C CA . CYS B 1 143 ? 5.703 20.156 -1.898 1 95.69 143 CYS B CA 1
ATOM 3153 C C . CYS B 1 143 ? 7.164 20.406 -2.244 1 95.69 143 CYS B C 1
ATOM 3155 O O . CYS B 1 143 ? 7.699 21.484 -1.982 1 95.69 143 CYS B O 1
ATOM 3157 N N . TRP B 1 144 ? 7.773 19.359 -2.82 1 93.69 144 TRP B N 1
ATOM 3158 C CA . TRP B 1 144 ? 9.164 19.484 -3.254 1 93.69 144 TRP B CA 1
ATOM 3159 C C . TRP B 1 144 ? 9.336 20.641 -4.23 1 93.69 144 TRP B C 1
ATOM 3161 O O . TRP B 1 144 ? 10.25 21.453 -4.086 1 93.69 144 TRP B O 1
ATOM 3171 N N . ASN B 1 145 ? 8.438 20.828 -5.133 1 91.75 145 ASN B N 1
ATOM 3172 C CA . ASN B 1 145 ? 8.531 21.844 -6.18 1 91.75 145 ASN B CA 1
ATOM 3173 C C . ASN B 1 145 ? 8.102 23.219 -5.676 1 91.75 145 ASN B C 1
ATOM 3175 O O . ASN B 1 145 ? 8.523 24.25 -6.215 1 91.75 145 ASN B O 1
ATOM 3179 N N . THR B 1 146 ? 7.293 23.219 -4.66 1 91.81 146 THR B N 1
ATOM 3180 C CA . THR B 1 146 ? 6.633 24.453 -4.262 1 91.81 146 THR B CA 1
ATOM 3181 C C . THR B 1 146 ? 7.332 25.078 -3.055 1 91.81 146 THR B C 1
ATOM 3183 O O . THR B 1 146 ? 7.426 26.297 -2.951 1 91.81 146 THR B O 1
ATOM 3186 N N . PHE B 1 147 ? 7.918 24.266 -2.18 1 94 147 PHE B N 1
ATOM 3187 C CA . PHE B 1 147 ? 8.336 24.812 -0.894 1 94 147 PHE B CA 1
ATOM 3188 C C . PHE B 1 147 ? 9.852 24.781 -0.755 1 94 147 PHE B C 1
ATOM 3190 O O . PHE B 1 147 ? 10.398 25.266 0.237 1 94 147 PHE B O 1
ATOM 3197 N N . LEU B 1 148 ? 10.469 24.109 -1.677 1 89.12 148 LEU B N 1
ATOM 3198 C CA . LEU B 1 148 ? 11.93 24.125 -1.631 1 89.12 148 LEU B CA 1
ATOM 3199 C C . LEU B 1 148 ? 12.484 25.312 -2.416 1 89.12 148 LEU B C 1
ATOM 3201 O O . LEU B 1 148 ? 11.875 25.75 -3.395 1 89.12 148 LEU B O 1
ATOM 3205 N N . GLU B 1 149 ? 13.539 25.922 -1.862 1 76.75 149 GLU B N 1
ATOM 3206 C CA . GLU B 1 149 ? 14.164 27.062 -2.527 1 76.75 149 GLU B CA 1
ATOM 3207 C C . GLU B 1 149 ? 14.773 26.656 -3.865 1 76.75 149 GLU B C 1
ATOM 3209 O O . GLU B 1 149 ? 15.273 25.547 -4.008 1 76.75 149 GLU B O 1
ATOM 3214 N N . ASP B 1 150 ? 14.352 27.156 -5.016 1 61 150 ASP B N 1
ATOM 3215 C CA . ASP B 1 150 ? 14.977 26.953 -6.316 1 61 150 ASP B CA 1
ATOM 3216 C C . ASP B 1 150 ? 16.469 27.234 -6.266 1 61 150 ASP B C 1
ATOM 3218 O O . ASP B 1 150 ? 16.891 28.266 -5.711 1 61 150 ASP B O 1
ATOM 3222 N N . ASP B 1 151 ? 17.312 26.172 -6.086 1 51.06 151 ASP B N 1
ATOM 3223 C CA . ASP B 1 151 ? 18.734 26.5 -6.23 1 51.06 151 ASP B CA 1
ATOM 3224 C C . ASP B 1 151 ? 18.938 27.547 -7.328 1 51.06 151 ASP B C 1
ATOM 3226 O O . ASP B 1 151 ? 20.062 27.922 -7.633 1 51.06 151 ASP B O 1
ATOM 3230 N N . GLY B 1 152 ? 18.172 27.562 -8.484 1 44.59 152 GLY B N 1
ATOM 3231 C CA . GLY B 1 152 ? 18.688 28.562 -9.414 1 44.59 152 GLY B CA 1
ATOM 3232 C C . GLY B 1 152 ? 18.781 29.953 -8.812 1 44.59 152 GLY B C 1
ATOM 3233 O O . GLY B 1 152 ? 18.062 30.266 -7.855 1 44.59 152 GLY B O 1
ATOM 3234 N N . GLU B 1 153 ? 20 30.625 -9.039 1 37.03 153 GLU B N 1
ATOM 3235 C CA . GLU B 1 153 ? 20.688 31.859 -8.656 1 37.03 153 GLU B CA 1
ATOM 3236 C C . GLU B 1 153 ? 19.719 33.031 -8.648 1 37.03 153 GLU B C 1
ATOM 3238 O O . GLU B 1 153 ? 20.125 34.188 -8.484 1 37.03 153 GLU B O 1
ATOM 3243 N N . ASP B 1 154 ? 18.703 33.125 -9.617 1 37.34 154 ASP B N 1
ATOM 3244 C CA . ASP B 1 154 ? 18.531 34.562 -9.75 1 37.34 154 ASP B CA 1
ATOM 3245 C C . ASP B 1 154 ? 18.109 35.188 -8.422 1 37.34 154 ASP B C 1
ATOM 3247 O O . ASP B 1 154 ? 17.016 34.906 -7.926 1 37.34 154 ASP B O 1
ATOM 3251 N N . GLU B 1 155 ? 19.031 35.438 -7.539 1 35.09 155 GLU B N 1
ATOM 3252 C CA . GLU B 1 155 ? 19.031 36.25 -6.344 1 35.09 155 GLU B CA 1
ATOM 3253 C C . GLU B 1 155 ? 18.156 37.5 -6.527 1 35.09 155 GLU B C 1
ATOM 3255 O O . GLU B 1 155 ? 18.25 38.469 -5.766 1 35.09 155 GLU B O 1
ATOM 3260 N N . SER B 1 156 ? 17.859 37.938 -7.934 1 34.34 156 SER B N 1
ATOM 3261 C CA . SER B 1 156 ? 17.625 39.375 -7.82 1 34.34 156 SER B CA 1
ATOM 3262 C C . SER B 1 156 ? 16.688 39.688 -6.664 1 34.34 156 SER B C 1
ATOM 3264 O O . SER B 1 156 ? 17.016 40.5 -5.797 1 34.34 156 SER B O 1
ATOM 3266 N N . ASP B 1 157 ? 15.602 40.594 -7.066 1 33.56 157 ASP B N 1
ATOM 3267 C CA . ASP B 1 157 ? 15.031 41.719 -6.336 1 33.56 157 ASP B CA 1
ATOM 3268 C C . ASP B 1 157 ? 14.266 41.25 -5.098 1 33.56 157 ASP B C 1
ATOM 3270 O O . ASP B 1 157 ? 13.617 40.188 -5.125 1 33.56 157 ASP B O 1
ATOM 3274 N N . ASP B 1 158 ? 14.609 41.656 -3.91 1 33.16 158 ASP B N 1
ATOM 3275 C CA . ASP B 1 158 ? 14.266 41.812 -2.498 1 33.16 158 ASP B CA 1
ATOM 3276 C C . ASP B 1 158 ? 12.75 41.875 -2.303 1 33.16 158 ASP B C 1
ATOM 3278 O O . ASP B 1 158 ? 12.266 42.344 -1.269 1 33.16 158 ASP B O 1
ATOM 3282 N N . TYR B 1 159 ? 12.016 42.125 -3.537 1 31.06 159 TYR B N 1
ATOM 3283 C CA . TYR B 1 159 ? 10.719 42.656 -3.121 1 31.06 159 TYR B CA 1
ATOM 3284 C C . TYR B 1 159 ? 9.977 41.656 -2.248 1 31.06 159 TYR B C 1
ATOM 3286 O O . TYR B 1 159 ? 10.289 40.469 -2.25 1 31.06 159 TYR B O 1
ATOM 3294 N N . GLY B 1 160 ? 8.789 42.031 -1.763 1 32.91 160 GLY B N 1
ATOM 3295 C CA . GLY B 1 160 ? 7.812 41.562 -0.795 1 32.91 160 GLY B CA 1
ATOM 3296 C C . GLY B 1 160 ? 7.402 40.125 -1.013 1 32.91 160 GLY B C 1
ATOM 3297 O O . GLY B 1 160 ? 7.676 39.562 -2.07 1 32.91 160 GLY B O 1
ATOM 3298 N N . GLY B 1 161 ? 6.965 39.438 0.054 1 36.38 161 GLY B N 1
ATOM 3299 C CA . GLY B 1 161 ? 6.48 38.094 0.414 1 36.38 161 GLY B CA 1
ATOM 3300 C C . GLY B 1 161 ? 5.719 37.406 -0.708 1 36.38 161 GLY B C 1
ATOM 3301 O O . GLY B 1 161 ? 4.957 36.469 -0.468 1 36.38 161 GLY B O 1
ATOM 3302 N N . TYR B 1 162 ? 5.438 38.188 -1.849 1 36.44 162 TYR B N 1
ATOM 3303 C CA . TYR B 1 162 ? 4.59 37.531 -2.838 1 36.44 162 TYR B CA 1
ATOM 3304 C C . TYR B 1 162 ? 5.352 36.406 -3.557 1 36.44 162 TYR B C 1
ATOM 3306 O O . TYR B 1 162 ? 6.508 36.594 -3.949 1 36.44 162 TYR B O 1
ATOM 3314 N N . ALA B 1 163 ? 5.188 35.312 -3.219 1 39.94 163 ALA B N 1
ATOM 3315 C CA . ALA B 1 163 ? 5.664 34.156 -4.008 1 39.94 163 ALA B CA 1
ATOM 3316 C C . ALA B 1 163 ? 5.586 34.469 -5.5 1 39.94 163 ALA B C 1
ATOM 3318 O O . ALA B 1 163 ? 4.492 34.594 -6.059 1 39.94 163 ALA B O 1
ATOM 3319 N N . GLY B 1 164 ? 6.289 35.375 -6.199 1 29.92 164 GLY B N 1
ATOM 3320 C CA . GLY B 1 164 ? 6.402 35.438 -7.648 1 29.92 164 GLY B CA 1
ATOM 3321 C C . GLY B 1 164 ? 6.367 34.094 -8.312 1 29.92 164 GLY B C 1
ATOM 3322 O O . GLY B 1 164 ? 6.902 33.094 -7.785 1 29.92 164 GLY B O 1
ATOM 3323 N N . VAL B 1 165 ? 5.371 34 -9.148 1 36.59 165 VAL B N 1
ATOM 3324 C CA . VAL B 1 165 ? 5.203 32.875 -10.023 1 36.59 165 VAL B CA 1
ATOM 3325 C C . VAL B 1 165 ? 6.48 32.625 -10.82 1 36.59 165 VAL B C 1
ATOM 3327 O O . VAL B 1 165 ? 6.918 33.5 -11.578 1 36.59 165 VAL B O 1
ATOM 3330 N N . HIS B 1 166 ? 7.555 32.094 -10.297 1 32.72 166 HIS B N 1
ATOM 3331 C CA . HIS B 1 166 ? 8.555 31.625 -11.258 1 32.72 166 HIS B CA 1
ATOM 3332 C C . HIS B 1 166 ? 7.887 31.078 -12.516 1 32.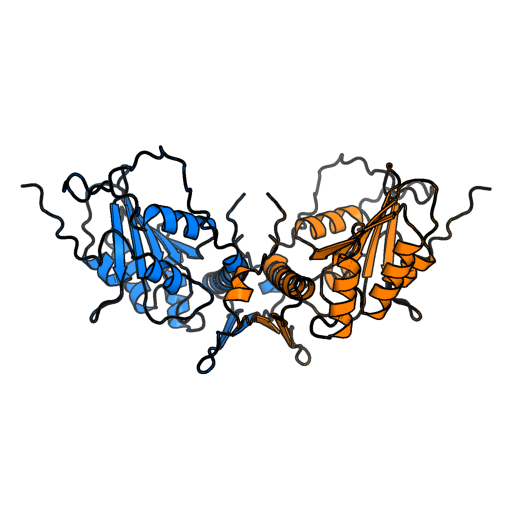72 166 HIS B C 1
ATOM 3334 O O . HIS B 1 166 ? 6.902 30.344 -12.422 1 32.72 166 HIS B O 1
ATOM 3340 N N . GLU B 1 167 ? 7.879 31.797 -13.562 1 31.91 167 GLU B N 1
ATOM 3341 C CA . GLU B 1 167 ? 7.531 31.25 -14.867 1 31.91 167 GLU B CA 1
ATOM 3342 C C . GLU B 1 167 ? 8.102 29.844 -15.055 1 31.91 167 GLU B C 1
ATOM 3344 O O . GLU B 1 167 ? 9.258 29.578 -14.703 1 31.91 167 GLU B O 1
ATOM 3349 N N . ASP B 1 168 ? 7.191 28.891 -15.172 1 36.38 168 ASP B N 1
ATOM 3350 C CA . ASP B 1 168 ? 7.352 27.469 -15.453 1 36.38 168 ASP B CA 1
ATOM 3351 C C . ASP B 1 168 ? 8.344 27.25 -16.594 1 36.38 168 ASP B C 1
ATOM 3353 O O . ASP B 1 168 ? 8.297 26.203 -17.266 1 36.38 168 ASP B O 1
ATOM 3357 N N . GLU B 1 169 ? 9.008 28.344 -17.109 1 33.28 169 GLU B N 1
ATOM 3358 C CA . GLU B 1 169 ? 9.648 28.047 -18.391 1 33.28 169 GLU B CA 1
ATOM 3359 C C . GLU B 1 169 ? 10.586 26.844 -18.266 1 33.28 169 GLU B C 1
ATOM 3361 O O . GLU B 1 169 ? 10.609 25.969 -19.125 1 33.28 169 GLU B O 1
ATOM 3366 N N . ASP B 1 170 ? 11.852 27.203 -17.797 1 35.78 170 ASP B N 1
ATOM 3367 C CA . ASP B 1 170 ? 12.898 26.266 -18.172 1 35.78 170 ASP B CA 1
ATOM 3368 C C . ASP B 1 170 ? 12.664 24.891 -17.516 1 35.78 170 ASP B C 1
ATOM 3370 O O . ASP B 1 170 ? 12.688 24.781 -16.297 1 35.78 170 ASP B O 1
ATOM 3374 N N . GLU B 1 171 ? 11.883 24.078 -18.062 1 37.25 171 GLU B N 1
ATOM 3375 C CA . GLU B 1 171 ? 11.711 22.625 -18 1 37.25 171 GLU B CA 1
ATOM 3376 C C . GLU B 1 171 ? 13.039 21.922 -17.766 1 37.25 171 GLU B C 1
ATOM 3378 O O . GLU B 1 171 ? 13.219 20.766 -18.156 1 37.25 171 GLU B O 1
ATOM 3383 N N . SER B 1 172 ? 14.156 22.656 -17.734 1 35.72 172 SER B N 1
ATOM 3384 C CA . SER B 1 172 ? 15.414 21.906 -17.719 1 35.72 172 SER B CA 1
ATOM 3385 C C . SER B 1 172 ? 15.367 20.766 -16.719 1 35.72 172 SER B C 1
ATOM 3387 O O . SER B 1 172 ? 15.406 19.594 -17.125 1 35.72 172 SER B O 1
ATOM 3389 N N . ASP B 1 173 ? 16.547 20.75 -15.773 1 37.84 173 ASP B N 1
ATOM 3390 C CA . ASP B 1 173 ? 16.828 19.609 -14.898 1 37.84 173 ASP B CA 1
ATOM 3391 C C . ASP B 1 173 ? 15.625 19.297 -14.008 1 37.84 173 ASP B C 1
ATOM 3393 O O . ASP B 1 173 ? 15.469 19.875 -12.938 1 37.84 173 ASP B O 1
ATOM 3397 N N . ASP B 1 174 ? 14.375 19.422 -14.336 1 43.44 174 ASP B N 1
ATOM 3398 C CA . ASP B 1 174 ? 13.172 18.906 -13.703 1 43.44 174 ASP B CA 1
ATOM 3399 C C . ASP B 1 174 ? 13.516 17.906 -12.602 1 43.44 174 ASP B C 1
ATOM 3401 O O . ASP B 1 174 ? 13.891 16.766 -12.883 1 43.44 174 ASP B O 1
ATOM 3405 N N . ASP B 1 175 ? 14.219 18.203 -11.633 1 52.31 175 ASP B N 1
ATOM 3406 C CA . ASP B 1 175 ? 14.508 17.438 -10.43 1 52.31 175 ASP B CA 1
ATOM 3407 C C . ASP B 1 175 ? 13.414 16.406 -10.156 1 52.31 175 ASP B C 1
ATOM 3409 O O . ASP B 1 175 ? 12.234 16.766 -10.062 1 52.31 175 ASP B O 1
ATOM 3413 N N . ASP B 1 176 ? 13.539 15.148 -10.703 1 71.56 176 ASP B N 1
ATOM 3414 C CA . ASP B 1 176 ? 13.023 13.789 -10.766 1 71.56 176 ASP B CA 1
ATOM 3415 C C . ASP B 1 176 ? 12.57 13.305 -9.391 1 71.56 176 ASP B C 1
ATOM 3417 O O . ASP B 1 176 ? 12.539 12.102 -9.133 1 71.56 176 ASP B O 1
ATOM 3421 N N . TYR B 1 177 ? 12.297 14.352 -8.562 1 85.44 177 TYR B N 1
ATOM 3422 C CA . TYR B 1 177 ? 11.906 13.828 -7.258 1 85.44 177 TYR B CA 1
ATOM 3423 C C . TYR B 1 177 ? 10.562 13.109 -7.332 1 85.44 177 TYR B C 1
ATOM 3425 O O . TYR B 1 177 ? 9.539 13.727 -7.625 1 85.44 177 TYR B O 1
ATOM 3433 N N . LEU B 1 178 ? 10.555 11.922 -7.199 1 87 178 LEU B N 1
ATOM 3434 C CA . LEU B 1 178 ? 9.383 11.055 -7.125 1 87 178 LEU B CA 1
ATOM 3435 C C . LEU B 1 178 ? 9.625 9.906 -6.145 1 87 178 LEU B C 1
ATOM 3437 O O . LEU B 1 178 ? 10.133 8.852 -6.531 1 87 178 LEU B O 1
ATOM 3441 N N . PRO B 1 179 ? 9.227 10.211 -4.887 1 90.5 179 PRO B N 1
ATOM 3442 C CA . PRO B 1 179 ? 9.531 9.203 -3.871 1 90.5 179 PRO B CA 1
ATOM 3443 C C . PRO B 1 179 ? 8.539 8.039 -3.879 1 90.5 179 PRO B C 1
ATOM 3445 O O . PRO B 1 179 ? 7.828 7.824 -2.893 1 90.5 179 PRO B O 1
ATOM 3448 N N . THR B 1 180 ? 8.633 7.25 -4.891 1 88.69 180 THR B N 1
ATOM 3449 C CA . THR B 1 180 ? 7.711 6.133 -5.078 1 88.69 180 THR B CA 1
ATOM 3450 C C . THR B 1 180 ? 7.867 5.109 -3.959 1 88.69 180 THR B C 1
ATOM 3452 O O . THR B 1 180 ? 6.922 4.387 -3.631 1 88.69 180 THR B O 1
ATOM 3455 N N . HIS B 1 181 ? 9.055 5.094 -3.357 1 89.5 181 HIS B N 1
ATOM 3456 C CA . HIS B 1 181 ? 9.32 4.117 -2.307 1 89.5 181 HIS B CA 1
ATOM 3457 C C . HIS B 1 181 ? 8.531 4.441 -1.041 1 89.5 181 HIS B C 1
ATOM 3459 O O . HIS B 1 181 ? 8.461 3.621 -0.124 1 89.5 181 HIS B O 1
ATOM 3465 N N . PHE B 1 182 ? 7.773 5.562 -1.001 1 92.75 182 PHE B N 1
ATOM 3466 C CA . PHE B 1 182 ? 6.941 5.934 0.137 1 92.75 182 PHE B CA 1
ATOM 3467 C C . PHE B 1 182 ? 5.609 5.191 0.103 1 92.75 182 PHE B C 1
ATOM 3469 O O . PHE B 1 182 ? 4.891 5.152 1.104 1 92.75 182 PHE B O 1
ATOM 3476 N N . ALA B 1 183 ? 5.305 4.605 -0.947 1 92.88 183 ALA B N 1
ATOM 3477 C CA . ALA B 1 183 ? 3.959 4.117 -1.242 1 92.88 183 ALA B CA 1
ATOM 3478 C C . ALA B 1 183 ? 3.479 3.15 -0.163 1 92.88 183 ALA B C 1
ATOM 3480 O O . ALA B 1 183 ? 2.354 3.268 0.328 1 92.88 183 ALA B O 1
ATOM 3481 N N . PRO B 1 184 ? 4.328 2.254 0.265 1 92.88 184 PRO B N 1
ATOM 3482 C CA . PRO B 1 184 ? 3.834 1.31 1.27 1 92.88 184 PRO B CA 1
ATOM 3483 C C . PRO B 1 184 ? 3.438 1.992 2.576 1 92.88 184 PRO B C 1
ATOM 3485 O O . PRO B 1 184 ? 2.41 1.647 3.17 1 92.88 184 PRO B O 1
ATOM 3488 N N . TRP B 1 185 ? 4.184 2.932 2.996 1 94.56 185 TRP B N 1
ATOM 3489 C CA . TRP B 1 185 ? 3.889 3.615 4.25 1 94.56 185 TRP B CA 1
ATOM 3490 C C . TRP B 1 185 ? 2.682 4.535 4.102 1 94.56 185 TRP B C 1
ATOM 3492 O O . TRP B 1 185 ? 1.867 4.656 5.016 1 94.56 185 TRP B O 1
ATOM 3502 N N . ILE B 1 186 ? 2.613 5.152 2.98 1 95.19 186 ILE B N 1
ATOM 3503 C CA . ILE B 1 186 ? 1.436 5.965 2.699 1 95.19 186 ILE B CA 1
ATOM 3504 C C . ILE B 1 186 ? 0.176 5.109 2.812 1 95.19 186 ILE B C 1
ATOM 3506 O O . ILE B 1 186 ? -0.812 5.527 3.422 1 95.19 186 ILE B O 1
ATOM 3510 N N . MET B 1 187 ? 0.252 3.973 2.262 1 93.38 187 MET B N 1
ATOM 3511 C CA . MET B 1 187 ? -0.885 3.057 2.291 1 93.38 187 MET B CA 1
ATOM 3512 C C . MET B 1 187 ? -1.224 2.656 3.725 1 93.38 187 MET B C 1
ATOM 3514 O O . MET B 1 187 ? -2.391 2.662 4.113 1 93.38 187 MET B O 1
ATOM 3518 N N . LEU B 1 188 ? -0.257 2.316 4.461 1 94.06 188 LEU B N 1
ATOM 3519 C CA . LEU B 1 188 ? -0.477 1.882 5.836 1 94.06 188 LEU B CA 1
ATOM 3520 C C . LEU B 1 188 ? -1.093 3.002 6.668 1 94.06 188 LEU B C 1
ATOM 3522 O O . LEU B 1 188 ? -2.057 2.777 7.406 1 94.06 188 LEU B O 1
ATOM 3526 N N . TYR B 1 189 ? -0.545 4.18 6.523 1 96 189 TYR B N 1
ATOM 3527 C CA . TYR B 1 189 ? -1.091 5.312 7.262 1 96 189 TYR B CA 1
ATOM 3528 C C . TYR B 1 189 ? -2.51 5.629 6.805 1 96 189 TYR B C 1
ATOM 3530 O O . TYR B 1 189 ? -3.357 6.012 7.613 1 96 189 TYR B O 1
ATOM 3538 N N . SER B 1 190 ? -2.752 5.527 5.52 1 94.31 190 SER B N 1
ATOM 3539 C CA . SER B 1 190 ? -4.09 5.77 4.996 1 94.31 190 SER B CA 1
ATOM 3540 C C . SER B 1 190 ? -5.105 4.797 5.59 1 94.31 190 SER B C 1
ATOM 3542 O O . SER B 1 190 ? -6.223 5.188 5.926 1 94.31 190 SER B O 1
ATOM 3544 N N . LEU B 1 191 ? -4.688 3.588 5.688 1 93 191 LEU B N 1
ATOM 3545 C CA . LEU B 1 191 ? -5.559 2.586 6.293 1 93 191 LEU B CA 1
ATOM 3546 C C . LEU B 1 191 ? -5.852 2.928 7.746 1 93 191 LEU B C 1
ATOM 3548 O O . LEU B 1 191 ? -7 2.857 8.188 1 93 191 LEU B O 1
ATOM 3552 N N . GLU B 1 192 ? -4.867 3.26 8.453 1 95.06 192 GLU B N 1
ATOM 3553 C CA . GLU B 1 192 ? -5.047 3.607 9.859 1 95.06 192 GLU B CA 1
ATOM 3554 C C . GLU B 1 192 ? -5.934 4.84 10.016 1 95.06 192 GLU B C 1
ATOM 3556 O O . GLU B 1 192 ? -6.777 4.898 10.914 1 95.06 192 GLU B O 1
ATOM 3561 N N . LEU B 1 193 ? -5.668 5.812 9.18 1 95.56 193 LEU B N 1
ATOM 3562 C CA . LEU B 1 193 ? -6.527 6.988 9.234 1 95.56 193 LEU B CA 1
ATOM 3563 C C . LEU B 1 193 ? -7.984 6.605 9 1 95.56 193 LEU B C 1
ATOM 3565 O O . LEU B 1 193 ? -8.883 7.117 9.68 1 95.56 193 LEU B O 1
ATOM 3569 N N . SER B 1 194 ? -8.234 5.754 8.031 1 92.5 194 SER B N 1
ATOM 3570 C CA . SER B 1 194 ? -9.586 5.266 7.781 1 92.5 194 SER B CA 1
ATOM 3571 C C . SER B 1 194 ? -10.172 4.602 9.023 1 92.5 194 SER B C 1
ATOM 3573 O O . SER B 1 194 ? -11.344 4.805 9.344 1 92.5 194 SER B O 1
ATOM 3575 N N . CYS B 1 195 ? -9.398 3.832 9.656 1 93.19 195 CYS B N 1
ATOM 3576 C CA . CYS B 1 195 ? -9.836 3.203 10.898 1 93.19 195 CYS B CA 1
ATOM 3577 C C . CYS B 1 195 ? -10.234 4.25 11.93 1 93.19 195 CYS B C 1
ATOM 3579 O O . CYS B 1 195 ? -11.266 4.113 12.594 1 93.19 195 CYS B O 1
ATOM 3581 N N . ILE B 1 196 ? -9.367 5.254 12.055 1 94.81 196 ILE B N 1
ATOM 3582 C CA . ILE B 1 196 ? -9.633 6.32 13.016 1 94.81 196 ILE B CA 1
ATOM 3583 C C . ILE B 1 196 ? -10.961 6.996 12.688 1 94.81 196 ILE B C 1
ATOM 3585 O O . ILE B 1 196 ? -11.82 7.152 13.555 1 94.81 196 ILE B O 1
ATOM 3589 N N . LEU B 1 197 ? -11.117 7.363 11.469 1 92.81 197 LEU B N 1
ATOM 3590 C CA . LEU B 1 197 ? -12.273 8.148 11.062 1 92.81 197 LEU B CA 1
ATOM 3591 C C . LEU B 1 197 ? -13.555 7.328 11.164 1 92.81 197 LEU B C 1
ATOM 3593 O O . LEU B 1 197 ? -14.633 7.883 11.383 1 92.81 197 LEU B O 1
ATOM 3597 N N . GLN B 1 198 ? -13.5 6.043 11.062 1 91.5 198 GLN B N 1
ATOM 3598 C CA . GLN B 1 198 ? -14.672 5.172 11.172 1 91.5 198 GLN B CA 1
ATOM 3599 C C . GLN B 1 198 ? -14.828 4.633 12.594 1 91.5 198 GLN B C 1
ATOM 3601 O O . GLN B 1 198 ? -15.719 3.818 12.852 1 91.5 198 GLN B O 1
ATOM 3606 N N . ASP B 1 199 ? -13.969 5.039 13.453 1 92.88 199 ASP B N 1
ATOM 3607 C CA . ASP B 1 199 ? -13.984 4.637 14.859 1 92.88 199 ASP B CA 1
ATOM 3608 C C . ASP B 1 199 ? -13.789 3.131 15 1 92.88 199 ASP B C 1
ATOM 3610 O O . ASP B 1 199 ? -14.508 2.475 15.758 1 92.88 199 ASP B O 1
ATOM 3614 N N . PHE B 1 200 ? -12.93 2.572 14.18 1 92.56 200 PHE B N 1
ATOM 3615 C CA . PHE B 1 200 ? -12.508 1.181 14.273 1 92.56 200 PHE B CA 1
ATOM 3616 C C . PHE B 1 200 ? -11.266 1.053 15.156 1 92.56 200 PHE B C 1
ATOM 3618 O O . PHE B 1 200 ? -10.578 2.043 15.414 1 92.56 200 PHE B O 1
ATOM 3625 N N . ALA B 1 201 ? -11.031 -0.165 15.672 1 92.5 201 ALA B N 1
ATOM 3626 C CA . ALA B 1 201 ? -9.781 -0.433 16.375 1 92.5 201 ALA B CA 1
ATOM 3627 C C . ALA B 1 201 ? -8.578 -0.224 15.453 1 92.5 201 ALA B C 1
ATOM 3629 O O . ALA B 1 201 ? -8.703 -0.332 14.234 1 92.5 201 ALA B O 1
ATOM 3630 N N . PRO B 1 202 ? -7.461 0.181 16.047 1 93.06 202 PRO B N 1
ATOM 3631 C CA . PRO B 1 202 ? -6.262 0.368 15.227 1 93.06 202 PRO B CA 1
ATOM 3632 C C . PRO B 1 202 ? -5.879 -0.887 14.445 1 93.06 202 PRO B C 1
ATOM 3634 O O . PRO B 1 202 ? -6.004 -2.002 14.961 1 93.06 202 PRO B O 1
ATOM 3637 N N . CYS B 1 203 ? -5.527 -0.707 13.234 1 93 203 CYS B N 1
ATOM 3638 C CA . CYS B 1 203 ? -5.062 -1.817 12.406 1 93 203 CYS B CA 1
ATOM 3639 C C . CYS B 1 203 ? -3.549 -1.77 12.234 1 93 203 CYS B C 1
ATOM 3641 O O . CYS B 1 203 ? -2.949 -2.713 11.719 1 93 203 CYS B O 1
ATOM 3643 N N . LEU B 1 204 ? -2.984 -0.654 12.625 1 94.31 204 LEU B N 1
ATOM 3644 C CA . LEU B 1 204 ? -1.551 -0.438 12.461 1 94.31 204 LEU B CA 1
ATOM 3645 C C . LEU B 1 204 ? -0.862 -0.309 13.812 1 94.31 204 LEU B C 1
ATOM 3647 O O . LEU B 1 204 ? -1.353 0.394 14.703 1 94.31 204 LEU B O 1
ATOM 3651 N N . LYS B 1 205 ? 0.168 -1.086 14.023 1 94.5 205 LYS B N 1
ATOM 3652 C CA . LYS B 1 205 ? 1.054 -0.954 15.18 1 94.5 205 LYS B CA 1
ATOM 3653 C C . LYS B 1 205 ? 2.477 -0.615 14.742 1 94.5 205 LYS B C 1
ATOM 3655 O O . LYS B 1 205 ? 3.049 -1.295 13.883 1 94.5 205 LYS B O 1
ATOM 3660 N N . ILE B 1 206 ? 2.99 0.448 15.258 1 94 206 ILE B N 1
ATOM 3661 C CA . ILE B 1 206 ? 4.348 0.87 14.922 1 94 206 ILE B CA 1
ATOM 3662 C C . ILE B 1 206 ? 5.27 0.64 16.109 1 94 206 ILE B C 1
ATOM 3664 O O . ILE B 1 206 ? 5.008 1.134 17.219 1 94 206 ILE B O 1
ATOM 3668 N N . ILE B 1 207 ? 6.289 -0.101 15.914 1 90.75 207 ILE B N 1
ATOM 3669 C CA . ILE B 1 207 ? 7.238 -0.433 16.969 1 90.75 207 ILE B CA 1
ATOM 3670 C C . ILE B 1 207 ? 8.602 0.172 16.656 1 90.75 207 ILE B C 1
ATOM 3672 O O . ILE B 1 207 ? 9.164 -0.079 15.578 1 90.75 207 ILE B O 1
ATOM 3676 N N . GLN B 1 208 ? 9.016 1.027 17.516 1 84.25 208 GLN B N 1
ATOM 3677 C CA . GLN B 1 208 ? 10.336 1.627 17.375 1 84.25 208 GLN B CA 1
ATOM 3678 C C . GLN B 1 208 ? 11.336 1.015 18.344 1 84.25 208 GLN B C 1
ATOM 3680 O O . GLN B 1 208 ? 11.109 1.038 19.562 1 84.25 208 GLN B O 1
ATOM 3685 N N . GLY B 1 209 ? 12.242 0.219 17.766 1 73.62 209 GLY B N 1
ATOM 3686 C CA . GLY B 1 209 ? 13.305 -0.298 18.609 1 73.62 209 GLY B CA 1
ATOM 3687 C C . GLY B 1 209 ? 14.484 0.646 18.734 1 73.62 209 GLY B C 1
ATOM 3688 O O . GLY B 1 209 ? 14.578 1.63 17.984 1 73.62 209 GLY B O 1
ATOM 3689 N N . ASN B 1 210 ? 15.328 0.389 19.734 1 70.5 210 ASN B N 1
ATOM 3690 C CA . ASN B 1 210 ? 16.531 1.187 19.953 1 70.5 210 ASN B CA 1
ATOM 3691 C C . ASN B 1 210 ? 17.453 1.157 18.75 1 70.5 210 ASN B C 1
ATOM 3693 O O . ASN B 1 210 ? 17.984 0.104 18.391 1 70.5 210 ASN B O 1
ATOM 3697 N N . HIS B 1 211 ? 17.641 2.283 18.094 1 65.56 211 HIS B N 1
ATOM 3698 C CA . HIS B 1 211 ? 18.594 2.533 17.016 1 65.56 211 HIS B CA 1
ATOM 3699 C C . HIS B 1 211 ? 18.219 1.77 15.75 1 65.56 211 HIS B C 1
ATOM 3701 O O .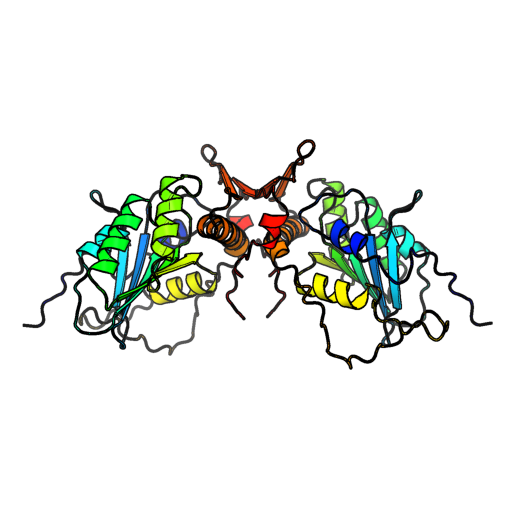 HIS B 1 211 ? 19.094 1.425 14.945 1 65.56 211 HIS B O 1
ATOM 3707 N N . MET B 1 212 ? 16.953 1.298 15.805 1 72.19 212 MET B N 1
ATOM 3708 C CA . MET B 1 212 ? 16.562 0.557 14.609 1 72.19 212 MET B CA 1
ATOM 3709 C C . MET B 1 212 ? 15.438 1.272 13.875 1 72.19 212 MET B C 1
ATOM 3711 O O . MET B 1 212 ? 14.797 2.166 14.43 1 72.19 212 MET B O 1
ATOM 3715 N N . SER B 1 213 ? 15.391 1 12.586 1 83.38 213 SER B N 1
ATOM 3716 C CA . SER B 1 213 ? 14.258 1.452 11.781 1 83.38 213 SER B CA 1
ATOM 3717 C C . SER B 1 213 ? 12.945 0.906 12.328 1 83.38 213 SER B C 1
ATOM 3719 O O . SER B 1 213 ? 12.898 -0.206 12.859 1 83.38 213 SER B O 1
ATOM 3721 N N . PRO B 1 214 ? 11.984 1.723 12.297 1 90.31 214 PRO B N 1
ATOM 3722 C CA . PRO B 1 214 ? 10.695 1.3 12.852 1 90.31 214 PRO B CA 1
ATOM 3723 C C . PRO B 1 214 ? 10.094 0.117 12.094 1 90.31 214 PRO B C 1
ATOM 3725 O O . PRO B 1 214 ? 10.352 -0.057 10.898 1 90.31 214 PRO B O 1
ATOM 3728 N N . THR B 1 215 ? 9.406 -0.714 12.852 1 92.12 215 THR B N 1
ATOM 3729 C CA . THR B 1 215 ? 8.641 -1.812 12.273 1 92.12 215 THR B CA 1
ATOM 3730 C C . THR B 1 215 ? 7.152 -1.477 12.242 1 92.12 215 THR B C 1
ATOM 3732 O O . THR B 1 215 ? 6.594 -1.004 13.234 1 92.12 215 THR B O 1
ATOM 3735 N N . PHE B 1 216 ? 6.547 -1.68 11.086 1 94.19 216 PHE B N 1
ATOM 3736 C CA . PHE B 1 216 ? 5.125 -1.428 10.906 1 94.19 216 PHE B CA 1
ATOM 3737 C C . PHE B 1 216 ? 4.348 -2.736 10.812 1 94.19 216 PHE B C 1
ATOM 3739 O O . PHE B 1 216 ? 4.59 -3.541 9.914 1 94.19 216 PHE B O 1
ATOM 3746 N N . GLN B 1 217 ? 3.453 -2.904 11.727 1 93.88 217 GLN B N 1
ATOM 3747 C CA . GLN B 1 217 ? 2.688 -4.145 11.781 1 93.88 217 GLN B CA 1
ATOM 3748 C C . GLN B 1 217 ? 1.23 -3.91 11.391 1 93.88 217 GLN B C 1
ATOM 3750 O O . GLN B 1 217 ? 0.545 -3.088 12.008 1 93.88 217 GLN B O 1
ATOM 3755 N N . LEU B 1 218 ? 0.819 -4.574 10.375 1 93.31 218 LEU B N 1
ATOM 3756 C CA . LEU B 1 218 ? -0.571 -4.527 9.93 1 93.31 218 LEU B CA 1
ATOM 3757 C C . LEU B 1 218 ? -1.344 -5.738 10.445 1 93.31 218 LEU B C 1
ATOM 3759 O O . LEU B 1 218 ? -0.936 -6.883 10.219 1 93.31 218 LEU B O 1
ATOM 3763 N N . HIS B 1 219 ? -2.377 -5.453 11.156 1 90.12 219 HIS B N 1
ATOM 3764 C CA . HIS B 1 219 ? -3.23 -6.516 11.672 1 90.12 219 HIS B CA 1
ATOM 3765 C C . HIS B 1 219 ? -4.695 -6.094 11.672 1 90.12 219 HIS B C 1
ATOM 3767 O O . HIS B 1 219 ? -5.062 -5.109 12.32 1 90.12 219 HIS B O 1
ATOM 3773 N N . VAL B 1 220 ? -5.438 -6.852 10.875 1 84.69 220 VAL B N 1
ATOM 3774 C CA . VAL B 1 220 ? -6.875 -6.598 10.852 1 84.69 220 VAL B CA 1
ATOM 3775 C C . VAL B 1 220 ? -7.625 -7.828 11.359 1 84.69 220 VAL B C 1
ATOM 3777 O O . VAL B 1 220 ? -7.598 -8.883 10.727 1 84.69 220 VAL B O 1
ATOM 3780 N N . GLN B 1 221 ? -8.297 -7.703 12.438 1 78 221 GLN B N 1
ATOM 3781 C CA . GLN B 1 221 ? -8.938 -8.852 13.078 1 78 221 GLN B CA 1
ATOM 3782 C C . GLN B 1 221 ? -10.32 -9.109 12.477 1 78 221 GLN B C 1
ATOM 3784 O O . GLN B 1 221 ? -10.656 -10.258 12.172 1 78 221 GLN B O 1
ATOM 3789 N N . ASP B 1 222 ? -11.055 -8.062 12.266 1 79.94 222 ASP B N 1
ATOM 3790 C CA . ASP B 1 222 ? -12.438 -8.195 11.836 1 79.94 222 ASP B CA 1
ATOM 3791 C C . ASP B 1 222 ? -12.555 -8.133 10.312 1 79.94 222 ASP B C 1
ATOM 3793 O O . ASP B 1 222 ? -12.25 -7.105 9.703 1 79.94 222 ASP B O 1
ATOM 3797 N N . GLN B 1 223 ? -13.086 -9.188 9.797 1 76 223 GLN B N 1
ATOM 3798 C CA . GLN B 1 223 ? -13.211 -9.266 8.352 1 76 223 GLN B CA 1
ATOM 3799 C C . GLN B 1 223 ? -14.18 -8.219 7.824 1 76 223 GLN B C 1
ATOM 3801 O O . GLN B 1 223 ? -14 -7.691 6.723 1 76 223 GLN B O 1
ATOM 3806 N N . GLU B 1 224 ? -15.148 -7.957 8.578 1 76.62 224 GLU B N 1
ATOM 3807 C CA . GLU B 1 224 ? -16.109 -6.941 8.164 1 76.62 224 GLU B CA 1
ATOM 3808 C C . GLU B 1 224 ? -15.461 -5.559 8.102 1 76.62 224 GLU B C 1
ATOM 3810 O O . GLU B 1 224 ? -15.711 -4.789 7.176 1 76.62 224 GLU B O 1
ATOM 3815 N N . GLN B 1 225 ? -14.648 -5.375 9.086 1 79.75 225 GLN B N 1
ATOM 3816 C CA . GLN B 1 225 ? -13.938 -4.102 9.109 1 79.75 225 GLN B CA 1
ATOM 3817 C C . GLN B 1 225 ? -12.969 -3.994 7.934 1 79.75 225 GLN B C 1
ATOM 3819 O O . GLN B 1 225 ? -12.82 -2.924 7.34 1 79.75 225 GLN B O 1
ATOM 3824 N N . LYS B 1 226 ? -12.477 -5.102 7.578 1 82.06 226 LYS B N 1
ATOM 3825 C CA . LYS B 1 226 ? -11.516 -5.145 6.484 1 82.06 226 LYS B CA 1
ATOM 3826 C C . LYS B 1 226 ? -12.148 -4.691 5.172 1 82.06 226 LYS B C 1
ATOM 3828 O O . LYS B 1 226 ? -11.539 -3.938 4.41 1 82.06 226 LYS B O 1
ATOM 3833 N N . ARG B 1 227 ? -13.312 -5.039 4.953 1 81.44 227 ARG B N 1
ATOM 3834 C CA . ARG B 1 227 ? -14 -4.738 3.707 1 81.44 227 ARG B CA 1
ATOM 3835 C C . ARG B 1 227 ? -14.43 -3.275 3.66 1 81.44 227 ARG B C 1
ATOM 3837 O O . ARG B 1 227 ? -14.695 -2.732 2.582 1 81.44 227 ARG B O 1
ATOM 3844 N N . LEU B 1 228 ? -14.422 -2.725 4.82 1 77.19 228 LEU B N 1
ATOM 3845 C CA . LEU B 1 228 ? -14.867 -1.337 4.906 1 77.19 228 LEU B CA 1
ATOM 3846 C C . LEU B 1 228 ? -13.68 -0.381 4.824 1 77.19 228 LEU B C 1
ATOM 3848 O O . LEU B 1 228 ? -13.859 0.828 4.66 1 77.19 228 LEU B O 1
ATOM 3852 N N . LEU B 1 229 ? -12.508 -1.031 4.891 1 80.19 229 LEU B N 1
ATOM 3853 C CA . LEU B 1 229 ? -11.328 -0.184 4.812 1 80.19 229 LEU B CA 1
ATOM 3854 C C . LEU B 1 229 ? -11.062 0.257 3.377 1 80.19 229 LEU B C 1
ATOM 3856 O O . LEU B 1 229 ? -11.148 -0.552 2.449 1 80.19 229 LEU B O 1
ATOM 3860 N N . GLU B 1 230 ? -11.016 1.581 3.121 1 75.56 230 GLU B N 1
ATOM 3861 C CA . GLU B 1 230 ? -10.727 2.17 1.817 1 75.56 230 GLU B CA 1
ATOM 3862 C C . GLU B 1 230 ? -9.352 2.828 1.803 1 75.56 230 GLU B C 1
ATOM 3864 O O . GLU B 1 230 ? -9.219 4.02 2.09 1 75.56 230 GLU B O 1
ATOM 3869 N N . PRO B 1 231 ? -8.398 1.965 1.51 1 78.56 231 PRO B N 1
ATOM 3870 C CA . PRO B 1 231 ? -7.078 2.594 1.428 1 78.56 231 PRO B CA 1
ATOM 3871 C C . PRO B 1 231 ? -6.957 3.559 0.251 1 78.56 231 PRO B C 1
ATOM 3873 O O . PRO B 1 231 ? -7.562 3.338 -0.799 1 78.56 231 PRO B O 1
ATOM 3876 N N . ALA B 1 232 ? -6.344 4.652 0.513 1 81.5 232 ALA B N 1
ATOM 3877 C CA . ALA B 1 232 ? -6.109 5.609 -0.565 1 81.5 232 ALA B CA 1
ATOM 3878 C C . ALA B 1 232 ? -5.008 5.117 -1.501 1 81.5 232 ALA B C 1
ATOM 3880 O O . ALA B 1 232 ? -4.113 4.383 -1.083 1 81.5 232 ALA B O 1
ATOM 3881 N N . ASN B 1 233 ? -5.152 5.465 -2.736 1 85.56 233 ASN B N 1
ATOM 3882 C CA . ASN B 1 233 ? -4.098 5.203 -3.713 1 85.56 233 ASN B CA 1
ATOM 3883 C C . ASN B 1 233 ? -2.902 6.129 -3.506 1 85.56 233 ASN B C 1
ATOM 3885 O O . ASN B 1 233 ? -3.014 7.344 -3.684 1 85.56 233 ASN B O 1
ATOM 3889 N N . PRO B 1 234 ? -1.772 5.551 -3.133 1 89.81 234 PRO B N 1
ATOM 3890 C CA . PRO B 1 234 ? -0.604 6.398 -2.895 1 89.81 234 PRO B CA 1
ATOM 3891 C C . PRO B 1 234 ? -0.197 7.203 -4.129 1 89.81 234 PRO B C 1
ATOM 3893 O O . PRO B 1 234 ? 0.494 8.219 -4.012 1 89.81 234 PRO B O 1
ATOM 3896 N N . TRP B 1 235 ? -0.564 6.742 -5.27 1 84.81 235 TRP B N 1
ATOM 3897 C CA . TRP B 1 235 ? -0.171 7.41 -6.504 1 84.81 235 TRP B CA 1
ATOM 3898 C C . TRP B 1 235 ? -1.225 8.422 -6.934 1 84.81 235 TRP B C 1
ATOM 3900 O O . TRP B 1 235 ? -1.097 9.055 -7.988 1 84.81 235 TRP B O 1
ATOM 3910 N N . GLY B 1 236 ? -2.072 8.727 -6.129 1 71.88 236 GLY B N 1
ATOM 3911 C CA . GLY B 1 236 ? -3.088 9.734 -6.398 1 71.88 236 GLY B CA 1
ATOM 3912 C C . GLY B 1 236 ? -4.262 9.195 -7.195 1 71.88 236 GLY B C 1
ATOM 3913 O O . GLY B 1 236 ? -4.191 8.094 -7.746 1 71.88 236 GLY B O 1
ATOM 3914 N N . ALA B 1 237 ? -5.445 9.82 -7.02 1 57.31 237 ALA B N 1
ATOM 3915 C CA . ALA B 1 237 ? -6.68 9.445 -7.707 1 57.31 237 ALA B CA 1
ATOM 3916 C C . ALA B 1 237 ? -6.496 9.492 -9.219 1 57.31 237 ALA B C 1
ATOM 3918 O O . ALA B 1 237 ? -5.727 10.305 -9.742 1 57.31 237 ALA B O 1
ATOM 3919 N N . ASP B 1 238 ? -6.637 8.234 -10.102 1 44.03 238 ASP B N 1
ATOM 3920 C CA . ASP B 1 238 ? -6.805 8.398 -11.539 1 44.03 238 ASP B CA 1
ATOM 3921 C C . ASP B 1 238 ? -7.922 9.391 -11.852 1 44.03 238 ASP B C 1
ATOM 3923 O O . ASP B 1 238 ? -8.891 9.508 -11.094 1 44.03 238 ASP B O 1
#

Radius of gyration: 26.69 Å; Cα contacts (8 Å, |Δi|>4): 799; chains: 2; bounding box: 50×90×58 Å